Protein AF-0000000082405770 (afdb_homodimer)

Radius of gyration: 23.98 Å; Cα contacts (8 Å, |Δi|>4): 362; chains: 2; bounding box: 108×60×40 Å

pLDDT: mean 85.66, std 12.49, range [37.59, 98.06]

Nearest PDB structures (foldseek):
  6o6n-assembly1_A  TM=7.058E-01  e=2.466E-03  Mycobacterium tuberculosis
  5ua2-assembly1_A-2  TM=7.023E-01  e=5.114E-02  Mycobacterium tuberculosis H37Rv
  4cgr-assembly1_B  TM=4.704E-01  e=2.209E-02  Streptomyces coelicolor
  3bjb-assembly1_B  TM=5.465E-01  e=6.164E-02  Rhodococcus jostii RHA1
  7pt0-assembly1_A  TM=5.458E-01  e=7.090E-02  Streptomyces coelicolor

Sequence (398 aa):
MEDSTPIDGRKLRYQHRRAELLAQVTAYVTANGVGELSMRPLAKDLGISHATLIHHFGSKEQLLTEVVATLRDSSSLDISSGTDIVEMLTSYWNRRTSAESLPSFRLMFEIYGQALLHPERYREFLDHVVGDWLGGLTEAALAHGCPPDRADRYATIVLAQIRGLTLDLVTTGNRVRIDAAFAEFAAAMGALVSSWKAIMEDSTPIDGRKLRYQHRRAELLAQVTAYVTANGVGELSMRPLAKDLGISHATLIHHFGSKEQLLTEVVATLRDSSSLDISSGTDIVEMLTSYWNRRTSAESLPSFRLMFEIYGQALLHPERYREFLDHVVGDWLGGLTEAALAHGCPPDRADRYATIVLAQIRGLTLDLVTTGNRVRIDAAFAEFAAAMGALVSSWKAI

Solvent-accessible surface area (backbone atoms only — not comparable to full-atom values): 21617 Å² total; per-residue (Å²): 132,83,78,72,73,70,76,57,64,66,57,54,54,47,52,50,48,49,54,52,49,48,52,51,50,39,52,49,34,53,74,69,45,65,90,81,65,46,68,59,65,49,17,55,76,70,71,45,49,50,66,58,48,35,70,74,39,53,50,72,52,50,38,51,38,51,42,50,51,55,58,49,65,75,59,64,75,75,70,60,87,87,59,52,66,40,55,44,49,50,53,49,49,53,55,56,62,28,86,85,34,38,50,55,50,53,42,46,46,39,51,48,27,51,29,72,73,37,44,87,70,24,45,71,41,54,69,38,68,56,54,65,54,37,53,56,39,22,53,39,34,42,76,70,54,33,53,79,93,43,14,58,35,52,18,50,44,52,53,14,32,53,51,18,45,49,52,48,37,76,59,67,62,49,55,70,61,51,52,52,17,46,53,53,48,36,50,50,50,39,51,51,44,54,60,53,58,75,101,132,82,79,72,71,72,76,58,64,64,56,51,56,45,51,50,48,49,53,52,49,49,51,51,49,41,54,48,35,54,75,69,44,64,89,82,64,46,68,58,64,49,19,56,77,70,71,45,48,52,67,58,49,34,71,74,38,54,51,72,51,50,38,51,36,50,43,48,52,55,56,48,64,74,58,63,76,76,69,60,88,88,60,54,67,39,56,45,49,50,52,50,49,52,56,57,61,28,87,84,34,38,51,54,51,53,43,45,46,40,52,47,25,52,28,72,74,36,44,87,71,23,44,72,40,54,68,38,69,56,55,66,53,38,52,56,39,23,51,39,35,42,76,72,55,33,52,80,92,44,15,59,36,52,18,50,44,50,52,14,32,53,52,17,45,48,51,48,36,75,61,68,62,48,56,68,61,51,51,52,18,46,53,54,48,35,52,49,52,40,52,51,44,53,60,55,60,76,101

Structure (mmCIF, N/CA/C/O backbone):
data_AF-0000000082405770-model_v1
#
loop_
_entity.id
_entity.type
_entity.pdbx_description
1 polymer 'TetR/AcrR family transcriptional regulator'
#
loop_
_atom_site.group_PDB
_atom_site.id
_atom_site.type_symbol
_atom_site.label_atom_id
_atom_site.label_alt_id
_atom_site.label_comp_id
_atom_site.label_asym_id
_atom_site.label_entity_id
_atom_site.label_seq_id
_atom_site.pdbx_PDB_ins_code
_atom_site.Cartn_x
_atom_site.Cartn_y
_atom_site.Cartn_z
_atom_site.occupancy
_atom_site.B_iso_or_equiv
_atom_site.auth_seq_id
_atom_site.auth_comp_id
_atom_site.auth_asym_id
_atom_site.auth_atom_id
_atom_site.pdbx_PDB_model_num
ATOM 1 N N . MET A 1 1 ? 54.344 8.977 -10.227 1 37.59 1 MET A N 1
ATOM 2 C CA . MET A 1 1 ? 53.969 9.422 -8.883 1 37.59 1 MET A CA 1
ATOM 3 C C . MET A 1 1 ? 52.531 9.875 -8.828 1 37.59 1 MET A C 1
ATOM 5 O O . MET A 1 1 ? 52.156 10.914 -9.398 1 37.59 1 MET A O 1
ATOM 9 N N . GLU A 1 2 ? 51.5 9.016 -8.992 1 40.44 2 GLU A N 1
ATOM 10 C CA . GLU A 1 2 ? 50.062 9.203 -9.062 1 40.44 2 GLU A CA 1
ATOM 11 C C . GLU A 1 2 ? 49.562 10.008 -7.871 1 40.44 2 GLU A C 1
ATOM 13 O O . GLU A 1 2 ? 49.844 9.672 -6.719 1 40.44 2 GLU A O 1
ATOM 18 N N . ASP A 1 3 ? 49.531 11.344 -7.918 1 40.53 3 ASP A N 1
ATOM 19 C CA . ASP A 1 3 ? 49.156 12.352 -6.934 1 40.53 3 ASP A CA 1
ATOM 20 C C . ASP A 1 3 ? 47.844 11.984 -6.242 1 40.53 3 ASP A C 1
ATOM 22 O O . ASP A 1 3 ? 46.812 11.93 -6.887 1 40.53 3 ASP A O 1
ATOM 26 N N . SER A 1 4 ? 47.844 11.039 -5.316 1 47.25 4 SER A N 1
ATOM 27 C CA . SER A 1 4 ? 46.781 10.727 -4.379 1 47.25 4 SER A CA 1
ATOM 28 C C . SER A 1 4 ? 46.219 11.992 -3.752 1 47.25 4 SER A C 1
ATOM 30 O O . SER A 1 4 ? 46.875 12.641 -2.938 1 47.25 4 SER A O 1
ATOM 32 N N . THR A 1 5 ? 45.5 12.727 -4.488 1 49.41 5 THR A N 1
ATOM 33 C CA . THR A 1 5 ? 44.844 13.875 -3.873 1 49.41 5 THR A CA 1
ATOM 34 C C . THR A 1 5 ? 44.375 13.531 -2.469 1 49.41 5 THR A C 1
ATOM 36 O O . THR A 1 5 ? 43.562 12.602 -2.293 1 49.41 5 THR A O 1
ATOM 39 N N . PRO A 1 6 ? 44.969 13.859 -1.392 1 51.44 6 PRO A N 1
ATOM 40 C CA . PRO A 1 6 ? 44.562 13.625 -0.003 1 51.44 6 PRO A CA 1
ATOM 41 C C . PRO A 1 6 ? 43.094 13.906 0.235 1 51.44 6 PRO A C 1
ATOM 43 O O . PRO A 1 6 ? 42.562 14.906 -0.268 1 51.44 6 PRO A O 1
ATOM 46 N N . ILE A 1 7 ? 42.281 12.922 0.212 1 54.88 7 ILE A N 1
ATOM 47 C CA . ILE A 1 7 ? 40.938 13.133 0.677 1 54.88 7 ILE A CA 1
ATOM 48 C C . ILE A 1 7 ? 40.938 14.125 1.841 1 54.88 7 ILE A C 1
ATOM 50 O O . ILE A 1 7 ? 41.656 13.93 2.828 1 54.88 7 ILE A O 1
ATOM 54 N N . ASP A 1 8 ? 40.594 15.453 1.581 1 58.47 8 ASP A N 1
ATOM 55 C CA . ASP A 1 8 ? 40.531 16.547 2.549 1 58.47 8 ASP A CA 1
ATOM 56 C C . ASP A 1 8 ? 39.812 16.109 3.822 1 58.47 8 ASP A C 1
ATOM 58 O O . ASP A 1 8 ? 38.719 15.562 3.762 1 58.47 8 ASP A O 1
ATOM 62 N N . GLY A 1 9 ? 40.438 15.742 4.934 1 57.97 9 GLY A N 1
ATOM 63 C CA . GLY A 1 9 ? 40 15.438 6.277 1 57.97 9 GLY A CA 1
ATOM 64 C C . GLY A 1 9 ? 38.688 16.125 6.637 1 57.97 9 GLY A C 1
ATOM 65 O O . GLY A 1 9 ? 37.844 15.555 7.328 1 57.97 9 GLY A O 1
ATOM 66 N N . ARG A 1 10 ? 38.531 17.359 6.207 1 62 10 ARG A N 1
ATOM 67 C CA . ARG A 1 10 ? 37.344 18.125 6.484 1 62 10 ARG A CA 1
ATOM 68 C C . ARG A 1 10 ? 36.125 17.516 5.801 1 62 10 ARG A C 1
ATOM 70 O O . ARG A 1 10 ? 35.031 17.422 6.395 1 62 10 ARG A O 1
ATOM 77 N N . LYS A 1 11 ? 36.344 17.031 4.547 1 62.66 11 LYS A N 1
ATOM 78 C CA . LYS A 1 11 ? 35.25 16.391 3.795 1 62.66 11 LYS A CA 1
ATOM 79 C C . LYS A 1 11 ? 34.812 15.094 4.465 1 62.66 11 LYS A C 1
ATOM 81 O O . LYS A 1 11 ? 33.625 14.797 4.523 1 62.66 11 LYS A O 1
ATOM 86 N N . LEU A 1 12 ? 35.719 14.375 4.914 1 62.94 12 LEU A N 1
ATOM 87 C CA . LEU A 1 12 ? 35.438 13.125 5.594 1 62.94 12 LEU A CA 1
ATOM 88 C C . LEU A 1 12 ? 34.688 13.383 6.91 1 62.94 12 LEU A C 1
ATOM 90 O O . LEU A 1 12 ? 33.75 12.664 7.262 1 62.94 12 LEU A O 1
ATOM 94 N N . ARG A 1 13 ? 35.219 14.367 7.688 1 65.12 13 ARG A N 1
ATOM 95 C CA . ARG A 1 13 ? 34.562 14.734 8.938 1 65.12 13 ARG A CA 1
ATOM 96 C C . ARG A 1 13 ? 33.125 15.203 8.68 1 65.12 13 ARG A C 1
ATOM 98 O O . ARG A 1 13 ? 32.219 14.875 9.445 1 65.12 13 ARG A O 1
ATOM 105 N N . TYR A 1 14 ? 33.031 15.898 7.535 1 71.19 14 TYR A N 1
ATOM 106 C CA . TYR A 1 14 ? 31.719 16.391 7.145 1 71.19 14 TYR A CA 1
ATOM 107 C C . TYR A 1 14 ? 30.797 15.242 6.773 1 71.19 14 TYR A C 1
ATOM 109 O O . TYR A 1 14 ? 29.641 15.195 7.211 1 71.19 14 TYR A O 1
ATOM 117 N N . GLN A 1 15 ? 31.281 14.352 5.988 1 71.5 15 GLN A N 1
ATOM 118 C CA . GLN A 1 15 ? 30.484 13.203 5.559 1 71.5 15 GLN A CA 1
ATOM 119 C C . GLN A 1 15 ? 30.094 12.336 6.75 1 71.5 15 GLN A C 1
ATOM 121 O O . GLN A 1 15 ? 28.969 11.828 6.812 1 71.5 15 GLN A O 1
ATOM 126 N N . HIS A 1 16 ? 31 12.172 7.574 1 75.38 16 HIS A N 1
ATOM 127 C CA . HIS A 1 16 ? 30.719 11.391 8.773 1 75.38 16 HIS A CA 1
ATOM 128 C C . HIS A 1 16 ? 29.641 12.047 9.625 1 75.38 16 HIS A C 1
ATOM 130 O O . HIS A 1 16 ? 28.719 11.383 10.102 1 75.38 16 HIS A O 1
ATOM 136 N N . ARG A 1 17 ? 29.734 13.289 9.672 1 85.56 17 ARG A N 1
ATOM 137 C CA . ARG A 1 17 ? 28.75 14.023 10.469 1 85.56 17 ARG A CA 1
ATOM 138 C C . ARG A 1 17 ? 27.375 13.961 9.836 1 85.56 17 ARG A C 1
ATOM 140 O O . ARG A 1 17 ? 26.375 13.789 10.531 1 85.56 17 ARG A O 1
ATOM 147 N N . ARG A 1 18 ? 27.375 13.961 8.555 1 91.25 18 ARG A N 1
ATOM 148 C CA . ARG A 1 18 ? 26.094 13.922 7.848 1 91.25 18 ARG A CA 1
ATOM 149 C C . ARG A 1 18 ? 25.422 12.57 8.031 1 91.25 18 ARG A C 1
ATOM 151 O O . ARG A 1 18 ? 24.203 12.508 8.242 1 91.25 18 ARG A O 1
ATOM 158 N N . ALA A 1 19 ? 26.234 11.578 7.957 1 91.44 19 ALA A N 1
ATOM 159 C CA . ALA A 1 19 ? 25.703 10.227 8.125 1 91.44 19 ALA A CA 1
ATOM 160 C C . ALA A 1 19 ? 25.141 10.031 9.531 1 91.44 19 ALA A C 1
ATOM 162 O O . ALA A 1 19 ? 24.094 9.414 9.711 1 91.44 19 ALA A O 1
ATOM 163 N N . GLU A 1 20 ? 25.828 10.523 10.43 1 92.56 20 GLU A N 1
ATOM 164 C CA . GLU A 1 20 ? 25.375 10.438 11.82 1 92.56 20 GLU A CA 1
ATOM 165 C C . GLU A 1 20 ? 24.078 11.219 12.023 1 92.56 20 GLU A C 1
ATOM 167 O O . GLU A 1 20 ? 23.172 10.742 12.711 1 92.56 20 GLU A O 1
ATOM 172 N N . LEU A 1 21 ? 24.031 12.359 11.461 1 94.31 21 LEU A N 1
ATOM 173 C CA . LEU A 1 21 ? 22.828 13.195 11.57 1 94.31 21 LEU A CA 1
ATOM 174 C C . LEU A 1 21 ? 21.641 12.523 10.898 1 94.31 21 LEU A C 1
ATOM 176 O O . LEU A 1 21 ? 20.531 12.539 11.438 1 94.31 21 LEU A O 1
ATOM 180 N N . LEU A 1 22 ? 21.922 11.93 9.797 1 94.94 22 LEU A N 1
ATOM 181 C CA . LEU A 1 22 ? 20.844 11.25 9.086 1 94.94 22 LEU A CA 1
ATOM 182 C C . LEU A 1 22 ? 20.312 10.078 9.906 1 94.94 22 LEU A C 1
ATOM 184 O O . LEU A 1 22 ? 19.109 9.828 9.938 1 94.94 22 LEU A O 1
ATOM 188 N N . ALA A 1 23 ? 21.203 9.422 10.555 1 93.06 23 ALA A N 1
ATOM 189 C CA . ALA A 1 23 ? 20.797 8.312 11.406 1 93.06 23 ALA A CA 1
ATOM 190 C C . ALA A 1 23 ? 19.938 8.797 12.562 1 93.06 23 ALA A C 1
ATOM 192 O O . ALA A 1 23 ? 18.938 8.164 12.906 1 93.06 23 ALA A O 1
ATOM 193 N N . GLN A 1 24 ? 20.281 9.867 13.07 1 94.25 24 GLN A N 1
ATOM 194 C CA . GLN A 1 24 ? 19.516 10.453 14.172 1 94.25 24 GLN A CA 1
ATOM 195 C C . GLN A 1 24 ? 18.125 10.898 13.703 1 94.25 24 GLN A C 1
ATOM 197 O O . GLN A 1 24 ? 17.141 10.672 14.391 1 94.25 24 GLN A O 1
ATOM 202 N N . VAL A 1 25 ? 18.109 11.5 12.578 1 95.19 25 VAL A N 1
ATOM 203 C CA . VAL A 1 25 ? 16.844 11.953 12.016 1 95.19 25 VAL A CA 1
ATOM 204 C C . VAL A 1 25 ? 15.953 10.75 11.734 1 95.19 25 VAL A C 1
ATOM 206 O O . VAL A 1 25 ? 14.75 10.781 12.031 1 95.19 25 VAL A O 1
ATOM 209 N N . THR A 1 26 ? 16.547 9.758 11.188 1 92.62 26 THR A N 1
ATOM 210 C CA . THR A 1 26 ? 15.812 8.547 10.859 1 92.62 26 THR A CA 1
ATOM 211 C C . THR A 1 26 ? 15.203 7.926 12.109 1 92.62 26 THR A C 1
ATOM 213 O O . THR A 1 26 ? 14.031 7.543 12.109 1 92.62 26 THR A O 1
ATOM 216 N N . ALA A 1 27 ? 15.969 7.875 13.141 1 89.88 27 ALA A N 1
ATOM 217 C CA . ALA A 1 27 ? 15.477 7.348 14.414 1 89.88 27 ALA A CA 1
ATOM 218 C C . ALA A 1 27 ? 14.336 8.211 14.961 1 89.88 27 ALA A C 1
ATOM 220 O O . ALA A 1 27 ? 13.328 7.684 15.438 1 89.88 27 ALA A O 1
ATOM 221 N N . TYR A 1 28 ? 14.516 9.453 14.836 1 90.44 28 TYR A N 1
ATOM 222 C CA . TYR A 1 28 ? 13.523 10.406 15.328 1 90.44 28 TYR A CA 1
ATOM 223 C C . TYR A 1 28 ? 12.195 10.227 14.609 1 90.44 28 TYR A C 1
ATOM 225 O O . TYR A 1 28 ? 11.148 10.086 15.242 1 90.44 28 TYR A O 1
ATOM 233 N N . VAL A 1 29 ? 12.227 10.188 13.312 1 90.94 29 VAL A N 1
ATOM 234 C CA . VAL A 1 29 ? 10.984 10.156 12.547 1 90.94 29 VAL A CA 1
ATOM 235 C C . VAL A 1 29 ? 10.367 8.766 12.617 1 90.94 29 VAL A C 1
ATOM 237 O O . VAL A 1 29 ? 9.156 8.609 12.484 1 90.94 29 VAL A O 1
ATOM 240 N N . THR A 1 30 ? 11.18 7.781 12.812 1 86.12 30 THR A N 1
ATOM 241 C CA . THR A 1 30 ? 10.656 6.434 13 1 86.12 30 THR A CA 1
ATOM 242 C C . THR A 1 30 ? 9.836 6.355 14.289 1 86.12 30 THR A C 1
ATOM 244 O O . THR A 1 30 ? 8.797 5.695 14.328 1 86.12 30 THR A O 1
ATOM 247 N N . ALA A 1 31 ? 10.258 7.078 15.273 1 82.5 31 ALA A N 1
ATOM 248 C CA . ALA A 1 31 ? 9.602 7.055 16.578 1 82.5 31 ALA A CA 1
ATOM 249 C C . ALA A 1 31 ? 8.398 7.992 16.609 1 82.5 31 ALA A C 1
ATOM 251 O O . ALA A 1 31 ? 7.391 7.699 17.25 1 82.5 31 ALA A O 1
ATOM 252 N N . ASN A 1 32 ? 8.508 9.117 15.812 1 80.25 32 ASN A N 1
ATOM 253 C CA . ASN A 1 32 ? 7.535 10.188 16 1 80.25 32 ASN A CA 1
ATOM 254 C C . ASN A 1 32 ? 6.629 10.344 14.781 1 80.25 32 ASN A C 1
ATOM 256 O O . ASN A 1 32 ? 5.609 11.039 14.844 1 80.25 32 ASN A O 1
ATOM 260 N N . GLY A 1 33 ? 7.012 9.641 13.719 1 81.75 33 GLY A N 1
ATOM 261 C CA . GLY A 1 33 ? 6.277 9.883 12.484 1 81.75 33 GLY A CA 1
ATOM 262 C C . GLY A 1 33 ? 6.668 11.188 11.805 1 81.75 33 GLY A C 1
ATOM 263 O O . GLY A 1 33 ? 7.59 11.867 12.25 1 81.75 33 GLY A O 1
ATOM 264 N N . VAL A 1 34 ? 6.008 11.555 10.656 1 83.5 34 VAL A N 1
ATOM 265 C CA . VAL A 1 34 ? 6.418 12.734 9.906 1 83.5 34 VAL A CA 1
ATOM 266 C C . VAL A 1 34 ? 5.23 13.68 9.734 1 83.5 34 VAL A C 1
ATOM 268 O O . VAL A 1 34 ? 5.355 14.727 9.102 1 83.5 34 VAL A O 1
ATOM 271 N N . GLY A 1 35 ? 4.121 13.297 10.219 1 73.94 35 GLY A N 1
ATOM 272 C CA . GLY A 1 35 ? 2.932 14.117 10.055 1 73.94 35 GLY A CA 1
ATOM 273 C C . GLY A 1 35 ? 3.115 15.539 10.547 1 73.94 35 GLY A C 1
ATOM 274 O O . GLY A 1 35 ? 2.717 16.5 9.875 1 73.94 35 GLY A O 1
ATOM 275 N N . GLU A 1 36 ? 3.711 15.727 11.688 1 75.62 36 GLU A N 1
ATOM 276 C CA . GLU A 1 36 ? 3.908 17.047 12.297 1 75.62 36 GLU A CA 1
ATOM 277 C C . GLU A 1 36 ? 5.383 17.438 12.281 1 75.62 36 GLU A C 1
ATOM 279 O O . GLU A 1 36 ? 5.82 18.234 13.109 1 75.62 36 GLU A O 1
ATOM 284 N N . LEU A 1 37 ? 6.059 16.797 11.445 1 87.25 37 LEU A N 1
ATOM 285 C CA . LEU A 1 37 ? 7.488 17.078 11.391 1 87.25 37 LEU A CA 1
ATOM 286 C C . LEU A 1 37 ? 7.734 18.516 10.922 1 87.25 37 LEU A C 1
ATOM 288 O O . LEU A 1 37 ? 7.18 18.938 9.906 1 87.25 37 LEU A O 1
ATOM 292 N N . SER A 1 38 ? 8.461 19.172 11.734 1 91.38 38 SER A N 1
ATOM 293 C CA . SER A 1 38 ? 8.906 20.516 11.398 1 91.38 38 SER A CA 1
ATOM 294 C C . SER A 1 38 ? 10.422 20.656 11.516 1 91.38 38 SER A C 1
ATOM 296 O O . SER A 1 38 ? 11.031 20.078 12.422 1 91.38 38 SER A O 1
ATOM 298 N N . MET A 1 39 ? 10.984 21.406 10.594 1 94.69 39 MET A N 1
ATOM 299 C CA . MET A 1 39 ? 12.438 21.453 10.469 1 94.69 39 MET A CA 1
ATOM 300 C C . MET A 1 39 ? 13.062 22.188 11.656 1 94.69 39 MET A C 1
ATOM 302 O O . MET A 1 39 ? 14.102 21.766 12.172 1 94.69 39 MET A O 1
ATOM 306 N N . ARG A 1 40 ? 12.461 23.188 12.156 1 94.62 40 ARG A N 1
ATOM 307 C CA . ARG A 1 40 ? 13.039 23.969 13.25 1 94.62 40 ARG A CA 1
ATOM 308 C C . ARG A 1 40 ? 13.023 23.188 14.547 1 94.62 40 ARG A C 1
ATOM 310 O O . ARG A 1 40 ? 14.07 23.016 15.195 1 94.62 40 ARG A O 1
ATOM 317 N N . PRO A 1 41 ? 11.875 22.625 14.891 1 93.94 41 PRO A N 1
ATOM 318 C CA . PRO A 1 41 ? 11.867 21.781 16.094 1 93.94 41 PRO A CA 1
ATOM 319 C C . PRO A 1 41 ? 12.797 20.578 15.969 1 93.94 41 PRO A C 1
ATOM 321 O O . PRO A 1 41 ? 13.43 20.188 16.953 1 93.94 41 PRO A O 1
ATOM 324 N N . LEU A 1 42 ? 12.859 19.969 14.836 1 95.25 42 LEU A N 1
ATOM 325 C CA . LEU A 1 42 ? 13.75 18.844 14.609 1 95.25 42 LEU A CA 1
ATOM 326 C C . LEU A 1 42 ? 15.203 19.234 14.844 1 95.25 42 LEU A C 1
ATOM 328 O O . LEU A 1 42 ? 15.945 18.516 15.516 1 95.25 42 LEU A O 1
ATOM 332 N N . ALA A 1 43 ? 15.594 20.328 14.305 1 96 43 ALA A N 1
ATOM 333 C CA . ALA A 1 43 ? 16.953 20.812 14.492 1 96 43 ALA A CA 1
ATOM 334 C C . ALA A 1 43 ? 17.281 20.984 15.977 1 96 43 ALA A C 1
ATOM 336 O O . ALA A 1 43 ? 18.344 20.547 16.438 1 96 43 ALA A O 1
ATOM 337 N N . LYS A 1 44 ? 16.359 21.531 16.703 1 95 44 LYS A N 1
ATOM 338 C CA . LYS A 1 44 ? 16.516 21.719 18.141 1 95 44 LYS A CA 1
ATOM 339 C C . LYS A 1 44 ? 16.719 20.391 18.859 1 95 44 LYS A C 1
ATOM 341 O O . LYS A 1 44 ? 17.594 20.266 19.703 1 95 44 LYS A O 1
ATOM 346 N N . ASP A 1 45 ? 15.969 19.453 18.5 1 92.88 45 ASP A N 1
ATOM 347 C CA . ASP A 1 45 ? 16.031 18.125 19.125 1 92.88 45 ASP A CA 1
ATOM 348 C C . ASP A 1 45 ? 17.359 17.438 18.828 1 92.88 45 ASP A C 1
ATOM 350 O O . ASP A 1 45 ? 17.844 16.656 19.641 1 92.88 45 ASP A O 1
ATOM 354 N N . LEU A 1 46 ? 17.906 17.75 17.688 1 93.31 46 LEU A N 1
ATOM 355 C CA . LEU A 1 46 ? 19.172 17.156 17.266 1 93.31 46 LEU A CA 1
ATOM 356 C C . LEU A 1 46 ? 20.359 17.922 17.844 1 93.31 46 LEU A C 1
ATOM 358 O O . LEU A 1 46 ? 21.5 17.484 17.719 1 93.31 46 LEU A O 1
ATOM 362 N N . GLY A 1 47 ? 20.078 19.047 18.359 1 94.38 47 GLY A N 1
ATOM 363 C CA . GLY A 1 47 ? 21.141 19.859 18.938 1 94.38 47 GLY A CA 1
ATOM 364 C C . GLY A 1 47 ? 21.938 20.625 17.906 1 94.38 47 GLY A C 1
ATOM 365 O O . GLY A 1 47 ? 23.125 20.875 18.094 1 94.38 47 GLY A O 1
ATOM 366 N N . ILE A 1 48 ? 21.328 20.875 16.812 1 94.75 48 ILE A N 1
ATOM 367 C CA . ILE A 1 48 ? 21.984 21.656 15.758 1 94.75 48 ILE A CA 1
ATOM 368 C C . ILE A 1 48 ? 21.109 22.844 15.375 1 94.75 48 ILE A C 1
ATOM 370 O O . ILE A 1 48 ? 19.953 22.938 15.812 1 94.75 48 ILE A O 1
ATOM 374 N N . SER A 1 49 ? 21.688 23.703 14.578 1 95.44 49 SER A N 1
ATOM 375 C CA . SER A 1 49 ? 20.922 24.859 14.125 1 95.44 49 SER A CA 1
ATOM 376 C C . SER A 1 49 ? 20.016 24.484 12.945 1 95.44 49 SER A C 1
ATOM 378 O O . SER A 1 49 ? 20.297 23.531 12.227 1 95.44 49 SER A O 1
ATOM 380 N N . HIS A 1 50 ? 19 25.266 12.781 1 95.5 50 HIS A N 1
ATOM 381 C CA . HIS A 1 50 ? 18.141 25.141 11.609 1 95.5 50 HIS A CA 1
ATOM 382 C C . HIS A 1 50 ? 18.938 25.281 10.32 1 95.5 50 HIS A C 1
ATOM 384 O O . HIS A 1 50 ? 18.734 24.531 9.367 1 95.5 50 HIS A O 1
ATOM 390 N N . ALA A 1 51 ? 19.875 26.188 10.305 1 94.88 51 ALA A N 1
ATOM 391 C CA . ALA A 1 51 ? 20.703 26.438 9.133 1 94.88 51 ALA A CA 1
ATOM 392 C C . ALA A 1 51 ? 21.578 25.234 8.805 1 94.88 51 ALA A C 1
ATOM 394 O O . ALA A 1 51 ? 21.734 24.875 7.633 1 94.88 51 ALA A O 1
ATOM 395 N N . THR A 1 52 ? 22.125 24.594 9.766 1 94.25 52 THR A N 1
ATOM 396 C CA . THR A 1 52 ? 22.938 23.406 9.586 1 94.25 52 THR A CA 1
ATOM 397 C C . THR A 1 52 ? 22.109 22.25 9.016 1 94.25 52 THR A C 1
ATOM 399 O O . THR A 1 52 ? 22.562 21.547 8.117 1 94.25 52 THR A O 1
ATOM 402 N N . LEU A 1 53 ? 20.859 22.125 9.547 1 96.06 53 LEU A N 1
ATOM 403 C CA . LEU A 1 53 ? 19.969 21.078 9.055 1 96.06 53 LEU A CA 1
ATOM 404 C C . LEU A 1 53 ? 19.641 21.297 7.578 1 96.06 53 LEU A C 1
ATOM 406 O O . LEU A 1 53 ? 19.719 20.359 6.777 1 96.06 53 LEU A O 1
ATOM 410 N N . ILE A 1 54 ? 19.391 22.531 7.281 1 95.69 54 ILE A N 1
ATOM 411 C CA . ILE A 1 54 ? 19.031 22.891 5.91 1 95.69 54 ILE A CA 1
ATOM 412 C C . ILE A 1 54 ? 20.25 22.703 5 1 95.69 54 ILE A C 1
ATOM 414 O O . ILE A 1 54 ? 20.109 22.25 3.861 1 95.69 54 ILE A O 1
ATOM 418 N N . HIS A 1 55 ? 21.344 23.062 5.504 1 94.81 55 HIS A N 1
ATOM 419 C CA . HIS A 1 55 ? 22.578 22.906 4.734 1 94.81 55 HIS A CA 1
ATOM 420 C C . HIS A 1 55 ? 22.828 21.453 4.379 1 94.81 55 HIS A C 1
ATOM 422 O O . HIS A 1 55 ? 23.203 21.141 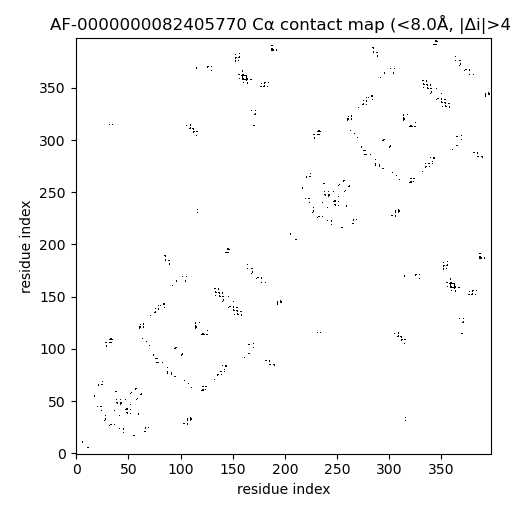3.246 1 94.81 55 HIS A O 1
ATOM 428 N N . HIS A 1 56 ? 22.531 20.578 5.285 1 94.44 56 HIS A N 1
ATOM 429 C CA . HIS A 1 56 ? 22.828 19.172 5.078 1 94.44 56 HIS A CA 1
ATOM 430 C C . HIS A 1 56 ? 21.734 18.5 4.254 1 94.44 56 HIS A C 1
ATOM 432 O O . HIS A 1 56 ? 22.031 17.641 3.41 1 94.44 56 HIS A O 1
ATOM 438 N N . PHE A 1 57 ? 20.453 18.906 4.504 1 95.38 57 PHE A N 1
ATOM 439 C CA . PHE A 1 57 ? 19.391 18.031 4.004 1 95.38 57 PHE A CA 1
ATOM 440 C C . PHE A 1 57 ? 18.406 18.812 3.129 1 95.38 57 PHE A C 1
ATOM 442 O O . PHE A 1 57 ? 17.547 18.219 2.471 1 95.38 57 PHE A O 1
ATOM 449 N N . GLY A 1 58 ? 18.578 20.062 3.125 1 94.56 58 GLY A N 1
ATOM 450 C CA . GLY A 1 58 ? 17.703 20.875 2.303 1 94.56 58 GLY A CA 1
ATOM 451 C C . GLY A 1 58 ? 16.312 21.016 2.883 1 94.56 58 GLY A C 1
ATOM 452 O O . GLY A 1 58 ? 16.141 21.391 4.047 1 94.56 58 GLY A O 1
ATOM 453 N N . SER A 1 59 ? 15.305 20.609 2.131 1 93.5 59 SER A N 1
ATOM 454 C CA . SER A 1 59 ? 13.906 20.719 2.541 1 93.5 59 SER A CA 1
ATOM 455 C C . SER A 1 59 ? 13.453 19.5 3.312 1 93.5 59 SER A C 1
ATOM 457 O O . SER A 1 59 ? 14.164 18.484 3.375 1 93.5 59 SER A O 1
ATOM 459 N N . LYS A 1 60 ? 12.312 19.609 3.877 1 93.5 60 LYS A N 1
ATOM 460 C CA . LYS A 1 60 ? 11.703 18.484 4.566 1 93.5 60 LYS A CA 1
ATOM 461 C C . LYS A 1 60 ? 11.531 17.297 3.629 1 93.5 60 LYS A C 1
ATOM 463 O O . LYS A 1 60 ? 11.82 16.156 4.004 1 93.5 60 LYS A O 1
ATOM 468 N N . GLU A 1 61 ? 11.109 17.609 2.395 1 91.5 61 GLU A N 1
ATOM 469 C CA . GLU A 1 61 ? 10.852 16.562 1.409 1 91.5 61 GLU A CA 1
ATOM 470 C C . GLU A 1 61 ? 12.141 15.852 1.003 1 91.5 61 GLU A C 1
ATOM 472 O O . GLU A 1 61 ? 12.164 14.625 0.866 1 91.5 61 GLU A O 1
ATOM 477 N N . GLN A 1 62 ? 13.156 16.609 0.89 1 92.94 62 GLN A N 1
ATOM 478 C CA . GLN A 1 62 ? 14.453 16.031 0.561 1 92.94 62 GLN A CA 1
ATOM 479 C C . GLN A 1 62 ? 14.992 15.18 1.712 1 92.94 62 GLN A C 1
ATOM 481 O O . GLN A 1 62 ? 15.531 14.094 1.492 1 92.94 62 GLN A O 1
ATOM 486 N N . LEU A 1 63 ? 14.812 15.75 2.852 1 94.62 63 LEU A N 1
ATOM 487 C CA . LEU A 1 63 ? 15.227 15.023 4.047 1 94.62 63 LEU A CA 1
ATOM 488 C C . LEU A 1 63 ? 14.5 13.688 4.148 1 94.62 63 LEU A C 1
ATOM 490 O O . LEU A 1 63 ? 15.125 12.648 4.371 1 94.62 63 LEU A O 1
ATOM 494 N N . 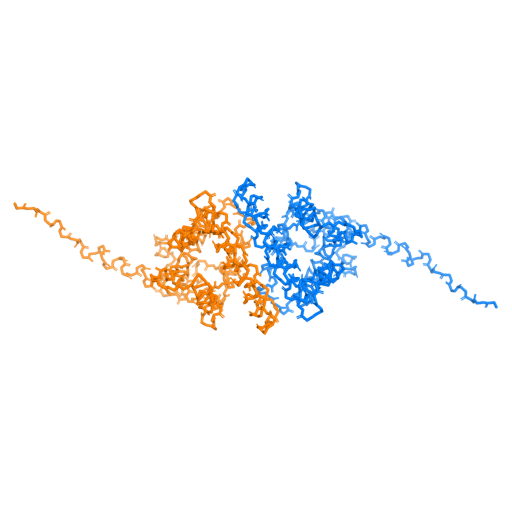LEU A 1 64 ? 13.227 13.703 3.936 1 92.19 64 LEU A N 1
ATOM 495 C CA . LEU A 1 64 ? 12.422 12.492 4.043 1 92.19 64 LEU A CA 1
ATOM 496 C C . LEU A 1 64 ? 12.781 11.5 2.943 1 92.19 64 LEU A C 1
ATOM 498 O O . LEU A 1 64 ? 12.766 10.289 3.166 1 92.19 64 LEU A O 1
ATOM 502 N N . THR A 1 65 ? 13.109 12 1.813 1 90.69 65 THR A N 1
ATOM 503 C CA . THR A 1 65 ? 13.578 11.141 0.729 1 90.69 65 THR A CA 1
ATOM 504 C C . THR A 1 65 ? 14.844 10.391 1.139 1 90.69 65 THR A C 1
ATOM 506 O O . THR A 1 65 ? 14.969 9.188 0.896 1 90.69 65 THR A O 1
ATOM 509 N N . GLU A 1 66 ? 15.695 11.062 1.8 1 91.88 66 GLU A N 1
ATOM 510 C CA . GLU A 1 66 ? 16.938 10.438 2.246 1 91.88 66 GLU A CA 1
ATOM 511 C C . GLU A 1 66 ? 16.688 9.438 3.369 1 91.88 66 GLU A C 1
ATOM 513 O O . GLU A 1 66 ? 17.359 8.414 3.459 1 91.88 66 GLU A O 1
ATOM 518 N N . VAL A 1 67 ? 15.781 9.758 4.188 1 91.94 67 VAL A N 1
ATOM 519 C CA . VAL A 1 67 ? 15.398 8.844 5.258 1 91.94 67 VAL A CA 1
ATOM 520 C C . VAL A 1 67 ? 14.914 7.523 4.668 1 91.94 67 VAL A C 1
ATOM 522 O O . VAL A 1 67 ? 15.344 6.449 5.086 1 91.94 67 VAL A O 1
ATOM 525 N N . VAL A 1 68 ? 14.086 7.566 3.65 1 87.69 68 VAL A N 1
ATOM 526 C CA . VAL A 1 68 ? 13.531 6.367 3.035 1 87.69 68 VAL A CA 1
ATOM 527 C C . VAL A 1 68 ? 14.641 5.574 2.35 1 87.69 68 VAL A C 1
ATOM 529 O O . VAL A 1 68 ? 14.641 4.344 2.377 1 87.69 68 VAL A O 1
ATOM 532 N N . ALA A 1 69 ? 15.555 6.297 1.768 1 85.44 69 ALA A N 1
ATOM 533 C CA . ALA A 1 69 ? 16.688 5.633 1.132 1 85.44 69 ALA A CA 1
ATOM 534 C C . ALA A 1 69 ? 17.5 4.848 2.152 1 85.44 69 ALA A C 1
ATOM 536 O O . ALA A 1 69 ? 17.953 3.734 1.871 1 85.44 69 ALA A O 1
ATOM 537 N N . THR A 1 70 ? 17.625 5.387 3.289 1 84 70 THR A N 1
ATOM 538 C CA . THR A 1 70 ? 18.359 4.723 4.363 1 84 70 THR A CA 1
ATOM 539 C C . THR A 1 70 ? 17.625 3.461 4.812 1 84 70 THR A C 1
ATOM 541 O O . THR A 1 70 ? 18.266 2.43 5.062 1 84 70 THR A O 1
ATOM 544 N N . LEU A 1 71 ? 16.406 3.523 4.883 1 81.12 71 LEU A N 1
ATOM 545 C CA . LEU A 1 71 ? 15.586 2.4 5.332 1 81.12 71 LEU A CA 1
ATOM 546 C C . LEU A 1 71 ? 15.617 1.265 4.316 1 81.12 71 LEU A C 1
ATOM 548 O O . LEU A 1 71 ? 15.578 0.09 4.688 1 81.12 71 LEU A O 1
ATOM 552 N N . ARG A 1 72 ? 15.656 1.583 3.055 1 77 72 ARG A N 1
ATOM 553 C CA . ARG A 1 72 ? 15.734 0.595 1.984 1 77 72 ARG A CA 1
ATOM 554 C C . ARG A 1 72 ? 17.047 -0.173 2.041 1 77 72 ARG A C 1
ATOM 556 O O . ARG A 1 72 ? 17.062 -1.398 1.911 1 77 72 ARG A O 1
ATOM 563 N N . ASP A 1 73 ? 18.062 0.558 2.098 1 69.19 73 ASP A N 1
ATOM 564 C CA . ASP A 1 73 ? 19.406 -0.008 2.064 1 69.19 73 ASP A CA 1
ATOM 565 C C . ASP A 1 73 ? 19.609 -1.018 3.193 1 69.19 73 ASP A C 1
ATOM 567 O O . ASP A 1 73 ? 20.344 -1.995 3.035 1 69.19 73 ASP A O 1
ATOM 571 N N . SER A 1 74 ? 18.906 -0.797 4.152 1 63.25 74 SER A N 1
ATOM 572 C CA . SER A 1 74 ? 19.016 -1.72 5.277 1 63.25 74 SER A CA 1
ATOM 573 C C . SER A 1 74 ? 18.266 -3.018 5 1 63.25 74 SER A C 1
ATOM 575 O O . SER A 1 74 ? 18.453 -4.012 5.707 1 63.25 74 SER A O 1
ATOM 577 N N . SER A 1 75 ? 17.609 -3.049 3.869 1 63.28 75 SER A N 1
ATOM 578 C CA . SER A 1 75 ? 16.781 -4.211 3.561 1 63.28 75 SER A CA 1
ATOM 579 C C . SER A 1 75 ? 17.203 -4.855 2.244 1 63.28 75 SER A C 1
ATOM 581 O O . SER A 1 75 ? 16.375 -5.398 1.516 1 63.28 75 SER A O 1
ATOM 583 N N . SER A 1 76 ? 18.484 -4.82 1.984 1 61.94 76 SER A N 1
ATOM 584 C CA . SER A 1 76 ? 18.953 -5.379 0.716 1 61.94 76 SER A CA 1
ATOM 585 C C . SER A 1 76 ? 18.734 -6.887 0.663 1 61.94 76 SER A C 1
ATOM 587 O O . SER A 1 76 ? 18.781 -7.566 1.69 1 61.94 76 SER A O 1
ATOM 589 N N . LEU A 1 77 ? 18.141 -7.273 -0.555 1 66 77 LEU A N 1
ATOM 590 C CA . LEU A 1 77 ? 17.953 -8.695 -0.818 1 66 77 LEU A CA 1
ATOM 591 C C . LEU A 1 77 ? 19.281 -9.43 -0.836 1 66 77 LEU A C 1
ATOM 593 O O . LEU A 1 77 ? 20.266 -8.938 -1.412 1 66 77 LEU A O 1
ATOM 597 N N . ASP A 1 78 ? 19.406 -10.344 0.12 1 62.12 78 ASP A N 1
ATOM 598 C CA . ASP A 1 78 ? 20.562 -11.227 0.037 1 62.12 78 ASP A CA 1
ATOM 599 C C . ASP A 1 78 ? 20.391 -12.242 -1.088 1 62.12 78 ASP A C 1
ATOM 601 O O . ASP A 1 78 ? 19.719 -13.266 -0.915 1 62.12 78 ASP A O 1
ATOM 605 N N . ILE A 1 79 ? 20.781 -11.844 -2.234 1 58.31 79 ILE A N 1
ATOM 606 C CA . ILE A 1 79 ? 20.719 -12.727 -3.396 1 58.31 79 ILE A CA 1
ATOM 607 C C . ILE A 1 79 ? 21.859 -13.734 -3.355 1 58.31 79 ILE A C 1
ATOM 609 O O . ILE A 1 79 ? 22.938 -13.484 -3.918 1 58.31 79 ILE A O 1
ATOM 613 N N . SER A 1 80 ? 22.172 -14.148 -2.15 1 56.16 80 SER A N 1
ATOM 614 C CA . SER A 1 80 ? 23.266 -15.125 -2.133 1 56.16 80 SER A CA 1
ATOM 615 C C . SER A 1 80 ? 22.906 -16.344 -2.977 1 56.16 80 SER A C 1
ATOM 617 O O . SER A 1 80 ? 21.75 -16.734 -3.068 1 56.16 80 SER A O 1
ATOM 619 N N . SER A 1 81 ? 23.875 -16.938 -3.639 1 58.5 81 SER A N 1
ATOM 620 C CA . SER A 1 81 ? 23.938 -18.141 -4.469 1 58.5 81 SER A CA 1
ATOM 621 C C . SER A 1 81 ? 23.531 -19.375 -3.678 1 58.5 81 SER A C 1
ATOM 623 O O . SER A 1 81 ? 23.828 -19.484 -2.486 1 58.5 81 SER A O 1
ATOM 625 N N . GLY A 1 82 ? 22.625 -20.219 -4.223 1 62.09 82 GLY A N 1
ATOM 626 C CA . GLY A 1 82 ? 22.312 -21.578 -3.809 1 62.09 82 GLY A CA 1
ATOM 627 C C . GLY A 1 82 ? 20.969 -21.688 -3.111 1 62.09 82 GLY A C 1
ATOM 628 O O . GLY A 1 82 ? 20.469 -22.797 -2.869 1 62.09 82 GLY A O 1
ATOM 629 N N . THR A 1 83 ? 20.422 -20.578 -2.746 1 75.12 83 THR A N 1
ATOM 630 C CA . THR A 1 83 ? 19.156 -20.672 -2.043 1 75.12 83 THR A CA 1
ATOM 631 C C . THR A 1 83 ? 17.984 -20.766 -3.031 1 75.12 83 THR A C 1
ATOM 633 O O . THR A 1 83 ? 18.047 -20.188 -4.117 1 75.12 83 THR A O 1
ATOM 636 N N . ASP A 1 84 ? 17.156 -21.766 -2.697 1 88.25 84 ASP A N 1
ATOM 637 C CA . ASP A 1 84 ? 15.906 -21.859 -3.443 1 88.25 84 ASP A CA 1
ATOM 638 C C . ASP A 1 84 ? 15.133 -20.547 -3.398 1 88.25 84 ASP A C 1
ATOM 640 O O . ASP A 1 84 ? 15.211 -19.812 -2.414 1 88.25 84 ASP A O 1
ATOM 644 N N . ILE A 1 85 ? 14.523 -20.219 -4.512 1 90.12 85 ILE A N 1
ATOM 645 C CA . ILE A 1 85 ? 13.859 -18.922 -4.664 1 90.12 85 ILE A CA 1
ATOM 646 C C . ILE A 1 85 ? 12.805 -18.75 -3.572 1 90.12 85 ILE A C 1
ATOM 648 O O . ILE A 1 85 ? 12.586 -17.656 -3.076 1 90.12 85 ILE A O 1
ATOM 652 N N . VAL A 1 86 ? 12.172 -19.875 -3.148 1 94.12 86 VAL A N 1
ATOM 653 C CA . VAL A 1 86 ? 11.172 -19.812 -2.09 1 94.12 86 VAL A CA 1
ATOM 654 C C . VAL A 1 86 ? 11.836 -19.469 -0.763 1 94.12 86 VAL A C 1
ATOM 656 O O . VAL A 1 86 ? 11.32 -18.641 0.001 1 94.12 86 VAL A O 1
ATOM 659 N N . GLU A 1 87 ? 12.945 -20.016 -0.537 1 92.25 87 GLU A N 1
ATOM 660 C CA . GLU A 1 87 ? 13.711 -19.734 0.674 1 92.25 87 GLU A CA 1
ATOM 661 C C . GLU A 1 87 ? 14.188 -18.281 0.688 1 92.25 87 GLU A C 1
ATOM 663 O O . GLU A 1 87 ? 14.172 -17.625 1.733 1 92.25 87 GLU A O 1
ATOM 668 N N . MET A 1 88 ? 14.594 -17.828 -0.45 1 89.31 88 MET A N 1
ATOM 669 C CA . MET A 1 88 ? 15.023 -16.438 -0.565 1 89.31 88 MET A CA 1
ATOM 670 C C . MET A 1 88 ? 13.875 -15.484 -0.246 1 89.31 88 MET A C 1
ATOM 672 O O . MET A 1 88 ? 14.039 -14.539 0.531 1 89.31 88 MET A O 1
ATOM 676 N N . LEU A 1 89 ? 12.719 -15.742 -0.822 1 92.94 89 LEU A N 1
ATOM 677 C CA . LEU A 1 89 ? 11.547 -14.898 -0.598 1 92.94 89 LEU A CA 1
ATOM 678 C C . LEU A 1 89 ? 11.125 -14.938 0.867 1 92.94 89 LEU A C 1
ATOM 680 O O . LEU A 1 89 ? 10.797 -13.898 1.447 1 92.94 89 LEU A O 1
ATOM 684 N N . THR A 1 90 ? 11.156 -16.125 1.43 1 93.75 90 THR A N 1
ATOM 685 C CA . THR A 1 90 ? 10.75 -16.297 2.82 1 93.75 90 THR A CA 1
ATOM 686 C C . THR A 1 90 ? 11.695 -15.555 3.758 1 93.75 90 THR A C 1
ATOM 688 O O . THR A 1 90 ? 11.25 -14.875 4.684 1 93.75 90 THR A O 1
ATOM 691 N N . SER A 1 91 ? 12.969 -15.664 3.465 1 90.5 91 SER A N 1
ATOM 692 C CA . SER A 1 91 ? 13.945 -14.945 4.27 1 90.5 91 SER A CA 1
ATOM 693 C C . SER A 1 91 ? 13.773 -13.438 4.129 1 90.5 91 SER A C 1
ATOM 695 O O . SER A 1 91 ? 13.859 -12.703 5.117 1 90.5 91 SER A O 1
ATOM 697 N N . TYR A 1 92 ? 13.531 -13.023 2.945 1 89.19 92 TYR A N 1
ATOM 698 C CA . TYR A 1 92 ? 13.312 -11.609 2.668 1 89.19 92 TYR A CA 1
ATOM 699 C C . TYR A 1 92 ? 12.07 -11.102 3.396 1 89.19 92 TYR A C 1
ATOM 701 O O . TYR A 1 92 ? 12.117 -10.055 4.051 1 89.19 92 TYR A O 1
ATOM 709 N N . TRP A 1 93 ? 11.023 -11.852 3.379 1 93.5 93 TRP A N 1
ATOM 710 C CA . TRP A 1 93 ? 9.773 -11.508 4.051 1 93.5 93 TRP A CA 1
ATOM 711 C C . TRP A 1 93 ? 9.977 -11.406 5.559 1 93.5 93 TRP A C 1
ATOM 713 O O . TRP A 1 93 ? 9.57 -10.414 6.176 1 93.5 93 TRP A O 1
ATOM 723 N N . ASN A 1 94 ? 10.641 -12.414 6.102 1 92.5 94 ASN A N 1
ATOM 724 C CA . ASN A 1 94 ? 10.859 -12.445 7.543 1 92.5 94 ASN A CA 1
ATOM 725 C C . ASN A 1 94 ? 11.688 -11.258 8.016 1 92.5 94 ASN A C 1
ATOM 727 O O . ASN A 1 94 ? 11.383 -10.656 9.047 1 92.5 94 ASN A O 1
ATOM 731 N N . ARG A 1 95 ? 12.625 -10.898 7.25 1 88.62 95 ARG A N 1
ATOM 732 C CA . ARG A 1 95 ? 13.461 -9.758 7.605 1 88.62 95 ARG A CA 1
ATOM 733 C C . ARG A 1 95 ? 12.688 -8.453 7.496 1 88.62 95 ARG A C 1
ATOM 735 O O . ARG A 1 95 ? 12.781 -7.594 8.375 1 88.62 95 ARG A O 1
ATOM 742 N N . ARG A 1 96 ? 11.922 -8.336 6.504 1 87.25 96 ARG A N 1
ATOM 743 C CA . ARG A 1 96 ? 11.203 -7.102 6.223 1 87.25 96 ARG A CA 1
ATOM 744 C C . ARG A 1 96 ? 10.078 -6.883 7.227 1 87.25 96 ARG A C 1
ATOM 746 O O . ARG A 1 96 ? 9.695 -5.742 7.504 1 87.25 96 ARG A O 1
ATOM 753 N N . THR A 1 97 ? 9.617 -7.973 7.773 1 92.19 97 THR A N 1
ATOM 754 C CA . THR A 1 97 ? 8.453 -7.836 8.648 1 92.19 97 THR A CA 1
ATOM 755 C C . THR A 1 97 ? 8.836 -8.133 10.094 1 92.19 97 THR A C 1
ATOM 757 O O . THR A 1 97 ? 7.969 -8.391 10.938 1 92.19 97 THR A O 1
ATOM 760 N N . SER A 1 98 ? 10.125 -8.18 10.344 1 91.25 98 SER A N 1
ATOM 761 C CA . SER A 1 98 ? 10.578 -8.344 11.719 1 91.25 98 SER A CA 1
ATOM 762 C C . SER A 1 98 ? 10.133 -7.176 12.586 1 91.25 98 SER A C 1
ATOM 764 O O . SER A 1 98 ? 9.797 -6.105 12.078 1 91.25 98 SER A O 1
ATOM 766 N N . ALA A 1 99 ? 10.078 -7.379 13.914 1 88.69 99 ALA A N 1
ATOM 767 C CA . ALA A 1 99 ? 9.688 -6.352 14.875 1 88.69 99 ALA A CA 1
ATOM 768 C C . ALA A 1 99 ? 10.57 -5.113 14.734 1 88.69 99 ALA A C 1
ATOM 770 O O . ALA A 1 99 ? 10.094 -3.986 14.914 1 88.69 99 ALA A O 1
ATOM 771 N N . GLU A 1 100 ? 11.789 -5.254 14.352 1 85.12 100 GLU A N 1
ATOM 772 C CA . GLU A 1 100 ? 12.758 -4.164 14.234 1 85.12 100 GLU A CA 1
ATOM 773 C C . GLU A 1 100 ? 12.547 -3.373 12.945 1 85.12 100 GLU A C 1
ATOM 775 O O . GLU A 1 100 ? 12.82 -2.172 12.898 1 85.12 100 GLU A O 1
ATOM 780 N N . SER A 1 101 ? 11.984 -4.051 11.969 1 87.06 101 SER A N 1
ATOM 781 C CA . SER A 1 101 ? 11.93 -3.439 10.641 1 87.06 101 SER A CA 1
ATOM 782 C C . SER A 1 101 ? 10.547 -2.871 10.344 1 87.06 101 SER A C 1
ATOM 784 O O . SER A 1 101 ? 10.414 -1.921 9.57 1 87.06 101 SER A O 1
ATOM 786 N N . LEU A 1 102 ? 9.531 -3.375 11 1 86.69 102 LEU A N 1
ATOM 787 C CA . LEU A 1 102 ? 8.148 -3.041 10.68 1 86.69 102 LEU A CA 1
ATOM 788 C C . LEU A 1 102 ? 7.898 -1.548 10.859 1 86.69 102 LEU A C 1
ATOM 790 O O . LEU A 1 102 ? 7.215 -0.928 10.039 1 86.69 102 LEU A O 1
ATOM 794 N N . PRO A 1 103 ? 8.469 -0.908 11.883 1 83.81 103 PRO A N 1
ATOM 795 C CA . PRO A 1 103 ? 8.266 0.535 12.023 1 83.81 103 PRO A CA 1
ATOM 796 C C . PRO A 1 103 ? 8.805 1.333 10.844 1 83.81 103 PRO A C 1
ATOM 798 O O . PRO A 1 103 ? 8.227 2.357 10.469 1 83.81 103 PRO A O 1
ATOM 801 N N . SER A 1 104 ? 9.875 0.889 10.273 1 83.94 104 SER A N 1
ATOM 802 C CA . SER A 1 104 ? 10.445 1.548 9.102 1 83.94 104 SER A CA 1
ATOM 803 C C . SER A 1 104 ? 9.492 1.499 7.914 1 83.94 104 SER A C 1
ATOM 805 O O . SER A 1 104 ? 9.398 2.457 7.145 1 83.94 104 SER A O 1
ATOM 807 N N . PHE A 1 105 ? 8.789 0.435 7.828 1 84.31 105 PHE A N 1
ATOM 808 C CA . PHE A 1 105 ? 7.832 0.291 6.738 1 84.31 105 PHE A CA 1
ATOM 809 C C . PHE A 1 105 ? 6.625 1.195 6.953 1 84.31 105 PHE A C 1
ATOM 811 O O . PHE A 1 105 ? 6.125 1.81 6.012 1 84.31 105 PHE A O 1
ATOM 818 N N . ARG A 1 106 ? 6.242 1.282 8.141 1 83.56 106 ARG A N 1
ATOM 819 C CA . ARG A 1 106 ? 5.148 2.191 8.461 1 83.56 106 ARG A CA 1
ATOM 820 C C . ARG A 1 106 ? 5.5 3.627 8.086 1 83.56 106 ARG A C 1
ATOM 822 O O . ARG A 1 106 ? 4.672 4.348 7.523 1 83.56 106 ARG A O 1
ATOM 829 N N . LEU A 1 107 ? 6.68 3.938 8.477 1 84.56 107 LEU A N 1
ATOM 830 C CA . LEU A 1 107 ? 7.156 5.277 8.148 1 84.56 107 LEU A CA 1
ATOM 831 C C . LEU A 1 107 ? 7.207 5.484 6.637 1 84.56 107 LEU A C 1
ATOM 833 O O . LEU A 1 107 ? 6.809 6.539 6.137 1 84.56 107 LEU A O 1
ATOM 837 N N . MET A 1 108 ? 7.688 4.488 5.957 1 84.69 108 MET A N 1
ATOM 838 C CA . MET A 1 108 ? 7.766 4.559 4.5 1 84.69 108 MET A CA 1
ATOM 839 C C . MET A 1 108 ? 6.387 4.785 3.893 1 84.69 108 MET A C 1
ATOM 841 O O . MET A 1 108 ? 6.223 5.629 3.008 1 84.69 108 MET A O 1
ATOM 845 N N . PHE A 1 109 ? 5.41 4.105 4.379 1 84.88 109 PHE A N 1
ATOM 846 C CA . PHE A 1 109 ? 4.059 4.25 3.85 1 84.88 109 PHE A CA 1
ATOM 847 C C . PHE A 1 109 ? 3.498 5.629 4.176 1 84.88 109 PHE A C 1
ATOM 849 O O . PHE A 1 109 ? 2.771 6.215 3.373 1 84.88 109 PHE A O 1
ATOM 856 N N . GLU A 1 110 ? 3.828 6.094 5.352 1 81.88 110 GLU A N 1
ATOM 857 C CA . GLU A 1 110 ? 3.408 7.445 5.715 1 81.88 110 GLU A CA 1
ATOM 858 C C . GLU A 1 110 ? 3.973 8.477 4.742 1 81.88 110 GLU A C 1
ATOM 860 O O . GLU A 1 110 ? 3.242 9.344 4.258 1 81.88 110 GLU A O 1
ATOM 865 N N . ILE A 1 111 ? 5.203 8.359 4.469 1 85.5 111 ILE A N 1
ATOM 866 C CA . ILE A 1 111 ? 5.859 9.281 3.545 1 85.5 111 ILE A CA 1
ATOM 867 C C . ILE A 1 111 ? 5.297 9.086 2.141 1 85.5 111 ILE A C 1
ATOM 869 O O . ILE A 1 111 ? 5.09 10.062 1.409 1 85.5 111 ILE A O 1
ATOM 873 N N . TYR A 1 112 ? 5.023 7.832 1.819 1 85.19 112 TYR A N 1
ATOM 874 C CA . TYR A 1 112 ? 4.445 7.496 0.524 1 85.19 112 TYR A CA 1
ATOM 875 C C . TYR A 1 112 ? 3.098 8.188 0.333 1 85.19 112 TYR A C 1
ATOM 877 O O . TYR A 1 112 ? 2.828 8.75 -0.729 1 85.19 112 TYR A O 1
ATOM 885 N N . GLY A 1 113 ? 2.35 8.172 1.342 1 79.06 113 GLY A N 1
ATOM 886 C CA . GLY A 1 113 ? 1.066 8.852 1.285 1 79.06 113 GLY A CA 1
ATOM 887 C C . GLY A 1 113 ? 1.193 10.344 1.017 1 79.06 113 GLY A C 1
ATOM 888 O O . GLY A 1 113 ? 0.457 10.898 0.198 1 79.06 113 GLY A O 1
ATOM 889 N N . GLN A 1 114 ? 2.107 10.953 1.658 1 78.69 114 GLN A N 1
ATOM 890 C CA . GLN A 1 114 ? 2.344 12.375 1.432 1 78.69 114 GLN A CA 1
ATOM 891 C C . GLN A 1 114 ? 2.832 12.633 0.008 1 78.69 114 GLN A C 1
ATOM 893 O O . GLN A 1 114 ? 2.434 13.609 -0.623 1 78.69 114 GLN A O 1
ATOM 898 N N . ALA A 1 115 ? 3.67 11.742 -0.416 1 84.75 115 ALA A N 1
ATOM 899 C CA . ALA A 1 115 ? 4.25 11.891 -1.748 1 84.75 115 ALA A CA 1
ATOM 900 C C . ALA A 1 115 ? 3.18 11.773 -2.83 1 84.75 115 ALA A C 1
ATOM 902 O O . ALA A 1 115 ? 3.221 12.492 -3.83 1 84.75 115 ALA A O 1
ATOM 903 N N . LEU A 1 116 ? 2.26 10.938 -2.645 1 80.69 116 LEU A N 1
ATOM 904 C CA . LEU A 1 116 ? 1.196 10.734 -3.623 1 80.69 116 LEU A CA 1
ATOM 905 C C . LEU A 1 116 ? 0.256 11.938 -3.658 1 80.69 116 LEU A C 1
ATOM 907 O O . LEU A 1 116 ? -0.323 12.242 -4.703 1 80.69 116 LEU A O 1
ATOM 911 N N . LEU A 1 117 ? 0.213 12.594 -2.57 1 73.44 117 LEU A N 1
ATOM 912 C CA . LEU A 1 117 ? -0.648 13.773 -2.484 1 73.44 117 LEU A CA 1
ATOM 913 C C . LEU A 1 117 ? 0.045 15 -3.066 1 73.44 117 LEU A C 1
ATOM 915 O O . LEU A 1 117 ? -0.615 15.898 -3.59 1 73.44 117 LEU A O 1
ATOM 919 N N . HIS A 1 118 ? 1.363 14.992 -2.912 1 80.62 118 HIS A N 1
ATOM 920 C CA . HIS A 1 118 ? 2.156 16.125 -3.377 1 80.62 118 HIS A CA 1
ATOM 921 C C . HIS A 1 118 ? 3.32 15.664 -4.246 1 80.62 118 HIS A C 1
ATOM 923 O O . HIS A 1 118 ? 4.484 15.898 -3.908 1 80.62 118 HIS A O 1
ATOM 929 N N . PRO A 1 119 ? 2.93 15.148 -5.371 1 83.62 119 PRO A N 1
ATOM 930 C CA . PRO A 1 119 ? 3.99 14.539 -6.18 1 83.62 119 PRO A CA 1
ATOM 931 C C . PRO A 1 119 ? 5.051 15.555 -6.609 1 83.62 119 PRO A C 1
ATOM 933 O O . PRO A 1 119 ? 6.227 15.195 -6.746 1 83.62 119 PRO A O 1
ATOM 936 N N . GLU A 1 120 ? 4.691 16.75 -6.785 1 87.81 120 GLU A N 1
ATOM 937 C CA . GLU A 1 120 ? 5.633 17.781 -7.23 1 87.81 120 GLU A CA 1
ATOM 938 C C . GLU A 1 120 ? 6.707 18.031 -6.18 1 87.81 120 GLU A C 1
ATOM 940 O O . GLU A 1 120 ? 7.844 18.375 -6.516 1 87.81 120 GLU A O 1
ATOM 945 N N . ARG A 1 121 ? 6.352 17.828 -4.926 1 87.06 121 ARG A N 1
ATOM 946 C CA . ARG A 1 121 ? 7.293 18.062 -3.836 1 87.06 121 ARG A CA 1
ATOM 947 C C . ARG A 1 121 ? 8.156 16.828 -3.578 1 87.06 121 ARG A C 1
ATOM 949 O O . ARG A 1 121 ? 9.242 16.938 -3.004 1 87.06 121 ARG A O 1
ATOM 956 N N . TYR A 1 122 ? 7.602 15.68 -4.02 1 90.06 122 TYR A N 1
ATOM 957 C CA . TYR A 1 122 ? 8.281 14.438 -3.684 1 90.06 122 TYR A CA 1
ATOM 958 C C . TYR A 1 122 ? 8.727 13.703 -4.941 1 90.06 122 TYR A C 1
ATOM 960 O O . TYR A 1 122 ? 8.734 12.469 -4.984 1 90.06 122 TYR A O 1
ATOM 968 N N . ARG A 1 123 ? 9.07 14.422 -5.895 1 89.12 123 ARG A N 1
ATOM 969 C CA . ARG A 1 123 ? 9.422 13.82 -7.18 1 89.12 123 ARG A CA 1
ATOM 970 C C . ARG A 1 123 ? 10.602 12.867 -7.039 1 89.12 123 ARG A C 1
ATOM 972 O O . ARG A 1 123 ? 10.578 11.758 -7.582 1 89.12 123 ARG A O 1
ATOM 979 N N . GLU A 1 124 ? 11.523 13.32 -6.316 1 86.5 124 GLU A N 1
ATOM 980 C CA . GLU A 1 124 ? 12.711 12.492 -6.145 1 86.5 124 GLU A CA 1
ATOM 981 C C . GLU A 1 124 ? 12.367 11.188 -5.434 1 86.5 124 GLU A C 1
ATOM 983 O O . GLU A 1 124 ? 12.836 10.117 -5.832 1 86.5 124 GLU A O 1
ATOM 988 N N . PHE A 1 125 ? 11.617 11.258 -4.492 1 87.5 125 PHE A N 1
ATOM 989 C CA . PHE A 1 125 ? 11.156 10.07 -3.775 1 87.5 125 PHE A CA 1
ATOM 990 C C . PHE A 1 125 ? 10.414 9.125 -4.711 1 87.5 125 PHE A C 1
ATOM 992 O O . PHE A 1 125 ? 10.734 7.938 -4.789 1 87.5 125 PHE A O 1
ATOM 999 N N . LEU A 1 126 ? 9.477 9.641 -5.434 1 89.06 126 LEU A N 1
ATOM 1000 C CA . LEU A 1 126 ? 8.609 8.836 -6.277 1 89.06 126 LEU A CA 1
ATOM 1001 C C . LEU A 1 126 ? 9.398 8.211 -7.43 1 89.06 126 LEU A C 1
ATOM 1003 O O . LEU A 1 126 ? 9.094 7.102 -7.863 1 89.06 126 LEU A O 1
ATOM 1007 N N . ASP A 1 127 ? 10.484 8.828 -7.824 1 87.62 127 ASP A N 1
ATOM 1008 C CA . ASP A 1 127 ? 11.312 8.359 -8.93 1 87.62 127 ASP A CA 1
ATOM 1009 C C . ASP A 1 127 ? 12.141 7.145 -8.523 1 87.62 127 ASP A C 1
ATOM 1011 O O . ASP A 1 127 ? 12.578 6.371 -9.375 1 87.62 127 ASP A O 1
ATOM 1015 N N . HIS A 1 128 ? 12.211 6.992 -7.164 1 84.56 128 HIS A N 1
ATOM 1016 C CA . HIS A 1 128 ? 13.18 5.984 -6.746 1 84.56 128 HIS A CA 1
ATOM 1017 C C . HIS A 1 128 ? 12.516 4.902 -5.902 1 84.56 128 HIS A C 1
ATOM 1019 O O . HIS A 1 128 ? 13.039 3.793 -5.781 1 84.56 128 HIS A O 1
ATOM 1025 N N . VAL A 1 129 ? 11.43 5.199 -5.371 1 85.5 129 VAL A N 1
ATOM 1026 C CA . VAL A 1 129 ? 10.844 4.359 -4.332 1 85.5 129 VAL A CA 1
ATOM 1027 C C . VAL A 1 129 ? 10.492 2.988 -4.91 1 85.5 129 VAL A C 1
ATOM 1029 O O . VAL A 1 129 ? 10.531 1.982 -4.199 1 85.5 129 VAL A O 1
ATOM 1032 N N . VAL A 1 130 ? 10.211 2.902 -6.211 1 86.19 130 VAL A N 1
ATOM 1033 C CA . VAL A 1 130 ? 9.867 1.624 -6.828 1 86.19 130 VAL A CA 1
ATOM 1034 C C . VAL A 1 130 ? 11.109 1.018 -7.477 1 86.19 130 VAL A C 1
ATOM 1036 O O . VAL A 1 130 ? 11.477 -0.124 -7.184 1 86.19 130 VAL A O 1
ATOM 1039 N N . GLY A 1 131 ? 11.836 1.768 -8.227 1 81.81 131 GLY A N 1
ATOM 1040 C CA . GLY A 1 131 ? 12.953 1.3 -9.031 1 81.81 131 GLY A CA 1
ATOM 1041 C C . GLY A 1 131 ? 14.078 0.714 -8.195 1 81.81 131 GLY A C 1
ATOM 1042 O O . GLY A 1 131 ? 14.672 -0.301 -8.57 1 81.81 131 GLY A O 1
ATOM 1043 N N . ASP A 1 132 ? 14.289 1.291 -7.129 1 78.81 132 ASP A N 1
ATOM 1044 C CA . ASP A 1 132 ? 15.398 0.856 -6.289 1 78.81 132 ASP A CA 1
ATOM 1045 C C . ASP A 1 132 ? 15.156 -0.542 -5.727 1 78.81 132 ASP A C 1
ATOM 1047 O O . ASP A 1 132 ? 16.094 -1.304 -5.504 1 78.81 132 ASP A O 1
ATOM 1051 N N . TRP A 1 133 ? 13.969 -0.862 -5.523 1 81.69 133 TRP A N 1
ATOM 1052 C CA . TRP A 1 133 ? 13.625 -2.191 -5.027 1 81.69 133 TRP A CA 1
ATOM 1053 C C . TRP A 1 133 ? 13.547 -3.195 -6.172 1 81.69 133 TRP A C 1
ATOM 1055 O O . TRP A 1 133 ? 13.945 -4.352 -6.023 1 81.69 133 TRP A O 1
ATOM 1065 N N . LEU A 1 134 ? 13.094 -2.773 -7.309 1 87.94 134 LEU A N 1
ATOM 1066 C CA . LEU A 1 134 ? 12.891 -3.65 -8.461 1 87.94 134 LEU A CA 1
ATOM 1067 C C . LEU A 1 134 ? 14.219 -4.207 -8.961 1 87.94 134 LEU A C 1
ATOM 1069 O O . LEU A 1 134 ? 14.297 -5.375 -9.352 1 87.94 134 LEU A O 1
ATOM 1073 N N . GLY A 1 135 ? 15.203 -3.357 -8.898 1 84.5 135 GLY A N 1
ATOM 1074 C CA . GLY A 1 135 ? 16.5 -3.789 -9.398 1 84.5 135 GLY A CA 1
ATOM 1075 C C . GLY A 1 135 ? 17.047 -5 -8.672 1 84.5 135 GLY A C 1
ATOM 1076 O O . GLY A 1 135 ? 17.438 -5.984 -9.305 1 84.5 135 GLY A O 1
ATOM 1077 N N . GLY A 1 136 ? 17.047 -4.945 -7.379 1 83.75 136 GLY A N 1
ATOM 1078 C CA . GLY A 1 136 ? 17.516 -6.066 -6.582 1 83.75 136 GLY A CA 1
ATOM 1079 C C . GLY A 1 136 ? 16.688 -7.324 -6.773 1 83.75 136 GLY A C 1
ATOM 1080 O O . GLY A 1 136 ? 17.234 -8.43 -6.859 1 83.75 136 GLY A O 1
ATOM 1081 N N . LEU A 1 137 ? 15.43 -7.227 -6.934 1 89.44 137 LEU A N 1
ATOM 1082 C CA . LEU A 1 137 ? 14.531 -8.359 -7.109 1 89.44 137 LEU A CA 1
ATOM 1083 C C . LEU A 1 137 ? 14.672 -8.961 -8.508 1 89.44 137 LEU A C 1
ATOM 1085 O O . LEU A 1 137 ? 14.602 -10.18 -8.672 1 89.44 137 LEU A O 1
ATOM 1089 N N . THR A 1 138 ? 14.875 -8.062 -9.461 1 91.5 138 THR A N 1
ATOM 1090 C CA . THR A 1 138 ? 15.102 -8.523 -10.82 1 91.5 138 THR A CA 1
ATOM 1091 C C . THR A 1 138 ? 16.391 -9.344 -10.906 1 91.5 138 THR A C 1
ATOM 1093 O O . THR A 1 138 ? 16.406 -10.422 -11.508 1 91.5 138 THR A O 1
ATOM 1096 N N . GLU A 1 139 ? 17.391 -8.852 -10.273 1 88.62 139 GLU A N 1
ATOM 1097 C CA . GLU A 1 139 ? 18.672 -9.57 -10.258 1 88.62 139 GLU A CA 1
ATOM 1098 C C . GLU A 1 139 ? 18.531 -10.922 -9.57 1 88.62 139 GLU A C 1
ATOM 1100 O O . GLU A 1 139 ? 19.078 -11.922 -10.039 1 88.62 139 GLU A O 1
ATOM 1105 N N . ALA A 1 140 ? 17.844 -10.914 -8.555 1 87 140 ALA A N 1
ATOM 1106 C CA . ALA A 1 140 ? 17.609 -12.164 -7.828 1 87 140 ALA A CA 1
ATOM 1107 C C . ALA A 1 140 ? 16.812 -13.156 -8.68 1 87 140 ALA A C 1
ATOM 1109 O O . ALA A 1 140 ? 17.125 -14.352 -8.703 1 87 140 ALA A O 1
ATOM 1110 N N . ALA A 1 141 ? 15.836 -12.672 -9.367 1 89.69 141 ALA A N 1
ATOM 1111 C CA . ALA A 1 141 ? 15.039 -13.531 -10.242 1 89.69 141 ALA A CA 1
ATOM 1112 C C . ALA A 1 141 ? 15.898 -14.148 -11.336 1 89.69 141 ALA A C 1
ATOM 1114 O O . ALA A 1 141 ? 15.805 -15.344 -11.609 1 89.69 141 ALA A O 1
ATOM 1115 N N . LEU A 1 142 ? 16.75 -13.344 -11.906 1 90.69 142 LEU A N 1
ATOM 1116 C CA . LEU A 1 142 ? 17.641 -13.812 -12.953 1 90.69 142 LEU A CA 1
ATOM 1117 C C . LEU A 1 142 ? 18.609 -14.867 -12.422 1 90.69 142 LEU A C 1
ATOM 1119 O O . LEU A 1 142 ? 18.844 -15.883 -13.078 1 90.69 142 LEU A O 1
ATOM 1123 N N . ALA A 1 143 ? 19.094 -14.633 -11.281 1 87.62 143 ALA A N 1
ATOM 1124 C CA . ALA A 1 143 ? 20.031 -15.547 -10.656 1 87.62 143 ALA A CA 1
ATOM 1125 C C . ALA A 1 143 ? 19.375 -16.891 -10.367 1 87.62 143 ALA A C 1
ATOM 1127 O O . ALA A 1 143 ? 20.062 -17.922 -10.273 1 87.62 143 ALA A O 1
ATOM 1128 N N . HIS A 1 144 ? 18.078 -16.906 -10.32 1 89 144 HIS A N 1
ATOM 1129 C CA . HIS A 1 144 ? 17.375 -18.141 -10.016 1 89 144 HIS A CA 1
ATOM 1130 C C . HIS A 1 144 ? 16.781 -18.766 -11.273 1 89 144 HIS A C 1
ATOM 1132 O O . HIS A 1 144 ? 15.945 -19.672 -11.188 1 89 144 HIS A O 1
ATOM 1138 N N . GLY A 1 145 ? 17.141 -18.203 -12.414 1 87.81 145 GLY A N 1
ATOM 1139 C CA . GLY A 1 145 ? 16.812 -18.875 -13.656 1 87.81 145 GLY A CA 1
ATOM 1140 C C . GLY A 1 145 ? 15.602 -18.281 -14.359 1 87.81 145 GLY A C 1
ATOM 1141 O O . GLY A 1 145 ? 15.117 -18.828 -15.352 1 87.81 145 GLY A O 1
ATOM 1142 N N . CYS A 1 146 ? 15.055 -17.203 -13.867 1 91.31 146 CYS A N 1
ATOM 1143 C CA . CYS A 1 146 ? 13.969 -16.531 -14.57 1 91.31 146 CYS A CA 1
ATOM 1144 C C . CYS A 1 146 ? 14.453 -15.992 -15.914 1 91.31 146 CYS A C 1
ATOM 1146 O O . CYS A 1 146 ? 15.539 -15.422 -16.016 1 91.31 146 CYS A O 1
ATOM 1148 N N . PRO A 1 147 ? 13.609 -16.25 -16.984 1 93.56 147 PRO A N 1
ATOM 1149 C CA . PRO A 1 147 ? 13.984 -15.648 -18.266 1 93.56 147 PRO A CA 1
ATOM 1150 C C . PRO A 1 147 ? 14.039 -14.117 -18.203 1 93.56 147 PRO A C 1
ATOM 1152 O O . PRO A 1 147 ? 13.227 -13.492 -17.531 1 93.56 147 PRO A O 1
ATOM 1155 N N . PRO A 1 148 ? 14.984 -13.516 -18.906 1 91.38 148 PRO A N 1
ATOM 1156 C CA . PRO A 1 148 ? 15.164 -12.062 -18.875 1 91.38 148 PRO A CA 1
ATOM 1157 C C . PRO A 1 148 ? 13.906 -11.297 -19.25 1 91.38 148 PRO A C 1
ATOM 1159 O O . PRO A 1 148 ? 13.648 -10.211 -18.719 1 91.38 148 PRO A O 1
ATOM 1162 N N . ASP A 1 149 ? 13.125 -11.914 -20.094 1 90.44 149 ASP A N 1
ATOM 1163 C CA . ASP A 1 149 ? 11.938 -11.211 -20.578 1 90.44 149 ASP A CA 1
ATOM 1164 C C . ASP A 1 149 ? 10.812 -11.25 -19.547 1 90.44 149 ASP A C 1
ATOM 1166 O O . ASP A 1 149 ? 9.812 -10.555 -19.672 1 90.44 149 ASP A O 1
ATOM 1170 N N . ARG A 1 150 ? 11.086 -12 -18.453 1 93.69 150 ARG A N 1
ATOM 1171 C CA . ARG A 1 150 ? 10.039 -12.148 -17.438 1 93.69 150 ARG A CA 1
ATOM 1172 C C . ARG A 1 150 ? 10.516 -11.656 -16.078 1 93.69 150 ARG A C 1
ATOM 1174 O O . ARG A 1 150 ? 9.711 -11.461 -15.172 1 93.69 150 ARG A O 1
ATOM 1181 N N . ALA A 1 151 ? 11.781 -11.438 -15.984 1 93.31 151 ALA A N 1
ATOM 1182 C CA . ALA A 1 151 ? 12.391 -11.109 -14.703 1 93.31 151 ALA A CA 1
ATOM 1183 C C . ALA A 1 151 ? 11.781 -9.836 -14.117 1 93.31 151 ALA A C 1
ATOM 1185 O O . ALA A 1 151 ? 11.539 -9.742 -12.914 1 93.31 151 ALA A O 1
ATOM 1186 N N . ASP A 1 152 ? 11.445 -8.914 -14.969 1 93.12 152 ASP A N 1
ATOM 1187 C CA . ASP A 1 152 ? 10.859 -7.652 -14.523 1 93.12 152 ASP A CA 1
ATOM 1188 C C . ASP A 1 152 ? 9.445 -7.863 -14 1 93.12 152 ASP A C 1
ATOM 1190 O O . ASP A 1 152 ? 9.039 -7.238 -13.023 1 93.12 152 ASP A O 1
ATOM 1194 N N . ARG A 1 153 ? 8.711 -8.711 -14.711 1 95.38 153 ARG A N 1
ATOM 1195 C CA . ARG A 1 153 ? 7.352 -9.016 -14.266 1 95.38 153 ARG A CA 1
ATOM 1196 C C . ARG A 1 153 ? 7.367 -9.727 -12.914 1 95.38 153 ARG A C 1
ATOM 1198 O O . ARG A 1 153 ? 6.594 -9.383 -12.023 1 95.38 153 ARG A O 1
ATOM 1205 N N . TYR A 1 154 ? 8.289 -10.648 -12.867 1 95.75 154 TYR A N 1
ATOM 1206 C CA . TYR A 1 154 ? 8.438 -11.375 -11.617 1 95.75 154 TYR A CA 1
ATOM 1207 C C . TYR A 1 154 ? 8.75 -10.43 -10.461 1 95.75 154 TYR A C 1
ATOM 1209 O O . TYR A 1 154 ? 8.109 -10.484 -9.414 1 95.75 154 TYR A O 1
ATOM 1217 N N . ALA A 1 155 ? 9.703 -9.539 -10.664 1 94.94 155 ALA A N 1
ATOM 1218 C CA . ALA A 1 155 ? 10.117 -8.586 -9.641 1 94.94 155 ALA A CA 1
ATOM 1219 C C . ALA A 1 155 ? 8.977 -7.66 -9.25 1 94.94 155 ALA A C 1
ATOM 1221 O O . ALA A 1 155 ? 8.773 -7.371 -8.07 1 94.94 155 ALA A O 1
ATOM 1222 N N . THR A 1 156 ? 8.219 -7.227 -10.234 1 96.88 156 THR A N 1
ATOM 1223 C CA . THR A 1 156 ? 7.078 -6.344 -10.008 1 96.88 156 THR A CA 1
ATOM 1224 C C . THR A 1 156 ? 6.02 -7.035 -9.148 1 96.88 156 THR A C 1
ATOM 1226 O O . THR A 1 156 ? 5.5 -6.445 -8.203 1 96.88 156 THR A O 1
ATOM 1229 N N . ILE A 1 157 ? 5.75 -8.297 -9.438 1 97.88 157 ILE A N 1
ATOM 1230 C CA . ILE A 1 157 ? 4.77 -9.086 -8.695 1 97.88 157 ILE A CA 1
ATOM 1231 C C . ILE A 1 157 ? 5.215 -9.227 -7.242 1 97.88 157 ILE A C 1
ATOM 1233 O O . ILE A 1 157 ? 4.438 -8.977 -6.32 1 97.88 157 ILE A O 1
ATOM 1237 N N . VAL A 1 158 ? 6.445 -9.562 -7.043 1 96.31 158 VAL A N 1
ATOM 1238 C CA . VAL A 1 158 ? 6.969 -9.836 -5.707 1 96.31 158 VAL A CA 1
ATOM 1239 C C . VAL A 1 158 ? 6.973 -8.547 -4.883 1 96.31 158 VAL A C 1
ATOM 1241 O O . VAL A 1 158 ? 6.512 -8.539 -3.738 1 96.31 158 VAL A O 1
ATOM 1244 N N . LEU A 1 159 ? 7.449 -7.484 -5.461 1 94.44 159 LEU A N 1
ATOM 1245 C CA . LEU A 1 159 ? 7.484 -6.211 -4.754 1 94.44 159 LEU A CA 1
ATOM 1246 C C . LEU A 1 159 ? 6.078 -5.777 -4.344 1 94.44 159 LEU A C 1
ATOM 1248 O O . LEU A 1 159 ? 5.855 -5.398 -3.191 1 94.44 159 LEU A O 1
ATOM 1252 N N . ALA A 1 160 ? 5.188 -5.852 -5.266 1 96.81 160 ALA A N 1
ATOM 1253 C CA . ALA A 1 160 ? 3.811 -5.453 -4.996 1 96.81 160 ALA A CA 1
ATOM 1254 C C . ALA A 1 160 ? 3.197 -6.309 -3.893 1 96.81 160 ALA A C 1
ATOM 1256 O O . ALA A 1 160 ? 2.482 -5.797 -3.027 1 96.81 160 ALA A O 1
ATOM 1257 N N . GLN A 1 161 ? 3.463 -7.578 -3.934 1 97.81 161 GLN A N 1
ATOM 1258 C CA . GLN A 1 161 ? 2.912 -8.484 -2.932 1 97.81 161 GLN A CA 1
ATOM 1259 C C . GLN A 1 161 ? 3.457 -8.164 -1.543 1 97.81 161 GLN A C 1
ATOM 1261 O O . GLN A 1 161 ? 2.701 -8.117 -0.57 1 97.81 161 GLN A O 1
ATOM 1266 N N . ILE A 1 162 ? 4.734 -7.926 -1.486 1 94.31 162 ILE A N 1
ATOM 1267 C CA . ILE A 1 162 ? 5.375 -7.613 -0.212 1 94.31 162 ILE A CA 1
ATOM 1268 C C . ILE A 1 162 ? 4.793 -6.316 0.349 1 94.31 162 ILE A C 1
ATOM 1270 O O . ILE A 1 162 ? 4.453 -6.242 1.532 1 94.31 162 ILE A O 1
ATOM 1274 N N . ARG A 1 163 ? 4.637 -5.383 -0.47 1 92.44 163 ARG A N 1
ATOM 1275 C CA . ARG A 1 163 ? 4.066 -4.113 -0.038 1 92.44 163 ARG A CA 1
ATOM 1276 C C . ARG A 1 163 ? 2.613 -4.285 0.4 1 92.44 163 ARG A C 1
ATOM 1278 O O . ARG A 1 163 ? 2.207 -3.762 1.438 1 92.44 163 ARG A O 1
ATOM 1285 N N . GLY A 1 164 ? 1.861 -5.012 -0.376 1 95.25 164 GLY A N 1
ATOM 1286 C CA . GLY A 1 164 ? 0.465 -5.23 -0.033 1 95.25 164 GLY A CA 1
ATOM 1287 C C . GLY A 1 164 ? 0.283 -6 1.262 1 95.25 164 GLY A C 1
ATOM 1288 O O . GLY A 1 164 ? -0.526 -5.617 2.109 1 95.25 164 GLY A O 1
ATOM 1289 N N . LEU A 1 165 ? 0.999 -7.059 1.46 1 96.94 165 LEU A N 1
ATOM 1290 C CA . LEU A 1 165 ? 0.88 -7.875 2.664 1 96.94 165 LEU A CA 1
ATOM 1291 C C . LEU A 1 165 ? 1.407 -7.125 3.883 1 96.94 165 LEU A C 1
ATOM 1293 O O . LEU A 1 165 ? 0.869 -7.262 4.984 1 96.94 165 LEU A O 1
ATOM 1297 N N . THR A 1 166 ? 2.486 -6.367 3.678 1 93.81 166 THR A N 1
ATOM 1298 C CA . THR A 1 166 ? 2.994 -5.582 4.797 1 93.81 166 THR A CA 1
ATOM 1299 C C . THR A 1 166 ? 1.982 -4.52 5.219 1 93.81 166 THR A C 1
ATOM 1301 O O . THR A 1 166 ? 1.781 -4.281 6.41 1 93.81 166 THR A O 1
ATOM 1304 N N . LEU A 1 167 ? 1.378 -3.889 4.273 1 91.75 167 LEU A N 1
ATOM 1305 C CA . LEU A 1 167 ? 0.31 -2.939 4.566 1 91.75 167 LEU A CA 1
ATOM 1306 C C . LEU A 1 167 ? -0.801 -3.602 5.371 1 91.75 167 LEU A C 1
ATOM 1308 O O . LEU A 1 167 ? -1.279 -3.039 6.359 1 91.75 167 LEU A O 1
ATOM 1312 N N . ASP A 1 168 ? -1.208 -4.781 4.992 1 94.19 168 ASP A N 1
ATOM 1313 C CA . ASP A 1 168 ? -2.203 -5.555 5.727 1 94.19 168 ASP A CA 1
ATOM 1314 C C . ASP A 1 168 ? -1.722 -5.863 7.145 1 94.19 168 ASP A C 1
ATOM 1316 O O . ASP A 1 168 ? -2.471 -5.703 8.109 1 94.19 168 ASP A O 1
ATOM 1320 N N . LEU A 1 169 ? -0.477 -6.223 7.215 1 94.56 169 LEU A N 1
ATOM 1321 C CA . LEU A 1 169 ? 0.101 -6.605 8.5 1 94.56 169 LEU A CA 1
ATOM 1322 C C . LEU A 1 169 ? 0.104 -5.426 9.469 1 94.56 169 LEU A C 1
ATOM 1324 O O . LEU A 1 169 ? -0.301 -5.566 10.625 1 94.56 169 LEU A O 1
ATOM 1328 N N . VAL A 1 170 ? 0.479 -4.27 8.984 1 88.81 170 VAL A N 1
ATOM 1329 C CA . VAL A 1 170 ? 0.56 -3.107 9.859 1 88.81 170 VAL A CA 1
ATOM 1330 C C . VAL A 1 170 ? -0.846 -2.605 10.188 1 88.81 170 VAL A C 1
ATOM 1332 O O . VAL A 1 170 ? -1.045 -1.887 11.164 1 88.81 170 VAL A O 1
ATOM 1335 N N . THR A 1 171 ? -1.81 -2.947 9.398 1 89.81 171 THR A N 1
ATOM 1336 C CA . THR A 1 171 ? -3.191 -2.529 9.602 1 89.81 171 THR A CA 1
ATOM 1337 C C . THR A 1 171 ? -3.895 -3.451 10.594 1 89.81 171 THR A C 1
ATOM 1339 O O . THR A 1 171 ? -4.531 -2.982 11.539 1 89.81 171 THR A O 1
ATOM 1342 N N . THR A 1 172 ? -3.736 -4.734 10.414 1 91.31 172 THR A N 1
ATOM 1343 C CA . THR A 1 172 ? -4.57 -5.695 11.133 1 91.31 172 THR A CA 1
ATOM 1344 C C . THR A 1 172 ? -3.793 -6.336 12.273 1 91.31 172 THR A C 1
ATOM 1346 O O . THR A 1 172 ? -4.387 -6.844 13.227 1 91.31 172 THR A O 1
ATOM 1349 N N . GLY A 1 173 ? -2.477 -6.434 12.055 1 91.38 173 GLY A N 1
ATOM 1350 C CA . GLY A 1 173 ? -1.658 -7.137 13.031 1 91.38 173 GLY A CA 1
ATOM 1351 C C . GLY A 1 173 ? -1.839 -8.641 12.992 1 91.38 173 GLY A C 1
ATOM 1352 O O . GLY A 1 173 ? -1.335 -9.359 13.859 1 91.38 173 GLY A O 1
ATOM 1353 N N . ASN A 1 174 ? -2.582 -9.156 12.039 1 94.38 174 ASN A N 1
ATOM 1354 C CA . ASN A 1 174 ? -2.873 -10.578 11.953 1 94.38 174 ASN A CA 1
ATOM 1355 C C . ASN A 1 174 ? -1.718 -11.352 11.312 1 94.38 174 ASN A C 1
ATOM 1357 O O . ASN A 1 174 ? -1.827 -11.812 10.18 1 94.38 174 ASN A O 1
ATOM 1361 N N . ARG A 1 175 ? -0.69 -11.602 12.102 1 95.75 175 ARG A N 1
ATOM 1362 C CA . ARG A 1 175 ? 0.556 -12.203 11.633 1 95.75 175 ARG A CA 1
ATOM 1363 C C . ARG A 1 175 ? 0.322 -13.617 11.109 1 95.75 175 ARG A C 1
ATOM 1365 O O . ARG A 1 175 ? 0.876 -14 10.086 1 95.75 175 ARG A O 1
ATOM 1372 N N . VAL A 1 176 ? -0.49 -14.336 11.75 1 96.06 176 VAL A N 1
ATOM 1373 C CA . VAL A 1 176 ? -0.716 -15.734 11.398 1 96.06 176 VAL A CA 1
ATOM 1374 C C . VAL A 1 176 ? -1.31 -15.82 9.992 1 96.06 176 VAL A C 1
ATOM 1376 O O . VAL A 1 176 ? -0.785 -16.531 9.133 1 96.06 176 VAL A O 1
ATOM 1379 N N . ARG A 1 177 ? -2.344 -15.062 9.734 1 95.06 177 ARG A N 1
ATOM 1380 C CA . ARG A 1 177 ? -3.006 -15.07 8.43 1 95.06 177 ARG A CA 1
ATOM 1381 C C . ARG A 1 177 ? -2.066 -14.586 7.332 1 95.06 177 ARG A C 1
ATOM 1383 O O . ARG A 1 177 ? -1.973 -15.211 6.27 1 95.06 177 ARG A O 1
ATOM 1390 N N . ILE A 1 178 ? -1.353 -13.562 7.605 1 97.38 178 ILE A N 1
ATOM 1391 C CA . ILE A 1 178 ? -0.549 -12.891 6.59 1 97.38 178 ILE A CA 1
ATOM 1392 C C . ILE A 1 178 ? 0.68 -13.734 6.266 1 97.38 178 ILE A C 1
ATOM 1394 O O . ILE A 1 178 ? 1.052 -13.883 5.098 1 97.38 178 ILE A O 1
ATOM 1398 N N . ASP A 1 179 ? 1.274 -14.352 7.289 1 97.56 179 ASP A N 1
ATOM 1399 C CA . ASP A 1 179 ? 2.416 -15.227 7.047 1 97.56 179 ASP A CA 1
ATOM 1400 C C . ASP A 1 179 ? 1.999 -16.469 6.254 1 97.56 179 ASP A C 1
ATOM 1402 O O . ASP A 1 179 ? 2.748 -16.938 5.398 1 97.56 179 ASP A O 1
ATOM 1406 N N . ALA A 1 180 ? 0.832 -16.984 6.57 1 97.19 180 ALA A N 1
ATOM 1407 C CA . ALA A 1 180 ? 0.326 -18.125 5.816 1 97.19 180 ALA A CA 1
ATOM 1408 C C . ALA A 1 180 ? 0.094 -17.766 4.355 1 97.19 180 ALA A C 1
ATOM 1410 O O . ALA A 1 180 ? 0.42 -18.531 3.455 1 97.19 180 ALA A O 1
ATOM 1411 N N . ALA A 1 181 ? -0.455 -16.609 4.125 1 97.81 181 ALA A N 1
ATOM 1412 C CA . ALA A 1 181 ? -0.682 -16.125 2.764 1 97.81 181 ALA A CA 1
ATOM 1413 C C . ALA A 1 181 ? 0.637 -15.953 2.02 1 97.81 181 ALA A C 1
ATOM 1415 O O . ALA A 1 181 ? 0.76 -16.344 0.855 1 97.81 181 ALA A O 1
ATOM 1416 N N . PHE A 1 182 ? 1.599 -15.391 2.723 1 98.06 182 PHE A N 1
ATOM 1417 C CA . PHE A 1 182 ? 2.887 -15.18 2.072 1 98.06 182 PHE A CA 1
ATOM 1418 C C . PHE A 1 182 ? 3.535 -16.516 1.711 1 98.06 182 PHE A C 1
ATOM 1420 O O . PHE A 1 182 ? 4.145 -16.641 0.647 1 98.06 182 PHE A O 1
ATOM 1427 N N . ALA A 1 183 ? 3.457 -17.438 2.621 1 97.56 183 ALA A N 1
ATOM 1428 C CA . ALA A 1 183 ? 4.031 -18.766 2.348 1 97.56 183 ALA A CA 1
ATOM 1429 C C . ALA A 1 183 ? 3.406 -19.375 1.103 1 97.56 183 ALA A C 1
ATOM 1431 O O . ALA A 1 183 ? 4.113 -19.938 0.261 1 97.56 183 ALA A O 1
ATOM 1432 N N . GLU A 1 184 ? 2.125 -19.281 1.005 1 96.31 184 GLU A N 1
ATOM 1433 C CA . GLU A 1 184 ? 1.419 -19.781 -0.17 1 96.31 184 GLU A CA 1
ATOM 1434 C C . GLU A 1 184 ? 1.837 -19.031 -1.43 1 96.31 184 GLU A C 1
ATOM 1436 O O . GLU A 1 184 ? 2.035 -19.641 -2.484 1 96.31 184 GLU A O 1
ATOM 1441 N N . PHE A 1 185 ? 1.972 -17.781 -1.345 1 97.38 185 PHE A N 1
ATOM 1442 C CA . PHE A 1 185 ? 2.424 -16.938 -2.449 1 97.38 185 PHE A CA 1
ATOM 1443 C C . PHE A 1 185 ? 3.826 -17.344 -2.893 1 97.38 185 PHE A C 1
ATOM 1445 O O . PHE A 1 185 ? 4.082 -17.5 -4.086 1 97.38 185 PHE A O 1
ATOM 1452 N N . ALA A 1 186 ? 4.703 -17.406 -1.891 1 96.5 186 ALA A N 1
ATOM 1453 C CA . ALA A 1 186 ? 6.086 -17.766 -2.191 1 96.5 186 ALA A CA 1
ATOM 1454 C C . ALA A 1 186 ? 6.168 -19.109 -2.914 1 96.5 186 ALA A C 1
ATOM 1456 O O . ALA A 1 186 ? 6.938 -19.266 -3.863 1 96.5 186 ALA A O 1
ATOM 1457 N N . ALA A 1 187 ? 5.371 -20.062 -2.516 1 95.25 187 ALA A N 1
ATOM 1458 C CA . ALA A 1 187 ? 5.324 -21.375 -3.17 1 95.25 187 ALA A CA 1
ATOM 1459 C C . ALA A 1 187 ? 4.828 -21.25 -4.609 1 95.25 187 ALA A C 1
ATOM 1461 O O . ALA A 1 187 ? 5.367 -21.891 -5.512 1 95.25 187 ALA A O 1
ATOM 1462 N N . ALA A 1 188 ? 3.83 -20.422 -4.77 1 94.44 188 ALA A N 1
ATOM 1463 C CA . ALA A 1 188 ? 3.299 -20.203 -6.113 1 94.44 188 ALA A CA 1
ATOM 1464 C C . ALA A 1 188 ? 4.344 -19.562 -7.02 1 94.44 188 ALA A C 1
ATOM 1466 O O . ALA A 1 188 ? 4.449 -19.906 -8.195 1 94.44 188 ALA A O 1
ATOM 1467 N N . MET A 1 189 ? 5.102 -18.641 -6.473 1 94.38 189 MET A N 1
ATOM 1468 C CA . MET A 1 189 ? 6.16 -17.984 -7.238 1 94.38 189 MET A CA 1
ATOM 1469 C C . MET A 1 189 ? 7.273 -18.969 -7.582 1 94.38 189 MET A C 1
ATOM 1471 O O . MET A 1 189 ? 7.855 -18.906 -8.664 1 94.38 189 MET A O 1
ATOM 1475 N N . GLY A 1 190 ? 7.578 -19.781 -6.613 1 92.75 190 GLY A N 1
ATOM 1476 C CA . GLY A 1 190 ? 8.539 -20.844 -6.91 1 92.75 190 GLY A CA 1
ATOM 1477 C C . GLY A 1 190 ? 8.094 -21.75 -8.047 1 92.75 190 GLY A C 1
ATOM 1478 O O . GLY A 1 190 ? 8.891 -22.094 -8.922 1 92.75 190 GLY A O 1
ATOM 1479 N N . ALA A 1 191 ? 6.836 -22.141 -8.055 1 91.81 191 ALA A N 1
ATOM 1480 C CA . ALA A 1 191 ? 6.277 -22.969 -9.117 1 91.81 191 ALA A CA 1
ATOM 1481 C C . ALA A 1 191 ? 6.336 -22.25 -10.461 1 91.81 191 ALA A C 1
ATOM 1483 O O . ALA A 1 191 ? 6.582 -22.875 -11.492 1 91.81 191 ALA A O 1
ATOM 1484 N N . LEU A 1 192 ? 6.121 -21 -10.414 1 91.19 192 LEU A N 1
ATOM 1485 C CA . LEU A 1 192 ? 6.176 -20.188 -11.625 1 91.19 192 LEU A CA 1
ATOM 1486 C C . LEU A 1 192 ? 7.574 -20.219 -12.234 1 91.19 192 LEU A C 1
ATOM 1488 O O . LEU A 1 192 ? 7.73 -20.453 -13.43 1 91.19 192 LEU A O 1
ATOM 1492 N N . VAL A 1 193 ? 8.555 -20 -11.438 1 90.69 193 VAL A N 1
ATOM 1493 C CA . VAL A 1 193 ? 9.938 -20.016 -11.906 1 90.69 193 VAL A CA 1
ATOM 1494 C C . VAL A 1 193 ? 10.289 -21.391 -12.438 1 90.69 193 VAL A C 1
ATOM 1496 O O . VAL A 1 193 ? 10.938 -21.516 -13.484 1 90.69 193 VAL A O 1
ATOM 1499 N N . SER A 1 194 ? 9.844 -22.469 -11.734 1 88.94 194 SER A N 1
ATOM 1500 C CA . SER A 1 194 ? 10.109 -23.828 -12.172 1 88.94 194 SER A CA 1
ATOM 1501 C C . SER A 1 194 ? 9.484 -24.109 -13.531 1 88.94 194 SER A C 1
ATOM 1503 O O . SER A 1 194 ? 10.039 -24.859 -14.344 1 88.94 194 SER A O 1
ATOM 1505 N N . SER A 1 195 ? 8.359 -23.484 -13.781 1 87.75 195 SER A N 1
ATOM 1506 C CA . SER A 1 195 ? 7.668 -23.672 -15.047 1 87.75 195 SER A CA 1
ATOM 1507 C C . SER A 1 195 ? 8.43 -23.031 -16.203 1 87.75 195 SER A C 1
ATOM 1509 O O . SER A 1 195 ? 8.242 -23.406 -17.359 1 87.75 195 SER A O 1
ATOM 1511 N N . TRP A 1 196 ? 9.258 -22.031 -15.93 1 85.25 196 TRP A N 1
ATOM 1512 C CA . TRP A 1 196 ? 10.039 -21.344 -16.953 1 85.25 196 TRP A CA 1
ATOM 1513 C C . TRP A 1 196 ? 11.312 -22.125 -17.281 1 85.25 196 TRP A C 1
ATOM 1515 O O . TRP A 1 196 ? 11.875 -21.984 -18.375 1 85.25 196 TRP A O 1
ATOM 1525 N N . LYS A 1 197 ? 11.797 -22.844 -16.297 1 75.81 197 LYS A N 1
ATOM 1526 C CA . LYS A 1 197 ? 12.992 -23.656 -16.5 1 75.81 197 LYS A CA 1
ATOM 1527 C C . LYS A 1 197 ? 12.68 -24.891 -17.344 1 75.81 197 LYS A C 1
ATOM 1529 O O . LYS A 1 197 ? 13.547 -25.375 -18.062 1 75.81 197 LYS A O 1
ATOM 1534 N N . ALA A 1 198 ? 11.508 -25.391 -17.281 1 68.81 198 ALA A N 1
ATOM 1535 C CA . ALA A 1 198 ? 11.125 -26.594 -18.016 1 68.81 198 ALA A CA 1
ATOM 1536 C C . ALA A 1 198 ? 10.938 -26.297 -19.5 1 68.81 198 ALA A C 1
ATOM 1538 O O . ALA A 1 198 ? 10.828 -27.219 -20.312 1 68.81 198 ALA A O 1
ATOM 1539 N N . ILE A 1 199 ? 11.016 -25.125 -19.922 1 53.97 199 ILE A N 1
ATOM 1540 C CA . ILE A 1 199 ? 10.922 -24.844 -21.359 1 53.97 199 ILE A CA 1
ATOM 1541 C C . ILE A 1 199 ? 12.32 -24.641 -21.938 1 53.97 199 ILE A C 1
ATOM 1543 O O . ILE A 1 199 ? 13.125 -23.891 -21.375 1 53.97 199 ILE A O 1
ATOM 1547 N N . MET B 1 1 ? -54.188 -7.816 10.703 1 38.19 1 MET B N 1
ATOM 1548 C CA . MET B 1 1 ? -54 -6.465 10.188 1 38.19 1 MET B CA 1
ATOM 1549 C C . MET B 1 1 ? -52.594 -5.969 10.523 1 38.19 1 MET B C 1
ATOM 1551 O O . MET B 1 1 ? -52.281 -5.711 11.688 1 38.19 1 MET B O 1
ATOM 1555 N N . GLU B 1 2 ? -51.5 -6.523 9.984 1 39.88 2 GLU B N 1
ATOM 1556 C CA . GLU B 1 2 ? -50.062 -6.301 10.17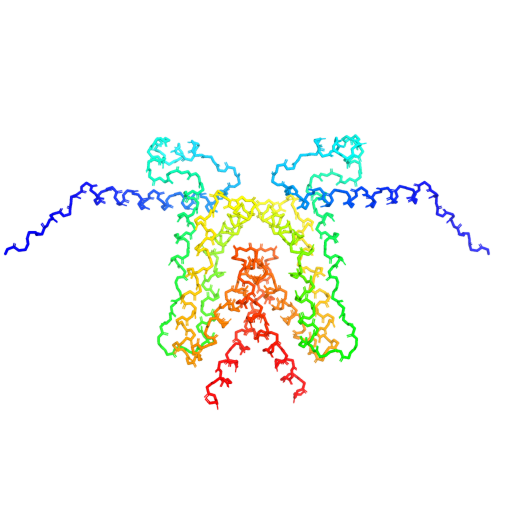2 1 39.88 2 GLU B CA 1
ATOM 1557 C C . GLU B 1 2 ? -49.688 -4.828 10.016 1 39.88 2 GLU B C 1
ATOM 1559 O O . GLU B 1 2 ? -50.031 -4.207 9 1 39.88 2 GLU B O 1
ATOM 1564 N N . ASP B 1 3 ? -49.844 -3.992 11.047 1 39.88 3 ASP B N 1
ATOM 1565 C CA . ASP B 1 3 ? -49.594 -2.555 11.164 1 39.88 3 ASP B CA 1
ATOM 1566 C C . ASP B 1 3 ? -48.312 -2.141 10.477 1 39.88 3 ASP B C 1
ATOM 1568 O O . ASP B 1 3 ? -47.219 -2.543 10.898 1 39.88 3 ASP B O 1
ATOM 1572 N N . SER B 1 4 ? -48.281 -2.074 9.156 1 46.59 4 SER B N 1
ATOM 1573 C CA . SER B 1 4 ? -47.25 -1.48 8.328 1 46.59 4 SER B CA 1
ATOM 1574 C C . SER B 1 4 ? -46.812 -0.121 8.875 1 46.59 4 SER B C 1
ATOM 1576 O O . SER B 1 4 ? -47.562 0.847 8.805 1 46.59 4 SER B O 1
ATOM 1578 N N . THR B 1 5 ? -46.125 -0.111 9.906 1 49.03 5 THR B N 1
ATOM 1579 C CA . THR B 1 5 ? -45.594 1.165 10.391 1 49.03 5 THR B CA 1
ATOM 1580 C C . THR B 1 5 ? -45.156 2.047 9.227 1 49.03 5 THR B C 1
ATOM 1582 O O . THR B 1 5 ? -44.281 1.661 8.445 1 49.03 5 THR B O 1
ATOM 1585 N N . PRO B 1 6 ? -45.844 2.998 8.766 1 51.41 6 PRO B N 1
ATOM 1586 C CA . PRO B 1 6 ? -45.5 3.941 7.695 1 51.41 6 PRO B CA 1
ATOM 1587 C C . PRO B 1 6 ? -44.062 4.457 7.801 1 51.41 6 PRO B C 1
ATOM 1589 O O . PRO B 1 6 ? -43.594 4.77 8.898 1 51.41 6 PRO B O 1
ATOM 1592 N N . ILE B 1 7 ? -43.219 3.885 7.07 1 55.16 7 ILE B N 1
ATOM 1593 C CA . ILE B 1 7 ? -41.906 4.496 6.973 1 55.16 7 ILE B CA 1
ATOM 1594 C C . ILE B 1 7 ? -42.031 6.016 6.969 1 55.16 7 ILE B C 1
ATOM 1596 O O . ILE B 1 7 ? -42.781 6.578 6.168 1 55.16 7 ILE B O 1
ATOM 1600 N N . ASP B 1 8 ? -41.781 6.695 8.148 1 58.53 8 ASP B N 1
ATOM 1601 C CA . ASP B 1 8 ? -41.844 8.141 8.352 1 58.53 8 ASP B CA 1
ATOM 1602 C C . ASP B 1 8 ? -41.156 8.883 7.215 1 58.53 8 ASP B C 1
ATOM 1604 O O . ASP B 1 8 ? -40 8.609 6.902 1 58.53 8 ASP B O 1
ATOM 1608 N N . GLY B 1 9 ? -41.812 9.406 6.184 1 58.22 9 GLY B N 1
ATOM 1609 C CA . GLY B 1 9 ? -41.375 10.258 5.082 1 58.22 9 GLY B CA 1
ATOM 1610 C C . GLY B 1 9 ? -40.188 11.133 5.426 1 58.22 9 GLY B C 1
ATOM 1611 O O . GLY B 1 9 ? -39.312 11.367 4.582 1 58.22 9 GLY B O 1
ATOM 1612 N N . ARG B 1 10 ? -40.156 11.625 6.637 1 62.59 10 ARG B N 1
ATOM 1613 C CA . ARG B 1 10 ? -39.062 12.484 7.086 1 62.59 10 ARG B CA 1
ATOM 1614 C C . ARG B 1 10 ? -37.75 11.703 7.137 1 62.59 10 ARG B C 1
ATOM 1616 O O . ARG B 1 10 ? -36.719 12.219 6.727 1 62.59 10 ARG B O 1
ATOM 1623 N N . LYS B 1 11 ? -37.844 10.445 7.609 1 62.38 11 LYS B N 1
ATOM 1624 C CA . LYS B 1 11 ? -36.656 9.586 7.684 1 62.38 11 LYS B CA 1
ATOM 1625 C C . LYS B 1 11 ? -36.125 9.281 6.289 1 62.38 11 LYS B C 1
ATOM 1627 O O . LYS B 1 11 ? -34.906 9.258 6.086 1 62.38 11 LYS B O 1
ATOM 1632 N N . LEU B 1 12 ? -36.969 9.055 5.426 1 63.22 12 LEU B N 1
ATOM 1633 C CA . LEU B 1 12 ? -36.562 8.781 4.051 1 63.22 12 LEU B CA 1
ATOM 1634 C C . LEU B 1 12 ? -35.969 10.016 3.404 1 63.22 12 LEU B C 1
ATOM 1636 O O . LEU B 1 12 ? -34.969 9.914 2.678 1 63.22 12 LEU B O 1
ATOM 1640 N N . ARG B 1 13 ? -36.625 11.188 3.58 1 65.31 13 ARG B N 1
ATOM 1641 C CA . ARG B 1 13 ? -36.062 12.438 3.061 1 65.31 13 ARG B CA 1
ATOM 1642 C C . ARG B 1 13 ? -34.688 12.719 3.65 1 65.31 13 ARG B C 1
ATOM 1644 O O . ARG B 1 13 ? -33.781 13.18 2.947 1 65.31 13 ARG B O 1
ATOM 1651 N N . TYR B 1 14 ? -34.625 12.32 4.938 1 71.12 14 TYR B N 1
ATOM 1652 C CA . TYR B 1 14 ? -33.344 12.5 5.633 1 71.12 14 TYR B CA 1
ATOM 1653 C C . TYR B 1 14 ? -32.281 11.586 5.059 1 71.12 14 TYR B C 1
ATOM 1655 O O . TYR B 1 14 ? -31.156 12.016 4.789 1 71.12 14 TYR B O 1
ATOM 1663 N N . GLN B 1 15 ? -32.594 10.352 4.875 1 71.56 15 GLN B N 1
ATOM 1664 C CA . GLN B 1 15 ? -31.656 9.375 4.336 1 71.56 15 GLN B CA 1
ATOM 1665 C C . GLN B 1 15 ? -31.234 9.742 2.918 1 71.56 15 GLN B C 1
ATOM 1667 O O . GLN B 1 15 ? -30.062 9.602 2.555 1 71.56 15 GLN B O 1
ATOM 1672 N N . HIS B 1 16 ? -32.156 10.164 2.211 1 75.12 16 HIS B N 1
ATOM 1673 C CA . HIS B 1 16 ? -31.844 10.586 0.846 1 75.12 16 HIS B CA 1
ATOM 1674 C C . HIS B 1 16 ? -30.906 11.781 0.834 1 75.12 16 HIS B C 1
ATOM 1676 O O . HIS B 1 16 ? -29.938 11.805 0.067 1 75.12 16 HIS B O 1
ATOM 1682 N N . ARG B 1 17 ? -31.156 12.617 1.719 1 85.69 17 ARG B N 1
ATOM 1683 C CA . ARG B 1 17 ? -30.312 13.805 1.797 1 85.69 17 ARG B CA 1
ATOM 1684 C C . ARG B 1 17 ? -28.891 13.453 2.24 1 85.69 17 ARG B C 1
ATOM 1686 O O . ARG B 1 17 ? -27.922 13.969 1.696 1 85.69 17 ARG B O 1
ATOM 1693 N N . ARG B 1 18 ? -28.828 12.492 3.086 1 91.25 18 ARG B N 1
ATOM 1694 C CA . ARG B 1 18 ? -27.516 12.078 3.59 1 91.25 18 ARG B CA 1
ATOM 1695 C C . ARG B 1 18 ? -26.688 11.422 2.49 1 91.25 18 ARG B C 1
ATOM 1697 O O . ARG B 1 18 ? -25.5 11.68 2.367 1 91.25 18 ARG B O 1
ATOM 1704 N N . ALA B 1 19 ? -27.391 10.609 1.757 1 91.38 19 ALA B N 1
ATOM 1705 C CA . ALA B 1 19 ? -26.703 9.922 0.665 1 91.38 19 ALA B CA 1
ATOM 1706 C C . ALA B 1 19 ? -26.219 10.914 -0.385 1 91.38 19 ALA B C 1
ATOM 1708 O O . ALA B 1 19 ? -25.109 10.766 -0.909 1 91.38 19 ALA B O 1
ATOM 1709 N N . GLU B 1 20 ? -27 11.836 -0.648 1 92.5 20 GLU B N 1
ATOM 1710 C CA . GLU B 1 20 ? -26.609 12.867 -1.603 1 92.5 20 GLU B CA 1
ATOM 1711 C C . GLU B 1 20 ? -25.438 13.68 -1.091 1 92.5 20 GLU B C 1
ATOM 1713 O O . GLU B 1 20 ? -24.516 13.992 -1.85 1 92.5 20 GLU B O 1
ATOM 1718 N N . LEU B 1 21 ? -25.469 14.008 0.145 1 94.25 21 LEU B N 1
ATOM 1719 C CA . LEU B 1 21 ? -24.391 14.773 0.76 1 94.25 21 LEU B CA 1
ATOM 1720 C C . LEU B 1 21 ? -23.094 13.977 0.759 1 94.25 21 LEU B C 1
ATOM 1722 O O . LEU B 1 21 ? -22.031 14.516 0.468 1 94.25 21 LEU B O 1
ATOM 1726 N N . LEU B 1 22 ? -23.25 12.734 1.029 1 94.81 22 LEU B N 1
ATOM 1727 C CA . LEU B 1 22 ? -22.062 11.883 1.041 1 94.81 22 LEU B CA 1
ATOM 1728 C C . LEU B 1 22 ? -21.438 11.789 -0.351 1 94.81 22 LEU B C 1
ATOM 1730 O O . LEU B 1 22 ? -20.219 11.789 -0.493 1 94.81 22 LEU B O 1
ATOM 1734 N N . ALA B 1 23 ? -22.297 11.75 -1.312 1 92.88 23 ALA B N 1
ATOM 1735 C CA . ALA B 1 23 ? -21.812 11.711 -2.689 1 92.88 23 ALA B CA 1
ATOM 1736 C C . ALA B 1 23 ? -21.062 13 -3.047 1 92.88 23 ALA B C 1
ATOM 1738 O O . ALA B 1 23 ? -20.016 12.961 -3.695 1 92.88 23 ALA B O 1
ATOM 1739 N N . GLN B 1 24 ? -21.562 14.039 -2.596 1 94.12 24 GLN B N 1
ATOM 1740 C CA . GLN B 1 24 ? -20.922 15.336 -2.844 1 94.12 24 GLN B CA 1
ATOM 1741 C C . GLN B 1 24 ? -19.578 15.438 -2.133 1 94.12 24 GLN B C 1
ATOM 1743 O O . GLN B 1 24 ? -18.609 15.922 -2.709 1 94.12 24 GLN B O 1
ATOM 1748 N N . VAL B 1 25 ? -19.578 14.992 -0.936 1 95.12 25 VAL B N 1
ATOM 1749 C CA . VAL B 1 25 ? -18.328 15.008 -0.159 1 95.12 25 VAL B CA 1
ATOM 1750 C C . VAL B 1 25 ? -17.281 14.125 -0.829 1 95.12 25 VAL B C 1
ATOM 1752 O O . VAL B 1 25 ? -16.125 14.508 -0.943 1 95.12 25 VAL B O 1
ATOM 1755 N N . THR B 1 26 ? -17.75 12.992 -1.248 1 92.31 26 THR B N 1
ATOM 1756 C CA . THR B 1 26 ? -16.859 12.039 -1.897 1 92.31 26 THR B CA 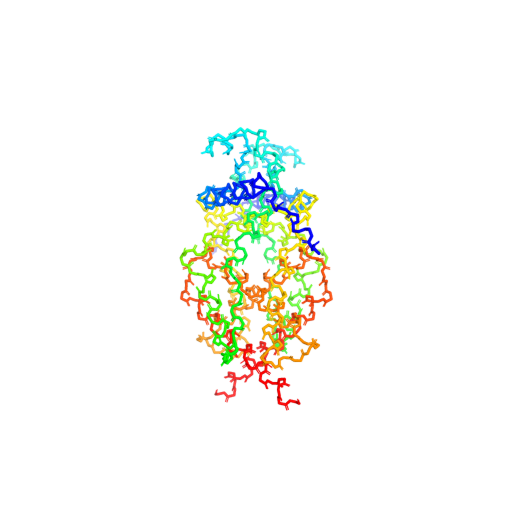1
ATOM 1757 C C . THR B 1 26 ? -16.25 12.641 -3.16 1 92.31 26 THR B C 1
ATOM 1759 O O . THR B 1 26 ? -15.039 12.531 -3.389 1 92.31 26 THR B O 1
ATOM 1762 N N . ALA B 1 27 ? -17.062 13.297 -3.922 1 89.44 27 ALA B N 1
ATOM 1763 C CA . ALA B 1 27 ? -16.578 13.961 -5.129 1 89.44 27 ALA B CA 1
ATOM 1764 C C . ALA B 1 27 ? -15.578 15.062 -4.789 1 89.44 27 ALA B C 1
ATOM 1766 O O . ALA B 1 27 ? -14.547 15.203 -5.449 1 89.44 27 ALA B O 1
ATOM 1767 N N . TYR B 1 28 ? -15.883 15.758 -3.777 1 90.06 28 TYR B N 1
ATOM 1768 C CA . TYR B 1 28 ? -15.039 16.859 -3.344 1 90.06 28 TYR B CA 1
ATOM 1769 C C . TYR B 1 28 ? -13.656 16.359 -2.928 1 90.06 28 TYR B C 1
ATOM 1771 O O . TYR B 1 28 ? -12.641 16.875 -3.396 1 90.06 28 TYR B O 1
ATOM 1779 N N . VAL B 1 29 ? -13.625 15.359 -2.111 1 90.69 29 VAL B N 1
ATOM 1780 C CA . VAL B 1 29 ? -12.352 14.914 -1.562 1 90.69 29 VAL B CA 1
ATOM 1781 C C . VAL B 1 29 ? -11.578 14.133 -2.621 1 90.69 29 VAL B C 1
ATOM 1783 O O . VAL B 1 29 ? -10.344 14.07 -2.58 1 90.69 29 VAL B O 1
ATOM 1786 N N . THR B 1 30 ? -12.281 13.539 -3.525 1 85.62 30 THR B N 1
ATOM 1787 C CA . THR B 1 30 ? -11.617 12.867 -4.633 1 85.62 30 THR B CA 1
ATOM 1788 C C . THR B 1 30 ? -10.859 13.867 -5.5 1 85.62 30 THR B C 1
ATOM 1790 O O . THR B 1 30 ? -9.758 13.586 -5.969 1 85.62 30 THR B O 1
ATOM 1793 N N . ALA B 1 31 ? -11.422 15.031 -5.625 1 81.94 31 ALA B N 1
ATOM 1794 C CA . ALA B 1 31 ? -10.836 16.078 -6.473 1 81.94 31 ALA B CA 1
ATOM 1795 C C . ALA B 1 31 ? -9.758 16.844 -5.723 1 81.94 31 ALA B C 1
ATOM 1797 O O . ALA B 1 31 ? -8.758 17.266 -6.316 1 81.94 31 ALA B O 1
ATOM 1798 N N . ASN B 1 32 ? -9.945 16.969 -4.355 1 79.69 32 ASN B N 1
ATOM 1799 C CA . ASN B 1 32 ? -9.117 17.922 -3.627 1 79.69 32 ASN B CA 1
ATOM 1800 C C . ASN B 1 32 ? -8.172 17.219 -2.66 1 79.69 32 ASN B C 1
ATOM 1802 O O . ASN B 1 32 ? -7.246 17.828 -2.127 1 79.69 32 ASN B O 1
ATOM 1806 N N . GLY B 1 33 ? -8.406 15.914 -2.504 1 81.44 33 GLY B N 1
ATOM 1807 C CA . GLY B 1 33 ? -7.641 15.234 -1.471 1 81.44 33 GLY B CA 1
ATOM 1808 C C . GLY B 1 33 ? -8.148 15.523 -0.069 1 81.44 33 GLY B C 1
ATOM 1809 O O . GLY B 1 33 ? -9.164 16.188 0.104 1 81.44 33 GLY B O 1
ATOM 1810 N N . VAL B 1 34 ? -7.48 14.984 0.999 1 83.25 34 VAL B N 1
ATOM 1811 C CA . VAL B 1 34 ? -7.984 15.133 2.361 1 83.25 34 VAL B CA 1
ATOM 1812 C C . VAL B 1 34 ? -6.906 15.766 3.242 1 83.25 34 VAL B C 1
ATOM 1814 O O . VAL B 1 34 ? -7.121 15.969 4.438 1 83.25 34 VAL B O 1
ATOM 1817 N N . GLY B 1 35 ? -5.793 16.016 2.699 1 73.88 35 GLY B N 1
ATOM 1818 C CA . GLY B 1 35 ? -4.699 16.562 3.48 1 73.88 35 GLY B CA 1
ATOM 1819 C C . GLY B 1 35 ? -5.074 17.844 4.207 1 73.88 35 GLY B C 1
ATOM 1820 O O . GLY B 1 35 ? -4.754 18.016 5.387 1 73.88 35 GLY B O 1
A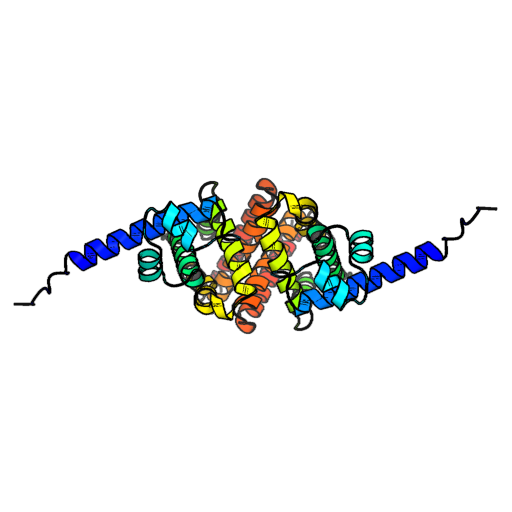TOM 1821 N N . GLU B 1 36 ? -5.742 18.75 3.566 1 75.44 36 GLU B N 1
ATOM 1822 C CA . GLU B 1 36 ? -6.121 20.031 4.137 1 75.44 36 GLU B CA 1
ATOM 1823 C C . GLU B 1 36 ? -7.629 20.109 4.367 1 75.44 36 GLU B C 1
ATOM 1825 O O . GLU B 1 36 ? -8.203 21.203 4.406 1 75.44 36 GLU B O 1
ATOM 1830 N N . LEU B 1 37 ? -8.18 18.984 4.414 1 87 37 LEU B N 1
ATOM 1831 C CA . LEU B 1 37 ? -9.625 18.969 4.59 1 87 37 LEU B CA 1
ATOM 1832 C C . LEU B 1 37 ? -10.008 19.516 5.961 1 87 37 LEU B C 1
ATOM 1834 O O . LEU B 1 37 ? -9.453 19.094 6.98 1 87 37 LEU B O 1
ATOM 1838 N N . SER B 1 38 ? -10.852 20.469 5.875 1 91.25 38 SER B N 1
ATOM 1839 C CA . SER B 1 38 ? -11.422 21.047 7.086 1 91.25 38 SER B CA 1
ATOM 1840 C C . SER B 1 38 ? -12.945 21.031 7.031 1 91.25 38 SER B C 1
ATOM 1842 O O . SER B 1 38 ? -13.539 21.281 5.977 1 91.25 38 SER B O 1
ATOM 1844 N N . MET B 1 39 ? -13.547 20.781 8.172 1 94.62 39 MET B N 1
ATOM 1845 C CA . MET B 1 39 ? -14.992 20.547 8.211 1 94.62 39 MET B CA 1
ATOM 1846 C C . MET B 1 39 ? -15.758 21.844 7.949 1 94.62 39 MET B C 1
ATOM 1848 O O . MET B 1 39 ? -16.75 21.828 7.23 1 94.62 39 MET B O 1
ATOM 1852 N N . ARG B 1 40 ? -15.297 22.938 8.406 1 94.44 40 ARG B N 1
ATOM 1853 C CA . ARG B 1 40 ? -16.016 24.203 8.242 1 94.44 40 ARG B CA 1
ATOM 1854 C C . ARG B 1 40 ? -15.984 24.672 6.793 1 94.44 40 ARG B C 1
ATOM 1856 O O . ARG B 1 40 ? -17.031 24.922 6.195 1 94.44 40 ARG B O 1
ATOM 1863 N N . PRO B 1 41 ? -14.797 24.688 6.207 1 93.88 41 PRO B N 1
ATOM 1864 C CA . PRO B 1 41 ? -14.75 25.047 4.781 1 93.88 41 PRO B CA 1
ATOM 1865 C C . PRO B 1 41 ? -15.531 24.062 3.912 1 93.88 41 PRO B C 1
ATOM 1867 O O . PRO B 1 41 ? -16.156 24.453 2.932 1 93.88 41 PRO B O 1
ATOM 1870 N N . LEU B 1 42 ? -15.469 22.797 4.211 1 95.12 42 LEU B N 1
ATOM 1871 C CA . LEU B 1 42 ? -16.203 21.797 3.461 1 95.12 42 LEU B CA 1
ATOM 1872 C C . LEU B 1 42 ? -17.703 22.062 3.525 1 95.12 42 LEU B C 1
ATOM 1874 O O . LEU B 1 42 ? -18.391 22 2.504 1 95.12 42 LEU B O 1
ATOM 1878 N N . ALA B 1 43 ? -18.188 22.312 4.68 1 96 43 ALA B N 1
ATOM 1879 C CA . ALA B 1 43 ? -19.609 22.625 4.852 1 96 43 ALA B CA 1
ATOM 1880 C C . ALA B 1 43 ? -20.031 23.797 3.979 1 96 43 ALA B C 1
ATOM 1882 O O . ALA B 1 43 ? -21.062 23.75 3.301 1 96 43 ALA B O 1
ATOM 1883 N N . LYS B 1 44 ? -19.203 24.812 3.961 1 94.88 44 LYS B N 1
ATOM 1884 C CA . LYS B 1 44 ? -19.469 26 3.154 1 94.88 44 LYS B CA 1
ATOM 1885 C C . LYS B 1 44 ? -19.547 25.641 1.671 1 94.88 44 LYS B C 1
ATOM 1887 O O . LYS B 1 44 ? -20.453 26.094 0.967 1 94.88 44 LYS B O 1
ATOM 1892 N N . ASP B 1 45 ? -18.688 24.844 1.233 1 92.62 45 ASP B N 1
ATOM 1893 C CA . ASP B 1 45 ? -18.625 24.453 -0.171 1 92.62 45 ASP B CA 1
ATOM 1894 C C . ASP B 1 45 ? -19.844 23.625 -0.561 1 92.62 45 ASP B C 1
ATOM 1896 O O . ASP B 1 45 ? -20.281 23.672 -1.711 1 92.62 45 ASP B O 1
ATOM 1900 N N . LEU B 1 46 ? -20.359 22.922 0.401 1 93.19 46 LEU B N 1
ATOM 1901 C CA . LEU B 1 46 ? -21.516 22.078 0.163 1 93.19 46 LEU B CA 1
ATOM 1902 C C . LEU B 1 46 ? -22.812 22.859 0.293 1 93.19 46 LEU B C 1
ATOM 1904 O O . LEU B 1 46 ? -23.891 22.344 -0.013 1 93.19 46 LEU B O 1
ATOM 1908 N N . GLY B 1 47 ? -22.703 24.016 0.816 1 94.31 47 GLY B N 1
ATOM 1909 C CA . GLY B 1 47 ? -23.875 24.859 0.977 1 94.31 47 GLY B CA 1
ATOM 1910 C C . GLY B 1 47 ? -24.703 24.484 2.195 1 94.31 47 GLY B C 1
ATOM 1911 O O . GLY B 1 47 ? -25.938 24.656 2.193 1 94.31 47 GLY B O 1
ATOM 1912 N N . ILE B 1 48 ? -24.078 23.906 3.152 1 94.75 48 ILE B N 1
ATOM 1913 C CA . ILE B 1 48 ? -24.766 23.547 4.391 1 94.75 48 ILE B CA 1
ATOM 1914 C C . ILE B 1 48 ? -24 24.125 5.582 1 94.75 48 ILE B C 1
ATOM 1916 O O . ILE B 1 48 ? -22.891 24.656 5.43 1 94.75 48 ILE B O 1
ATOM 1920 N N . SER B 1 49 ? -24.641 24.031 6.719 1 95.44 49 SER B N 1
ATOM 1921 C CA . SER B 1 49 ? -23.984 24.531 7.922 1 95.44 49 SER B CA 1
ATOM 1922 C C . SER B 1 49 ? -23 23.516 8.469 1 95.44 49 SER B C 1
ATOM 1924 O O . SER B 1 49 ? -23.109 22.312 8.203 1 95.44 49 SER B O 1
ATOM 1926 N N . HIS B 1 50 ? -22.062 24 9.219 1 95.5 50 HIS B N 1
ATOM 1927 C CA . HIS B 1 50 ? -21.141 23.141 9.945 1 95.5 50 HIS B CA 1
ATOM 1928 C C . HIS B 1 50 ? -21.891 22.172 10.852 1 95.5 50 HIS B C 1
ATOM 1930 O O . HIS B 1 50 ? -21.547 20.984 10.922 1 95.5 50 HIS B O 1
ATOM 1936 N N . ALA B 1 51 ? -22.922 22.641 11.5 1 94.88 51 ALA B N 1
ATOM 1937 C CA . ALA B 1 51 ? -23.719 21.828 12.414 1 94.88 51 ALA B CA 1
ATOM 1938 C C . ALA B 1 51 ? -24.422 20.688 11.68 1 94.88 51 ALA B C 1
ATOM 1940 O O . ALA B 1 51 ? -24.469 19.562 12.18 1 94.88 51 ALA B O 1
ATOM 1941 N N . THR B 1 52 ? -24.922 20.938 10.539 1 94.25 52 THR B N 1
ATOM 1942 C CA . THR B 1 52 ? -25.594 19.938 9.719 1 94.25 52 THR B CA 1
ATOM 1943 C C . THR B 1 52 ? -24.594 18.859 9.281 1 94.25 52 THR B C 1
ATOM 1945 O O . THR B 1 52 ? -24.922 17.656 9.312 1 94.25 52 THR B O 1
ATOM 1948 N N . LEU B 1 53 ? -23.375 19.312 8.891 1 96.06 53 LEU B N 1
ATOM 1949 C CA . LEU B 1 53 ? -22.344 18.359 8.477 1 96.06 53 LEU B CA 1
ATOM 1950 C C . LEU B 1 53 ? -21.969 17.438 9.625 1 96.06 53 LEU B C 1
ATOM 1952 O O . LEU B 1 53 ? -21.891 16.219 9.453 1 96.06 53 LEU B O 1
ATOM 1956 N N . ILE B 1 54 ? -21.859 18.047 10.773 1 95.69 54 ILE B N 1
ATOM 1957 C CA . ILE B 1 54 ? -21.469 17.281 11.953 1 95.69 54 ILE B CA 1
ATOM 1958 C C . ILE B 1 54 ? -22.594 16.344 12.352 1 95.69 54 ILE B C 1
ATOM 1960 O O . ILE B 1 54 ? -22.359 15.203 12.766 1 95.69 54 ILE B O 1
ATOM 1964 N N . HIS B 1 55 ? -23.75 16.828 12.234 1 94.81 55 HIS B N 1
ATOM 1965 C CA . HIS B 1 55 ? -24.906 16 12.562 1 94.81 55 HIS B CA 1
ATOM 1966 C C . HIS B 1 55 ? -24.969 14.758 11.688 1 94.81 55 HIS B C 1
ATOM 1968 O O . HIS B 1 55 ? -25.25 13.664 12.18 1 94.81 55 HIS B O 1
ATOM 1974 N N . HIS B 1 56 ? -24.641 14.906 10.453 1 94.31 56 HIS B N 1
ATOM 1975 C CA . HIS B 1 56 ? -24.75 13.797 9.516 1 94.31 56 HIS B CA 1
ATOM 1976 C C . HIS B 1 56 ? -23.547 12.867 9.617 1 94.31 56 HIS B C 1
ATOM 1978 O O . HIS B 1 56 ? -23.688 11.648 9.516 1 94.31 56 HIS B O 1
ATOM 1984 N N . PHE B 1 57 ? -22.328 13.469 9.828 1 95.31 57 PHE B N 1
ATOM 1985 C CA . PHE B 1 57 ? -21.141 12.648 9.562 1 95.31 57 PHE B CA 1
ATOM 1986 C C . PHE B 1 57 ? -20.219 12.617 10.773 1 95.31 57 PHE B C 1
ATOM 1988 O O . PHE B 1 57 ? -19.266 11.844 10.812 1 95.31 57 PHE B O 1
ATOM 1995 N N . GLY B 1 58 ? -20.547 13.414 11.703 1 94.5 58 GLY B N 1
ATOM 1996 C CA . GLY B 1 58 ? -19.719 13.43 12.906 1 94.5 58 GLY B CA 1
ATOM 1997 C C . GLY B 1 58 ? -18.391 14.125 12.711 1 94.5 58 GLY B C 1
ATOM 1998 O O . GLY B 1 58 ? -18.328 15.258 12.234 1 94.5 58 GLY B O 1
ATOM 1999 N N . SER B 1 59 ? -17.297 13.406 12.938 1 93.44 59 SER B N 1
ATOM 2000 C CA . SER B 1 59 ? -15.953 13.953 12.828 1 93.44 59 SER B CA 1
ATOM 2001 C C . SER B 1 59 ? -15.398 13.781 11.422 1 93.44 59 SER B C 1
ATOM 2003 O O . SER B 1 59 ? -15.992 13.094 10.594 1 93.44 59 SER B O 1
ATOM 2005 N N . LYS B 1 60 ? -14.312 14.414 11.195 1 93.44 60 LYS B N 1
ATOM 2006 C CA . LYS B 1 60 ? -13.609 14.273 9.922 1 93.44 60 LYS B CA 1
ATOM 2007 C C . LYS B 1 60 ? -13.25 12.812 9.656 1 93.44 60 LYS B C 1
ATOM 2009 O O . LYS B 1 60 ? -13.43 12.312 8.547 1 93.44 60 LYS B O 1
ATOM 2014 N N . GLU B 1 61 ? -12.805 12.141 10.727 1 91.44 61 GLU B N 1
ATOM 2015 C CA . GLU B 1 61 ? -12.367 10.758 10.609 1 91.44 61 GLU B CA 1
ATOM 2016 C C . GLU B 1 61 ? -13.539 9.836 10.281 1 91.44 61 GLU B C 1
ATOM 2018 O O . GLU B 1 61 ? -13.414 8.93 9.453 1 91.44 61 GLU B O 1
ATOM 2023 N N . GLN B 1 62 ? -14.633 10.117 10.867 1 92.75 62 GLN B N 1
ATOM 2024 C CA . GLN B 1 62 ? -15.836 9.344 10.578 1 92.75 62 GLN B CA 1
ATOM 2025 C C . GLN B 1 62 ? -16.328 9.594 9.156 1 92.75 62 GLN B C 1
ATOM 2027 O O . GLN B 1 62 ? -16.719 8.656 8.453 1 92.75 62 GLN B O 1
ATOM 2032 N N . LEU B 1 63 ? -16.281 10.844 8.844 1 94.5 63 LEU B N 1
ATOM 2033 C CA . LEU B 1 63 ? -16.672 11.219 7.488 1 94.5 63 LEU B CA 1
ATOM 2034 C C . LEU B 1 63 ? -15.797 10.508 6.457 1 94.5 63 LEU B C 1
ATOM 2036 O O . LEU B 1 63 ? -16.312 9.922 5.5 1 94.5 63 LEU B O 1
ATOM 2040 N N . LEU B 1 64 ? -14.523 10.5 6.676 1 92.12 64 LEU B N 1
ATOM 2041 C CA . LEU B 1 64 ? -13.586 9.891 5.742 1 92.12 64 LEU B CA 1
ATOM 2042 C C . LEU B 1 64 ? -13.773 8.375 5.703 1 92.12 64 LEU B C 1
ATOM 2044 O O . LEU B 1 64 ? -13.625 7.754 4.648 1 92.12 64 LEU B O 1
ATOM 2048 N N . THR B 1 65 ? -14.102 7.816 6.809 1 90.44 65 THR B N 1
ATOM 2049 C CA . THR B 1 65 ? -14.406 6.391 6.855 1 90.44 65 THR B CA 1
ATOM 2050 C C . THR B 1 65 ? -15.594 6.062 5.957 1 90.44 65 THR B C 1
ATOM 2052 O O . THR B 1 65 ? -15.562 5.086 5.207 1 90.44 65 THR B O 1
ATOM 2055 N N . GLU B 1 66 ? -16.547 6.891 5.973 1 91.69 66 GLU B N 1
ATOM 2056 C CA . GLU B 1 66 ? -17.734 6.676 5.148 1 91.69 66 GLU B CA 1
ATOM 2057 C C . GLU B 1 66 ? -17.422 6.895 3.67 1 91.69 66 GLU B C 1
ATOM 2059 O O . GLU B 1 66 ? -17.984 6.219 2.805 1 91.69 66 GLU B O 1
ATOM 2064 N N . VAL B 1 67 ? -16.609 7.82 3.42 1 91.69 67 VAL B N 1
ATOM 2065 C CA . VAL B 1 67 ? -16.188 8.078 2.047 1 91.69 67 VAL B CA 1
ATOM 2066 C C . VAL B 1 67 ? -15.523 6.832 1.473 1 91.69 67 VAL B C 1
ATOM 2068 O O . VAL B 1 67 ? -15.852 6.395 0.367 1 91.69 67 VAL B O 1
ATOM 2071 N N . VAL B 1 68 ? -14.656 6.195 2.229 1 87.38 68 VAL B N 1
ATOM 2072 C CA . VAL B 1 68 ? -13.93 5.02 1.762 1 87.38 68 VAL B CA 1
ATOM 2073 C C . VAL B 1 68 ? -14.898 3.855 1.564 1 87.38 68 VAL B C 1
ATOM 2075 O O . VAL B 1 68 ? -14.758 3.072 0.624 1 87.38 68 VAL B O 1
ATOM 2078 N N . ALA B 1 69 ? -15.852 3.785 2.43 1 85.12 69 ALA B N 1
ATOM 2079 C CA . ALA B 1 69 ? -16.859 2.742 2.295 1 85.12 69 ALA B CA 1
ATOM 2080 C C . ALA B 1 69 ? -17.641 2.896 0.99 1 85.12 69 ALA B C 1
ATOM 2082 O O . ALA B 1 69 ? -17.938 1.905 0.321 1 85.12 69 ALA B O 1
ATOM 2083 N N . THR B 1 70 ? -17.891 4.074 0.636 1 83.56 70 THR B N 1
ATOM 2084 C CA . THR B 1 70 ? -18.594 4.355 -0.609 1 83.56 70 THR B CA 1
ATOM 2085 C C . THR B 1 70 ? -17.75 3.955 -1.813 1 83.56 70 THR B C 1
ATOM 2087 O O . THR B 1 70 ? -18.266 3.402 -2.785 1 83.56 70 THR B O 1
ATOM 2090 N N . LEU B 1 71 ? -16.547 4.191 -1.74 1 80.38 71 LEU B N 1
ATOM 2091 C CA . LEU B 1 71 ? -15.633 3.893 -2.838 1 80.38 71 LEU B CA 1
ATOM 2092 C C . LEU B 1 71 ? -15.469 2.387 -3.012 1 80.38 71 LEU B C 1
ATOM 2094 O O . LEU B 1 71 ? -15.289 1.902 -4.133 1 80.38 71 LEU B O 1
ATOM 2098 N N . ARG B 1 72 ? -15.492 1.65 -1.953 1 76.5 72 ARG B N 1
ATOM 2099 C CA . ARG B 1 72 ? -15.391 0.194 -1.984 1 76.5 72 ARG B CA 1
ATOM 2100 C C . ARG B 1 72 ? -16.609 -0.42 -2.668 1 76.5 72 ARG B C 1
ATOM 2102 O O . ARG B 1 72 ? -16.469 -1.327 -3.492 1 76.5 72 ARG B O 1
ATOM 2109 N N . ASP B 1 73 ? -17.703 -0.025 -2.213 1 68.06 73 ASP B N 1
ATOM 2110 C CA . ASP B 1 73 ? -18.969 -0.58 -2.684 1 68.06 73 ASP B CA 1
ATOM 2111 C C . ASP B 1 73 ? -19.109 -0.423 -4.195 1 68.06 73 ASP B C 1
ATOM 2113 O O . ASP B 1 73 ? -19.703 -1.27 -4.859 1 68.06 73 ASP B O 1
ATOM 2117 N N . SER B 1 74 ? -18.5 0.522 -4.617 1 62.16 74 SER B N 1
ATOM 2118 C CA . SER B 1 74 ? -18.562 0.741 -6.059 1 62.16 74 SER B CA 1
ATOM 2119 C C . SER B 1 74 ? -17.656 -0.233 -6.801 1 62.16 74 SER B C 1
ATOM 2121 O O . SER B 1 74 ? -17.75 -0.382 -8.016 1 62.16 74 SER B O 1
ATOM 2123 N N . SER B 1 75 ? -16.953 -1.021 -6.031 1 62.47 75 SER B N 1
ATOM 2124 C CA . SER B 1 75 ? -15.984 -1.916 -6.652 1 62.47 75 SER B CA 1
ATOM 2125 C C . SER B 1 75 ? -16.25 -3.369 -6.273 1 62.47 75 SER B C 1
ATOM 2127 O O . SER B 1 75 ? -15.312 -4.164 -6.156 1 62.47 75 SER B O 1
ATOM 2129 N N . SER B 1 76 ? -17.516 -3.688 -6.133 1 61.31 76 SER B N 1
ATOM 2130 C CA . SER B 1 76 ? -17.844 -5.055 -5.73 1 61.31 76 SER B CA 1
ATOM 2131 C C . SER B 1 76 ? -17.438 -6.055 -6.809 1 61.31 76 SER B C 1
ATOM 2133 O O . SER B 1 76 ? -17.484 -5.742 -8 1 61.31 76 SER B O 1
ATOM 2135 N N . LEU B 1 77 ? -16.719 -7.145 -6.27 1 65.12 77 LEU B N 1
ATOM 2136 C CA . LEU B 1 77 ? -16.344 -8.242 -7.152 1 65.12 77 LEU B CA 1
ATOM 2137 C C . LEU B 1 77 ? -17.578 -8.906 -7.758 1 65.12 77 LEU B C 1
ATOM 2139 O O . LEU B 1 77 ? -18.562 -9.141 -7.059 1 65.12 77 LEU B O 1
ATOM 2143 N N . ASP B 1 78 ? -17.656 -8.773 -9.086 1 61.56 78 ASP B N 1
ATOM 2144 C CA . ASP B 1 78 ? -18.688 -9.562 -9.75 1 61.56 78 ASP B CA 1
ATOM 2145 C C . ASP B 1 78 ? -18.344 -11.047 -9.758 1 61.56 78 ASP B C 1
ATOM 2147 O O . ASP B 1 78 ? -17.562 -11.5 -10.602 1 61.56 78 ASP B O 1
ATOM 2151 N N . ILE B 1 79 ? -18.688 -11.68 -8.711 1 57.72 79 ILE B N 1
ATOM 2152 C CA . ILE B 1 79 ? -18.438 -13.117 -8.594 1 57.72 79 ILE B CA 1
ATOM 2153 C C . ILE B 1 79 ? -19.453 -13.883 -9.438 1 57.72 79 ILE B C 1
ATOM 2155 O O . ILE B 1 79 ? -20.5 -14.305 -8.938 1 57.72 79 ILE B O 1
ATOM 2159 N N . SER B 1 80 ? -19.844 -13.273 -10.539 1 55.88 80 SER B N 1
ATOM 2160 C CA . SER B 1 80 ? -20.797 -14.023 -11.336 1 55.88 80 SER B CA 1
ATOM 2161 C C . SER B 1 80 ? -20.25 -15.398 -11.711 1 55.88 80 SER B C 1
ATOM 2163 O O . SER B 1 80 ? -19.047 -15.547 -11.93 1 55.88 80 SER B O 1
ATOM 2165 N N . SER B 1 81 ? -21.078 -16.422 -11.766 1 58.06 81 SER B N 1
ATOM 2166 C CA . SER B 1 81 ? -20.938 -17.828 -12.133 1 58.06 81 SER B CA 1
ATOM 2167 C C . SER B 1 81 ? -20.453 -17.984 -13.562 1 58.06 81 SER B C 1
ATOM 2169 O O . SER B 1 81 ? -20.812 -17.188 -14.438 1 58.06 81 SER B O 1
ATOM 2171 N N . GLY B 1 82 ? -19.438 -18.797 -13.82 1 61.84 82 GLY B N 1
ATOM 2172 C CA . GLY B 1 82 ? -19 -19.344 -15.094 1 61.84 82 GLY B CA 1
ATOM 2173 C C . GLY B 1 82 ? -17.688 -18.766 -15.586 1 61.84 82 GLY B C 1
ATOM 2174 O O . GLY B 1 82 ? -17.109 -19.25 -16.547 1 61.84 82 GLY B O 1
ATOM 2175 N N . THR B 1 83 ? -17.281 -17.703 -14.953 1 74.81 83 THR B N 1
ATOM 2176 C CA . THR B 1 83 ? -16.031 -17.125 -15.445 1 74.81 83 THR B CA 1
ATOM 2177 C C . THR B 1 83 ? -14.828 -17.781 -14.797 1 74.81 83 THR B C 1
ATOM 2179 O O . THR B 1 83 ? -14.898 -18.219 -13.648 1 74.81 83 THR B O 1
ATOM 2182 N N . ASP B 1 84 ? -13.914 -18.109 -15.711 1 88.06 84 ASP B N 1
ATOM 2183 C CA . ASP B 1 84 ? -12.625 -18.594 -15.227 1 88.06 84 ASP B CA 1
ATOM 2184 C C . ASP B 1 84 ? -12.016 -17.609 -14.234 1 88.06 84 ASP B C 1
ATOM 2186 O O . ASP B 1 84 ? -12.234 -16.391 -14.328 1 88.06 84 ASP B O 1
ATOM 2190 N N . ILE B 1 85 ? -11.391 -18.141 -13.211 1 90 85 ILE B N 1
ATOM 2191 C CA . ILE B 1 85 ? -10.867 -17.328 -12.109 1 90 85 ILE B CA 1
ATOM 2192 C C . ILE B 1 85 ? -9.898 -16.281 -12.648 1 90 85 ILE B C 1
ATOM 2194 O O . ILE B 1 85 ? -9.836 -15.164 -12.133 1 90 85 ILE B O 1
ATOM 2198 N N . VAL B 1 86 ? -9.164 -16.609 -13.727 1 94.06 86 VAL B N 1
ATOM 2199 C CA . VAL B 1 86 ? -8.234 -15.672 -14.336 1 94.06 86 VAL B CA 1
ATOM 2200 C C . VAL B 1 86 ? -9.008 -14.523 -14.984 1 94.06 86 VAL B C 1
ATOM 2202 O O . VAL B 1 86 ? -8.633 -13.359 -14.852 1 94.06 86 VAL B O 1
ATOM 2205 N N . GLU B 1 87 ? -10.055 -14.844 -15.609 1 92.12 87 GLU B N 1
ATOM 2206 C CA . GLU B 1 87 ? -10.906 -13.836 -16.234 1 92.12 87 GLU B CA 1
ATOM 2207 C C . GLU B 1 87 ? -11.547 -12.938 -15.18 1 92.12 87 GLU B C 1
ATOM 2209 O O . GLU B 1 87 ? -11.664 -11.727 -15.375 1 92.12 87 GLU B O 1
ATOM 2214 N N . MET B 1 88 ? -11.953 -13.547 -14.117 1 89.06 88 MET B N 1
ATOM 2215 C CA . MET B 1 88 ? -12.539 -12.773 -13.016 1 89.06 88 MET B CA 1
ATOM 2216 C C . MET B 1 88 ? -11.523 -11.781 -12.453 1 89.06 88 MET B C 1
ATOM 2218 O O . MET B 1 88 ? -11.844 -10.602 -12.273 1 89.06 88 MET B O 1
ATOM 2222 N N . LEU B 1 89 ? -10.32 -12.234 -12.203 1 92.81 89 LEU B N 1
ATOM 2223 C CA . LEU B 1 89 ? -9.266 -11.383 -11.664 1 92.81 89 LEU B CA 1
ATOM 2224 C C . LEU B 1 89 ? -8.922 -10.258 -12.633 1 92.81 89 LEU B C 1
ATOM 2226 O O . LEU B 1 89 ? -8.75 -9.109 -12.227 1 92.81 89 LEU B O 1
ATOM 2230 N N . THR B 1 90 ? -8.852 -10.625 -13.898 1 93.69 90 THR B N 1
ATOM 2231 C CA . THR B 1 90 ? -8.5 -9.648 -14.922 1 93.69 90 THR B CA 1
ATOM 2232 C C . THR B 1 90 ? -9.578 -8.57 -15.031 1 93.69 90 THR B C 1
ATOM 2234 O O . THR B 1 90 ? -9.266 -7.379 -15.117 1 93.69 90 THR B O 1
ATOM 2237 N N . SER B 1 91 ? -10.812 -9.008 -14.984 1 90.31 91 SER B N 1
ATOM 2238 C CA . SER B 1 91 ? -11.914 -8.047 -15.031 1 90.31 91 SER B CA 1
ATOM 2239 C C . SER B 1 91 ? -11.914 -7.148 -13.797 1 90.31 91 SER B C 1
ATOM 2241 O O . SER B 1 91 ? -12.141 -5.941 -13.906 1 90.31 91 SER B O 1
ATOM 2243 N N . TYR B 1 92 ? -11.648 -7.746 -12.703 1 89 92 TYR B N 1
ATOM 2244 C CA . TYR B 1 92 ? -11.578 -7.004 -11.453 1 89 92 TYR B CA 1
ATOM 2245 C C . TYR B 1 92 ? -10.453 -5.98 -11.484 1 89 92 TYR B C 1
ATOM 2247 O O . TYR B 1 92 ? -10.648 -4.816 -11.133 1 89 92 TYR B O 1
ATOM 2255 N N . TRP B 1 93 ? -9.32 -6.355 -11.977 1 93.38 93 TRP B N 1
ATOM 2256 C CA . TRP B 1 93 ? -8.156 -5.484 -12.094 1 93.38 93 TRP B CA 1
ATOM 2257 C C . TRP B 1 93 ? -8.461 -4.309 -13.016 1 93.38 93 TRP B C 1
ATOM 2259 O O . TRP B 1 93 ? -8.203 -3.152 -12.664 1 93.38 93 TRP B O 1
ATOM 2269 N N . ASN B 1 94 ? -9.031 -4.625 -14.164 1 92.44 94 ASN B N 1
ATOM 2270 C CA . ASN B 1 94 ? -9.32 -3.592 -15.156 1 92.44 94 ASN B CA 1
ATOM 2271 C C . ASN B 1 94 ? -10.312 -2.562 -14.609 1 92.44 94 ASN B C 1
ATOM 2273 O O . ASN B 1 94 ? -10.141 -1.361 -14.828 1 92.44 94 ASN B O 1
ATOM 2277 N N . ARG B 1 95 ? -11.227 -3.021 -13.898 1 88.44 95 ARG B N 1
ATOM 2278 C CA . ARG B 1 95 ? -12.211 -2.115 -13.312 1 88.44 95 ARG B CA 1
ATOM 2279 C C . ARG B 1 95 ? -11.586 -1.255 -12.227 1 88.44 95 ARG B C 1
ATOM 2281 O O . ARG B 1 95 ? -11.836 -0.05 -12.156 1 88.44 95 ARG B O 1
ATOM 2288 N N . ARG B 1 96 ? -10.789 -1.829 -11.445 1 87.25 96 ARG B N 1
ATOM 2289 C CA . ARG B 1 96 ? -10.203 -1.149 -10.297 1 87.25 96 ARG B CA 1
ATOM 2290 C C . ARG B 1 96 ? -9.164 -0.123 -10.734 1 87.25 96 ARG B C 1
ATOM 2292 O O . ARG B 1 96 ? -8.922 0.864 -10.039 1 87.25 96 ARG B O 1
ATOM 2299 N N . THR B 1 97 ? -8.617 -0.373 -11.891 1 92.19 97 THR B N 1
ATOM 2300 C CA . THR B 1 97 ? -7.531 0.509 -12.312 1 92.19 97 THR B CA 1
ATOM 2301 C C . THR B 1 97 ? -7.953 1.354 -13.508 1 92.19 97 THR B C 1
ATOM 2303 O O . THR B 1 97 ? -7.105 1.914 -14.211 1 92.19 97 THR B O 1
ATOM 2306 N N . SER B 1 98 ? -9.234 1.358 -13.773 1 91.19 98 SER B N 1
ATOM 2307 C CA . SER B 1 98 ? -9.742 2.229 -14.828 1 91.19 98 SER B CA 1
ATOM 2308 C C . SER B 1 98 ? -9.484 3.695 -14.508 1 91.19 98 SER B C 1
ATOM 2310 O O . SER B 1 98 ? -9.242 4.051 -13.352 1 91.19 98 SER B O 1
ATOM 2312 N N . ALA B 1 99 ? -9.469 4.559 -15.531 1 88.75 99 ALA B N 1
ATOM 2313 C CA . ALA B 1 99 ? -9.258 5.996 -15.375 1 88.75 99 ALA B CA 1
ATOM 2314 C C . ALA B 1 99 ? -10.266 6.598 -14.398 1 88.75 99 ALA B C 1
ATOM 2316 O O . ALA B 1 99 ? -9.938 7.52 -13.648 1 88.75 99 ALA B O 1
ATOM 2317 N N . GLU B 1 100 ? -11.438 6.07 -14.312 1 84.81 100 GLU B N 1
ATOM 2318 C CA . GLU B 1 100 ? -12.516 6.578 -13.469 1 84.81 100 GLU B CA 1
ATOM 2319 C C . GLU B 1 100 ? -12.328 6.16 -12.008 1 84.81 100 GLU B C 1
ATOM 2321 O O . GLU B 1 100 ? -12.727 6.875 -11.094 1 84.81 100 GLU B O 1
ATOM 2326 N N . SER B 1 101 ? -11.641 5.047 -11.844 1 86.88 101 SER B N 1
ATOM 2327 C CA . SER B 1 101 ? -11.586 4.461 -10.508 1 86.88 101 SER B CA 1
ATOM 2328 C C . SER B 1 101 ? -10.266 4.781 -9.812 1 86.88 101 SER B C 1
ATOM 2330 O O . SER B 1 101 ? -10.203 4.84 -8.586 1 86.88 101 SER B O 1
ATOM 2332 N N . LEU B 1 102 ? -9.234 5.066 -10.562 1 86.5 102 LEU B N 1
ATOM 2333 C CA . LEU B 1 102 ? -7.887 5.215 -10.031 1 86.5 102 LEU B CA 1
ATOM 2334 C C . LEU B 1 102 ? -7.824 6.355 -9.023 1 86.5 102 LEU B C 1
ATOM 2336 O O . LEU B 1 102 ? -7.172 6.23 -7.98 1 86.5 102 LEU B O 1
ATOM 2340 N N . PRO B 1 103 ? -8.531 7.457 -9.258 1 83.56 103 PRO B N 1
ATOM 2341 C CA . PRO B 1 103 ? -8.5 8.539 -8.266 1 83.56 103 PRO B CA 1
ATOM 2342 C C . PRO B 1 103 ? -9.062 8.109 -6.91 1 83.56 103 PRO B C 1
ATOM 2344 O O . PRO B 1 103 ? -8.586 8.57 -5.871 1 83.56 103 PRO B O 1
ATOM 2347 N N . SER B 1 104 ? -10.039 7.27 -6.922 1 83.81 104 SER B N 1
ATOM 2348 C CA . SER B 1 104 ? -10.617 6.758 -5.684 1 83.81 104 SER B CA 1
ATOM 2349 C C . SER B 1 104 ? -9.602 5.953 -4.887 1 83.81 104 SER B C 1
ATOM 2351 O O . SER B 1 104 ? -9.578 6.016 -3.654 1 83.81 104 SER B O 1
ATOM 2353 N N . PHE B 1 105 ? -8.781 5.277 -5.586 1 84.12 105 PHE B N 1
ATOM 2354 C CA . PHE B 1 105 ? -7.75 4.484 -4.926 1 84.12 105 PHE B CA 1
ATOM 2355 C C . PHE B 1 105 ? -6.676 5.383 -4.328 1 84.12 105 PHE B C 1
ATOM 2357 O O . PHE B 1 105 ? -6.199 5.133 -3.219 1 84.12 105 PHE B O 1
ATOM 2364 N N . ARG B 1 106 ? -6.371 6.367 -5.031 1 83.44 106 ARG B N 1
ATOM 2365 C CA . ARG B 1 106 ? -5.41 7.332 -4.508 1 83.44 106 ARG B CA 1
ATOM 2366 C C . ARG B 1 106 ? -5.91 7.949 -3.201 1 83.44 106 ARG B C 1
ATOM 2368 O O . ARG B 1 106 ? -5.145 8.094 -2.246 1 83.44 106 ARG B O 1
ATOM 2375 N N . LEU B 1 107 ? -7.133 8.297 -3.285 1 84.38 107 LEU B N 1
ATOM 2376 C CA . LEU B 1 107 ? -7.746 8.867 -2.092 1 84.38 107 LEU B CA 1
ATOM 2377 C C . LEU B 1 107 ? -7.738 7.867 -0.943 1 84.38 107 LEU B C 1
ATOM 2379 O O . LEU B 1 107 ? -7.441 8.227 0.198 1 84.38 107 LEU B O 1
ATOM 2383 N N . MET B 1 108 ? -8.062 6.656 -1.268 1 84.38 108 MET B N 1
ATOM 2384 C CA . MET B 1 108 ? -8.07 5.602 -0.257 1 84.38 108 MET B CA 1
ATOM 2385 C C . MET B 1 108 ? -6.695 5.457 0.386 1 84.38 108 MET B C 1
ATOM 2387 O O . MET B 1 108 ? -6.586 5.363 1.61 1 84.38 108 MET B O 1
ATOM 2391 N N . PHE B 1 109 ? -5.688 5.488 -0.395 1 84.56 109 PHE B N 1
ATOM 2392 C CA . PHE B 1 109 ? -4.336 5.348 0.132 1 84.56 109 PHE B CA 1
ATOM 2393 C C . PHE B 1 109 ? -3.955 6.555 0.981 1 84.56 109 PHE B C 1
ATOM 2395 O O . PHE B 1 109 ? -3.264 6.418 1.992 1 84.56 109 PHE B O 1
ATOM 2402 N N . GLU B 1 110 ? -4.391 7.699 0.539 1 81.75 110 GLU B N 1
ATOM 2403 C CA . GLU B 1 110 ? -4.152 8.898 1.335 1 81.75 110 GLU B CA 1
ATOM 2404 C C . GLU B 1 110 ? -4.781 8.773 2.721 1 81.75 110 GLU B C 1
ATOM 2406 O O . GLU B 1 110 ? -4.133 9.062 3.729 1 81.75 110 GLU B O 1
ATOM 2411 N N . ILE B 1 111 ? -5.969 8.359 2.742 1 85.31 111 ILE B N 1
ATOM 2412 C CA . ILE B 1 111 ? -6.68 8.188 4.004 1 85.31 111 ILE B CA 1
ATOM 2413 C C . ILE B 1 111 ? -6.023 7.07 4.82 1 85.31 111 ILE B C 1
ATOM 2415 O O . ILE B 1 111 ? -5.895 7.18 6.039 1 85.31 111 ILE B O 1
ATOM 2419 N N . TYR B 1 112 ? -5.59 6.043 4.109 1 85 112 TYR B N 1
ATOM 2420 C CA . TYR B 1 112 ? -4.906 4.922 4.742 1 85 112 TYR B CA 1
ATOM 2421 C C . TYR B 1 112 ? -3.641 5.387 5.457 1 85 112 TYR B C 1
ATOM 2423 O O . TYR B 1 112 ? -3.383 4.992 6.598 1 85 112 TYR B O 1
ATOM 2431 N N . GLY B 1 113 ? -2.951 6.23 4.824 1 79 113 GLY B N 1
ATOM 2432 C CA . GLY B 1 113 ? -1.757 6.781 5.441 1 79 113 GLY B CA 1
ATOM 2433 C C . GLY B 1 113 ? -2.043 7.531 6.727 1 79 113 GLY B C 1
ATOM 2434 O O . GLY B 1 113 ? -1.336 7.363 7.723 1 79 113 GLY B O 1
ATOM 2435 N N . GLN B 1 114 ? -3.059 8.297 6.719 1 78.56 114 GLN B N 1
ATOM 2436 C CA . GLN B 1 114 ? -3.449 9.023 7.918 1 78.56 114 GLN B CA 1
ATOM 2437 C C . GLN B 1 114 ? -3.887 8.07 9.023 1 78.56 114 GLN B C 1
ATOM 2439 O O . GLN B 1 114 ? -3.572 8.281 10.195 1 78.56 114 GLN B O 1
ATOM 2444 N N . ALA B 1 115 ? -4.586 7.082 8.602 1 84.69 115 ALA B N 1
ATOM 2445 C CA . ALA B 1 115 ? -5.109 6.105 9.555 1 84.69 115 ALA B CA 1
ATOM 2446 C C . ALA B 1 115 ? -3.977 5.348 10.242 1 84.69 115 ALA B C 1
ATOM 2448 O O . ALA B 1 115 ? -4.047 5.062 11.438 1 84.69 115 ALA B O 1
ATOM 2449 N N . LEU B 1 116 ? -2.975 5.047 9.531 1 80.5 116 LEU B N 1
ATOM 2450 C CA . LEU B 1 116 ? -1.844 4.309 10.078 1 80.5 116 LEU B CA 1
ATOM 2451 C C . LEU B 1 116 ? -1.046 5.176 11.047 1 80.5 116 LEU B C 1
ATOM 2453 O O . LEU B 1 116 ? -0.454 4.664 12 1 80.5 116 LEU B O 1
ATOM 2457 N N . LEU B 1 117 ? -1.137 6.43 10.82 1 73.44 117 LEU B N 1
ATOM 2458 C CA . LEU B 1 117 ? -0.424 7.359 11.688 1 73.44 117 LEU B CA 1
ATOM 2459 C C . LEU B 1 117 ? -1.222 7.641 12.953 1 73.44 117 LEU B C 1
ATOM 2461 O O . LEU B 1 117 ? -0.643 7.914 14.008 1 73.44 117 LEU B O 1
ATOM 2465 N N . HIS B 1 118 ? -2.539 7.594 12.789 1 80.62 118 HIS B N 1
ATOM 2466 C CA . HIS B 1 118 ? -3.432 7.891 13.906 1 80.62 118 HIS B CA 1
ATOM 2467 C C . HIS B 1 118 ? -4.488 6.805 14.07 1 80.62 118 HIS B C 1
ATOM 2469 O O . HIS B 1 118 ? -5.684 7.074 13.969 1 80.62 118 HIS B O 1
ATOM 2475 N N . PRO B 1 119 ? -3.99 5.676 14.445 1 83.56 119 PRO B N 1
ATOM 2476 C CA . PRO B 1 119 ? -4.93 4.551 14.477 1 83.56 119 PRO B CA 1
ATOM 2477 C C . PRO B 1 119 ? -6.078 4.762 15.453 1 83.56 119 PRO B C 1
ATOM 2479 O O . PRO B 1 119 ? -7.195 4.297 15.219 1 83.56 119 PRO B O 1
ATOM 2482 N N . GLU B 1 120 ? -5.848 5.465 16.484 1 87.88 120 GLU B N 1
ATOM 2483 C CA . GLU B 1 120 ? -6.875 5.684 17.5 1 87.88 120 GLU B CA 1
ATOM 2484 C C . GLU B 1 120 ? -8.031 6.516 16.953 1 87.88 120 GLU B C 1
ATOM 2486 O O . GLU B 1 120 ? -9.18 6.348 17.359 1 87.88 120 GLU B O 1
ATOM 2491 N N . ARG B 1 121 ? -7.715 7.355 15.984 1 87.12 121 ARG B N 1
ATOM 2492 C CA . ARG B 1 121 ? -8.727 8.219 15.391 1 87.12 121 ARG B CA 1
ATOM 2493 C C . ARG B 1 121 ? -9.461 7.512 14.25 1 87.12 121 ARG B C 1
ATOM 2495 O O . ARG B 1 121 ? -10.578 7.887 13.898 1 87.12 121 ARG B O 1
ATOM 2502 N N . TYR B 1 122 ? -8.758 6.496 13.711 1 90 122 TYR B N 1
ATOM 2503 C CA . TYR B 1 122 ? -9.297 5.855 12.523 1 90 122 TYR B CA 1
ATOM 2504 C C . TYR B 1 122 ? -9.594 4.383 12.781 1 90 122 TYR B C 1
ATOM 2506 O O . TYR B 1 122 ? -9.453 3.549 11.883 1 90 122 TYR B O 1
ATOM 2514 N N . ARG B 1 123 ? -9.961 4.086 13.922 1 89 123 ARG B N 1
ATOM 2515 C CA . ARG B 1 123 ? -10.172 2.693 14.305 1 89 123 ARG B CA 1
ATOM 2516 C C . ARG B 1 123 ? -11.234 2.039 13.43 1 89 123 ARG B C 1
ATOM 2518 O O . ARG B 1 123 ? -11.055 0.913 12.961 1 89 123 ARG B O 1
ATOM 2525 N N . GLU B 1 124 ? -12.25 2.773 13.25 1 86.44 124 GLU B N 1
ATOM 2526 C CA . GLU B 1 124 ? -13.336 2.225 12.453 1 86.44 124 GLU B CA 1
ATOM 2527 C C . GLU B 1 124 ? -12.891 1.945 11.023 1 86.44 124 GLU B C 1
ATOM 2529 O O . GLU B 1 124 ? -13.203 0.895 10.461 1 86.44 124 GLU B O 1
ATOM 2534 N N . PHE B 1 125 ? -12.195 2.787 10.492 1 87.38 125 PHE B N 1
ATOM 2535 C CA . PHE B 1 125 ? -11.641 2.604 9.156 1 87.38 125 PHE B CA 1
ATOM 2536 C C . PHE B 1 125 ? -10.742 1.374 9.102 1 87.38 125 PHE B C 1
ATOM 2538 O O . PHE B 1 125 ? -10.922 0.502 8.25 1 87.38 125 PHE B O 1
ATOM 2545 N N . LEU B 1 126 ? -9.844 1.278 10.016 1 88.94 126 LEU B N 1
ATOM 2546 C CA . LEU B 1 126 ? -8.844 0.216 10.008 1 88.94 126 LEU B CA 1
ATOM 2547 C C . LEU B 1 126 ? -9.492 -1.142 10.258 1 88.94 126 LEU B C 1
ATOM 2549 O O . LEU B 1 126 ? -9.039 -2.158 9.727 1 88.94 126 LEU B O 1
ATOM 2553 N N . ASP B 1 127 ? -10.617 -1.158 10.93 1 87.56 127 ASP B N 1
ATOM 2554 C CA . ASP B 1 127 ? -11.328 -2.391 11.258 1 87.56 127 ASP B CA 1
ATOM 2555 C C . ASP B 1 127 ? -12.023 -2.973 10.039 1 87.56 127 ASP B C 1
ATOM 2557 O O . ASP B 1 127 ? -12.328 -4.168 9.992 1 87.56 127 ASP B O 1
ATOM 2561 N N . HIS B 1 128 ? -12.156 -2.064 9.023 1 84.12 128 HIS B N 1
ATOM 2562 C CA . HIS B 1 128 ? -13.016 -2.52 7.941 1 84.12 128 HIS B CA 1
ATOM 2563 C C . HIS B 1 128 ? -12.273 -2.52 6.605 1 84.12 128 HIS B C 1
ATOM 2565 O O . HIS B 1 128 ? -12.672 -3.215 5.668 1 84.12 128 HIS B O 1
ATOM 2571 N N . VAL B 1 129 ? -11.266 -1.805 6.535 1 85.12 129 VAL B N 1
ATOM 2572 C CA . VAL B 1 129 ? -10.633 -1.508 5.254 1 85.12 129 VAL B CA 1
ATOM 2573 C C . VAL B 1 129 ? -10.102 -2.795 4.629 1 85.12 129 VAL B C 1
ATOM 2575 O O . VAL B 1 129 ? -10.07 -2.93 3.402 1 85.12 129 VAL B O 1
ATOM 2578 N N . VAL B 1 130 ? -9.734 -3.791 5.438 1 85.94 130 VAL B N 1
ATOM 2579 C CA . VAL B 1 130 ? -9.211 -5.047 4.906 1 85.94 130 VAL B CA 1
ATOM 2580 C C . VAL B 1 130 ? -10.336 -6.074 4.816 1 85.94 130 VAL B C 1
ATOM 2582 O O . VAL B 1 130 ? -10.578 -6.648 3.752 1 85.94 130 VAL B O 1
ATOM 2585 N N . GLY B 1 131 ? -11.102 -6.23 5.832 1 81.56 131 GLY B N 1
ATOM 2586 C CA . GLY B 1 131 ? -12.117 -7.27 5.953 1 81.56 131 GLY B CA 1
ATOM 2587 C C . GLY B 1 131 ? -13.211 -7.164 4.906 1 81.56 131 GLY B C 1
ATOM 2588 O O . GLY B 1 131 ? -13.656 -8.18 4.367 1 81.56 131 GLY B O 1
ATOM 2589 N N . ASP B 1 132 ? -13.539 -6.008 4.621 1 78.44 132 ASP B N 1
ATOM 2590 C CA . ASP B 1 132 ? -14.633 -5.793 3.682 1 78.44 132 ASP B CA 1
ATOM 2591 C C . ASP B 1 132 ? -14.258 -6.262 2.277 1 78.44 132 ASP B C 1
ATOM 2593 O O . ASP B 1 132 ? -15.117 -6.695 1.51 1 78.44 132 ASP B O 1
ATOM 2597 N N . TRP B 1 133 ? -13.062 -6.195 1.963 1 81.38 133 TRP B N 1
ATOM 2598 C CA . TRP B 1 133 ? -12.594 -6.652 0.659 1 81.38 133 TRP B CA 1
ATOM 2599 C C . TRP B 1 133 ? -12.336 -8.156 0.671 1 81.38 133 TRP B C 1
ATOM 2601 O O . TRP B 1 133 ? -12.609 -8.844 -0.313 1 81.38 133 TRP B O 1
ATOM 2611 N N . LEU B 1 134 ? -11.875 -8.68 1.765 1 87.81 134 LEU B N 1
ATOM 2612 C CA . LEU B 1 134 ? -11.508 -10.086 1.881 1 87.81 134 LEU B CA 1
ATOM 2613 C C . LEU B 1 134 ? -12.727 -10.977 1.727 1 87.81 134 LEU B C 1
ATOM 2615 O O . LEU B 1 134 ? -12.656 -12.039 1.106 1 87.81 134 LEU B O 1
ATOM 2619 N N . GLY B 1 135 ? -13.805 -10.492 2.258 1 84.44 135 GLY B N 1
ATOM 2620 C CA . GLY B 1 135 ? -15.008 -11.305 2.201 1 84.44 135 GLY B CA 1
ATOM 2621 C C . GLY B 1 135 ? -15.453 -11.625 0.784 1 84.44 135 GLY B C 1
ATOM 2622 O O . GLY B 1 135 ? -15.695 -12.781 0.448 1 84.44 135 GLY B O 1
ATOM 2623 N N . GLY B 1 136 ? -15.531 -10.625 -0.036 1 83.5 136 GLY B N 1
ATOM 2624 C CA . GLY B 1 136 ? -15.906 -10.82 -1.428 1 83.5 136 GLY B CA 1
ATOM 2625 C C . GLY B 1 136 ? -14.922 -11.688 -2.193 1 83.5 136 GLY B C 1
ATOM 2626 O O . GLY B 1 136 ? -15.328 -12.539 -2.988 1 83.5 136 GLY B O 1
ATOM 2627 N N . LEU B 1 137 ? -13.68 -11.586 -1.952 1 89.25 137 LEU B N 1
ATOM 2628 C CA . LEU B 1 137 ? -12.641 -12.352 -2.631 1 89.25 137 LEU B CA 1
ATOM 2629 C C . LEU B 1 137 ? -12.641 -13.805 -2.16 1 89.25 137 LEU B C 1
ATOM 2631 O O . LEU B 1 137 ? -12.406 -14.719 -2.955 1 89.25 137 LEU B O 1
ATOM 2635 N N . THR B 1 138 ? -12.898 -13.953 -0.876 1 91.38 138 THR B N 1
ATOM 2636 C CA . THR B 1 138 ? -13 -15.305 -0.328 1 91.38 138 THR B CA 1
ATOM 2637 C C . THR B 1 138 ? -14.172 -16.062 -0.952 1 91.38 138 THR B C 1
ATOM 2639 O O . THR B 1 138 ? -14.023 -17.203 -1.361 1 91.38 138 THR B O 1
ATOM 2642 N N . GLU B 1 139 ? -15.258 -15.383 -1.062 1 88.44 139 GLU B N 1
ATOM 2643 C CA . GLU B 1 139 ? -16.438 -15.992 -1.678 1 88.44 139 GLU B CA 1
ATOM 2644 C C . GLU B 1 139 ? -16.172 -16.344 -3.139 1 88.44 139 GLU B C 1
ATOM 2646 O O . GLU B 1 139 ? -16.578 -17.406 -3.604 1 88.44 139 GLU B O 1
ATOM 2651 N N . ALA B 1 140 ? -15.539 -15.492 -3.764 1 86.81 140 ALA B N 1
ATOM 2652 C CA . ALA B 1 140 ? -15.195 -15.742 -5.164 1 86.81 140 ALA B CA 1
ATOM 2653 C C . ALA B 1 140 ? -14.258 -16.938 -5.297 1 86.81 140 ALA B C 1
ATOM 2655 O O . ALA B 1 140 ? -14.422 -17.766 -6.191 1 86.81 140 ALA B O 1
ATOM 2656 N N . ALA B 1 141 ? -13.312 -17.016 -4.43 1 89.5 141 ALA B N 1
ATOM 2657 C CA . ALA B 1 141 ? -12.375 -18.141 -4.445 1 89.5 141 ALA B CA 1
ATOM 2658 C C . ALA B 1 141 ? -13.102 -19.453 -4.223 1 89.5 141 ALA B C 1
ATOM 2660 O O . ALA B 1 141 ? -12.859 -20.438 -4.934 1 89.5 141 ALA B O 1
ATOM 2661 N N . LEU B 1 142 ? -14 -19.453 -3.301 1 90.44 142 LEU B N 1
ATOM 2662 C CA . LEU B 1 142 ? -14.781 -20.656 -2.998 1 90.44 142 LEU B CA 1
ATOM 2663 C C . LEU B 1 142 ? -15.641 -21.062 -4.191 1 90.44 142 LEU B C 1
ATOM 2665 O O . LEU B 1 142 ? -15.719 -22.234 -4.531 1 90.44 142 LEU B O 1
ATOM 2669 N N . ALA B 1 143 ? -16.203 -20.109 -4.797 1 87.38 143 ALA B N 1
ATOM 2670 C CA . ALA B 1 143 ? -17.062 -20.344 -5.953 1 87.38 143 ALA B CA 1
ATOM 2671 C C . ALA B 1 143 ? -16.266 -20.938 -7.113 1 87.38 143 ALA B C 1
ATOM 2673 O O . ALA B 1 143 ? -16.828 -2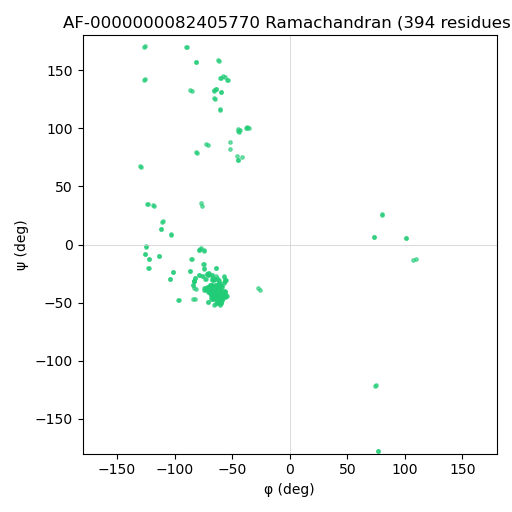1.625 -7.977 1 87.38 143 ALA B O 1
ATOM 2674 N N . HIS B 1 144 ? -14.992 -20.766 -7.078 1 88.81 144 HIS B N 1
ATOM 2675 C CA . HIS B 1 144 ? -14.164 -21.266 -8.164 1 88.81 144 HIS B CA 1
ATOM 2676 C C . HIS B 1 144 ? -13.43 -22.547 -7.77 1 88.81 144 HIS B C 1
ATOM 2678 O O . HIS B 1 144 ? -12.5 -22.969 -8.461 1 88.81 144 HIS B O 1
ATOM 2684 N N . GLY B 1 145 ? -13.797 -23.078 -6.609 1 87.62 145 GLY B N 1
ATOM 2685 C CA . GLY B 1 145 ? -13.328 -24.406 -6.262 1 87.62 145 GLY B CA 1
ATOM 2686 C C . GLY B 1 145 ? -12.172 -24.406 -5.289 1 87.62 145 GLY B C 1
ATOM 2687 O O . GLY B 1 145 ? -11.578 -25.453 -5.004 1 87.62 145 GLY B O 1
ATOM 2688 N N . CYS B 1 146 ? -11.781 -23.266 -4.781 1 91.19 146 CYS B N 1
ATOM 2689 C CA . CYS B 1 146 ? -10.75 -23.219 -3.752 1 91.19 146 CYS B CA 1
ATOM 2690 C C . CYS B 1 146 ? -11.211 -23.922 -2.482 1 91.19 146 CYS B C 1
ATOM 2692 O O . CYS B 1 146 ? -12.352 -23.734 -2.051 1 91.19 146 CYS B O 1
ATOM 2694 N N . PRO B 1 147 ? -10.297 -24.781 -1.928 1 93.56 147 PRO B N 1
ATOM 2695 C CA . PRO B 1 147 ? -10.664 -25.391 -0.646 1 93.56 147 PRO B CA 1
ATOM 2696 C C . PRO B 1 147 ? -10.906 -24.344 0.448 1 93.56 147 PRO B C 1
ATOM 2698 O O . PRO B 1 147 ? -10.211 -23.328 0.506 1 93.56 147 PRO B O 1
ATOM 2701 N N . PRO B 1 148 ? -11.875 -24.578 1.317 1 91.19 148 PRO B N 1
ATOM 2702 C CA . PRO B 1 148 ? -12.234 -23.625 2.367 1 91.19 148 PRO B CA 1
ATOM 2703 C C . PRO B 1 148 ? -11.047 -23.25 3.258 1 91.19 148 PRO B C 1
ATOM 2705 O O . PRO B 1 148 ? -10.953 -22.125 3.721 1 91.19 148 PRO B O 1
ATOM 2708 N N . ASP B 1 149 ? -10.156 -24.188 3.408 1 90.25 149 ASP B N 1
ATOM 2709 C CA . ASP B 1 149 ? -9.039 -23.953 4.312 1 90.25 149 ASP B CA 1
ATOM 2710 C C . ASP B 1 149 ? -7.977 -23.078 3.648 1 90.25 149 ASP B C 1
ATOM 2712 O O . ASP B 1 149 ? -7.047 -22.609 4.312 1 90.25 149 ASP B O 1
ATOM 2716 N N . ARG B 1 150 ? -8.211 -22.781 2.342 1 93.62 150 ARG B N 1
ATOM 2717 C CA . ARG B 1 150 ? -7.207 -22.016 1.615 1 93.62 150 ARG B CA 1
ATOM 2718 C C . ARG B 1 150 ? -7.809 -20.734 1.056 1 93.62 150 ARG B C 1
ATOM 2720 O O . ARG B 1 150 ? -7.082 -19.828 0.625 1 93.62 150 ARG B O 1
ATOM 2727 N N . ALA B 1 151 ? -9.102 -20.672 1.097 1 93.25 151 ALA B N 1
ATOM 2728 C CA . ALA B 1 151 ? -9.805 -19.562 0.458 1 93.25 151 ALA B CA 1
ATOM 2729 C C . ALA B 1 151 ? -9.391 -18.219 1.062 1 93.25 151 ALA B C 1
ATOM 2731 O O . ALA B 1 151 ? -9.227 -17.234 0.344 1 93.25 151 ALA B O 1
ATOM 2732 N N . ASP B 1 152 ? -9.109 -18.219 2.328 1 93.06 152 ASP B N 1
ATOM 2733 C CA . ASP B 1 152 ? -8.703 -17 3.01 1 93.06 152 ASP B CA 1
ATOM 2734 C C . ASP B 1 152 ? -7.301 -16.578 2.586 1 93.06 152 ASP B C 1
ATOM 2736 O O . ASP B 1 152 ? -7.031 -15.383 2.424 1 93.06 152 ASP B O 1
ATOM 2740 N N . ARG B 1 153 ? -6.43 -17.562 2.457 1 95.31 153 ARG B N 1
ATOM 2741 C CA . ARG B 1 153 ? -5.074 -17.266 2.004 1 95.31 153 ARG B CA 1
ATOM 2742 C C . ARG B 1 153 ? -5.078 -16.719 0.58 1 95.31 153 ARG B C 1
ATOM 2744 O O . ARG B 1 153 ? -4.398 -15.734 0.283 1 95.31 153 ARG B O 1
ATOM 2751 N N . TYR B 1 154 ? -5.895 -17.406 -0.187 1 95.75 154 TYR B N 1
ATOM 2752 C CA . TYR B 1 154 ? -6.02 -16.953 -1.571 1 95.75 154 TYR B CA 1
ATOM 2753 C C . TYR B 1 154 ? -6.504 -15.516 -1.645 1 95.75 154 TYR B C 1
ATOM 2755 O O . TYR B 1 154 ? -5.918 -14.695 -2.348 1 95.75 154 TYR B O 1
ATOM 2763 N N . ALA B 1 155 ? -7.535 -15.203 -0.9 1 94.88 155 ALA B N 1
ATOM 2764 C CA . ALA B 1 155 ? -8.117 -13.859 -0.884 1 94.88 155 ALA B CA 1
ATOM 2765 C C . ALA B 1 155 ? -7.113 -12.828 -0.388 1 94.88 155 ALA B C 1
ATOM 2767 O O . ALA B 1 155 ? -7.012 -11.734 -0.945 1 94.88 155 ALA B O 1
ATOM 2768 N N . THR B 1 156 ? -6.363 -13.188 0.624 1 96.88 156 THR B N 1
ATOM 2769 C CA . THR B 1 156 ? -5.352 -12.305 1.193 1 96.88 156 THR B CA 1
ATOM 2770 C C . THR B 1 156 ? -4.266 -11.992 0.167 1 96.88 156 THR B C 1
ATOM 2772 O O . THR 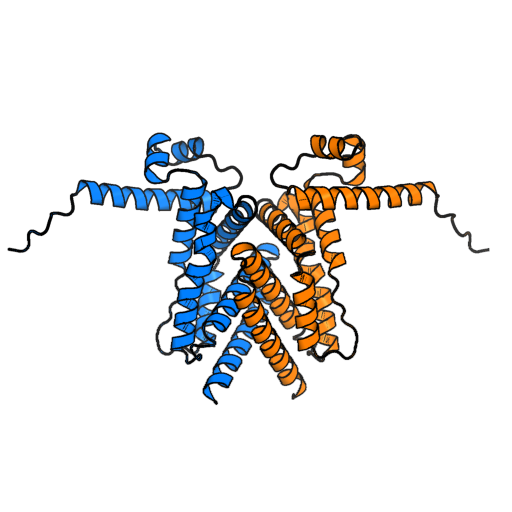B 1 156 ? -3.869 -10.836 0.009 1 96.88 156 THR B O 1
ATOM 2775 N N . ILE B 1 157 ? -3.838 -13 -0.564 1 97.81 157 ILE B N 1
ATOM 2776 C CA . ILE B 1 157 ? -2.811 -12.844 -1.589 1 97.81 157 ILE B CA 1
ATOM 2777 C C . ILE B 1 157 ? -3.312 -11.906 -2.684 1 97.81 157 ILE B C 1
ATOM 2779 O O . ILE B 1 157 ? -2.621 -10.961 -3.064 1 97.81 157 ILE B O 1
ATOM 2783 N N . VAL B 1 158 ? -4.5 -12.117 -3.135 1 96.25 158 VAL B N 1
ATOM 2784 C CA . VAL B 1 158 ? -5.059 -11.367 -4.25 1 96.25 158 VAL B CA 1
ATOM 2785 C C . VAL B 1 158 ? -5.258 -9.906 -3.84 1 96.25 158 VAL B C 1
ATOM 2787 O O . VAL B 1 158 ? -4.859 -8.992 -4.562 1 96.25 158 VAL B O 1
ATOM 2790 N N . LEU B 1 159 ? -5.82 -9.703 -2.682 1 94.31 159 LEU B N 1
ATOM 2791 C CA . LEU B 1 159 ? -6.047 -8.344 -2.201 1 94.31 159 LEU B CA 1
ATOM 2792 C C . LEU B 1 159 ? -4.727 -7.59 -2.076 1 94.31 159 LEU B C 1
ATOM 2794 O O . LEU B 1 159 ? -4.609 -6.453 -2.543 1 94.31 159 LEU B O 1
ATOM 2798 N N . ALA B 1 160 ? -3.789 -8.219 -1.465 1 96.75 160 ALA B N 1
ATOM 2799 C CA . ALA B 1 160 ? -2.482 -7.594 -1.269 1 96.75 160 ALA B CA 1
ATOM 2800 C C . ALA B 1 160 ? -1.832 -7.25 -2.6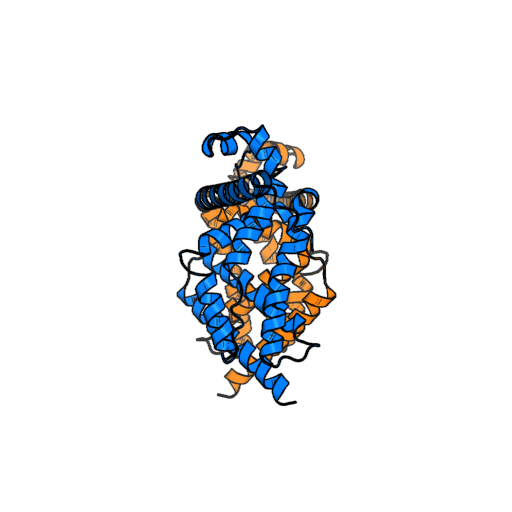05 1 96.75 160 ALA B C 1
ATOM 2802 O O . ALA B 1 160 ? -1.23 -6.188 -2.758 1 96.75 160 ALA B O 1
ATOM 2803 N N . GLN B 1 161 ? -1.938 -8.141 -3.543 1 97.75 161 GLN B N 1
ATOM 2804 C CA . GLN B 1 161 ? -1.34 -7.922 -4.855 1 97.75 161 GLN B CA 1
ATOM 2805 C C . GLN B 1 161 ? -1.993 -6.742 -5.566 1 97.75 161 GLN B C 1
ATOM 2807 O O . GLN B 1 161 ? -1.302 -5.891 -6.133 1 97.75 161 GLN B O 1
ATOM 2812 N N . ILE B 1 162 ? -3.295 -6.695 -5.5 1 94.25 162 ILE B N 1
ATOM 2813 C CA . ILE B 1 162 ? -4.031 -5.613 -6.145 1 94.25 162 ILE B CA 1
ATOM 2814 C C . ILE B 1 162 ? -3.643 -4.277 -5.512 1 94.25 162 ILE B C 1
ATOM 2816 O O . ILE B 1 162 ? -3.383 -3.303 -6.223 1 94.25 162 ILE B O 1
ATOM 2820 N N . ARG B 1 163 ? -3.559 -4.266 -4.266 1 92.44 163 ARG B N 1
ATOM 2821 C CA . ARG B 1 163 ? -3.168 -3.041 -3.57 1 92.44 163 ARG B CA 1
ATOM 2822 C C . ARG B 1 163 ? -1.733 -2.652 -3.91 1 92.44 163 ARG B C 1
ATOM 2824 O O . ARG B 1 163 ? -1.449 -1.484 -4.184 1 92.44 163 ARG B O 1
ATOM 2831 N N . GLY B 1 164 ? -0.854 -3.615 -3.896 1 95.25 164 GLY B N 1
ATOM 2832 C CA . GLY B 1 164 ? 0.538 -3.334 -4.211 1 95.25 164 GLY B CA 1
ATOM 2833 C C . GLY B 1 164 ? 0.744 -2.85 -5.633 1 95.25 164 GLY B C 1
ATOM 2834 O O . GLY B 1 164 ? 1.458 -1.871 -5.863 1 95.25 164 GLY B O 1
ATOM 2835 N N . LEU B 1 165 ? 0.142 -3.475 -6.598 1 97 165 LEU B N 1
ATOM 2836 C CA . LEU B 1 165 ? 0.293 -3.094 -7.996 1 97 165 LEU B CA 1
ATOM 2837 C C . LEU B 1 165 ? -0.385 -1.755 -8.273 1 97 165 LEU B C 1
ATOM 2839 O O . LEU B 1 165 ? 0.106 -0.959 -9.078 1 97 165 LEU B O 1
ATOM 2843 N N . THR B 1 166 ? -1.534 -1.54 -7.633 1 93.94 166 THR B N 1
ATOM 2844 C CA . THR B 1 166 ? -2.191 -0.25 -7.812 1 93.94 166 THR B CA 1
ATOM 2845 C C . THR B 1 166 ? -1.335 0.877 -7.242 1 93.94 166 THR B C 1
ATOM 2847 O O . THR B 1 166 ? -1.226 1.946 -7.848 1 93.94 166 THR B O 1
ATOM 2850 N N . LEU B 1 167 ? -0.759 0.647 -6.113 1 91.94 167 LEU B N 1
ATOM 2851 C CA . LEU B 1 167 ? 0.172 1.612 -5.539 1 91.94 167 LEU B CA 1
ATOM 2852 C C . LEU B 1 167 ? 1.309 1.914 -6.512 1 91.94 167 LEU B C 1
ATOM 2854 O O . LEU B 1 167 ? 1.66 3.078 -6.719 1 91.94 167 LEU B O 1
ATOM 2858 N N . ASP B 1 168 ? 1.874 0.911 -7.117 1 94.31 168 ASP B N 1
ATOM 2859 C CA . ASP B 1 168 ? 2.914 1.076 -8.125 1 94.31 168 ASP B CA 1
ATOM 2860 C C . ASP B 1 168 ? 2.398 1.873 -9.32 1 94.31 168 ASP B C 1
ATOM 2862 O O . ASP B 1 168 ? 3.068 2.791 -9.797 1 94.31 168 ASP B O 1
ATOM 2866 N N . LEU B 1 169 ? 1.207 1.544 -9.703 1 94.62 169 LEU B N 1
ATOM 2867 C CA . LEU B 1 169 ? 0.61 2.188 -10.867 1 94.62 169 LEU B CA 1
ATOM 2868 C C . LEU B 1 169 ? 0.417 3.68 -10.625 1 94.62 169 LEU B C 1
ATOM 2870 O O . LEU B 1 169 ? 0.776 4.504 -11.469 1 94.62 169 LEU B O 1
ATOM 2874 N N . VAL B 1 170 ? -0.058 4.027 -9.461 1 89.06 170 VAL B N 1
ATOM 2875 C CA . VAL B 1 170 ? -0.322 5.434 -9.18 1 89.06 170 VAL B CA 1
ATOM 2876 C C . VAL B 1 170 ? 0.995 6.172 -8.945 1 89.06 170 VAL B C 1
ATOM 2878 O O . VAL B 1 170 ? 1.057 7.398 -9.055 1 89.06 170 VAL B O 1
ATOM 2881 N N . THR B 1 171 ? 2.025 5.48 -8.609 1 90 171 THR B N 1
ATOM 2882 C CA . THR B 1 171 ? 3.336 6.066 -8.359 1 90 171 THR B CA 1
ATOM 2883 C C . THR B 1 171 ? 4.086 6.293 -9.672 1 90 171 THR B C 1
ATOM 2885 O O . THR B 1 171 ? 4.617 7.379 -9.906 1 90 171 THR B O 1
ATOM 2888 N N . THR B 1 172 ? 4.086 5.309 -10.523 1 91.31 172 THR B N 1
ATOM 2889 C CA . THR B 1 172 ? 4.984 5.32 -11.672 1 91.31 172 THR B CA 1
ATOM 2890 C C . THR B 1 172 ? 4.23 5.664 -12.953 1 91.31 172 THR B C 1
ATOM 2892 O O . THR B 1 172 ? 4.828 6.113 -13.93 1 91.31 172 THR B O 1
ATOM 2895 N N . GLY B 1 173 ? 2.945 5.285 -12.961 1 91.5 173 GLY B N 1
ATOM 2896 C CA . GLY B 1 173 ? 2.166 5.457 -14.172 1 91.5 173 GLY B CA 1
ATOM 2897 C C . GLY B 1 173 ? 2.525 4.461 -15.258 1 91.5 173 GLY B C 1
ATOM 2898 O O . GLY B 1 173 ? 2.062 4.578 -16.391 1 91.5 173 GLY B O 1
ATOM 2899 N N . ASN B 1 174 ? 3.369 3.502 -14.953 1 94.38 174 ASN B N 1
ATOM 2900 C CA . ASN B 1 174 ? 3.832 2.535 -15.945 1 94.38 174 ASN B CA 1
ATOM 2901 C C . ASN B 1 174 ? 2.811 1.421 -16.156 1 94.38 174 ASN B C 1
ATOM 2903 O O . ASN B 1 174 ? 3.035 0.281 -15.75 1 94.38 174 ASN B O 1
ATOM 2907 N N . ARG B 1 175 ? 1.779 1.718 -16.938 1 95.81 175 ARG B N 1
ATOM 2908 C CA . ARG B 1 175 ? 0.641 0.828 -17.141 1 95.81 175 ARG B CA 1
ATOM 2909 C C . ARG B 1 175 ? 1.07 -0.457 -17.844 1 95.81 175 ARG B C 1
ATOM 2911 O O . ARG B 1 175 ? 0.626 -1.548 -17.469 1 95.81 175 ARG B O 1
ATOM 2918 N N . VAL B 1 176 ? 1.924 -0.36 -18.766 1 96.12 176 VAL B N 1
ATOM 2919 C CA . VAL B 1 176 ? 2.334 -1.509 -19.562 1 96.12 176 VAL B CA 1
ATOM 2920 C C . VAL B 1 176 ? 3.014 -2.545 -18.672 1 96.12 176 VAL B C 1
ATOM 2922 O O . VAL B 1 176 ? 2.629 -3.717 -18.672 1 96.12 176 VAL B O 1
ATOM 2925 N N . ARG B 1 177 ? 3.957 -2.117 -17.875 1 95.06 177 ARG B N 1
ATOM 2926 C CA . ARG B 1 177 ? 4.688 -3.018 -16.984 1 95.06 177 ARG B CA 1
ATOM 2927 C C . ARG B 1 177 ? 3.76 -3.637 -15.945 1 95.06 177 ARG B C 1
ATOM 2929 O O . ARG B 1 177 ? 3.801 -4.848 -15.711 1 95.06 177 ARG B O 1
ATOM 2936 N N . ILE B 1 178 ? 2.922 -2.855 -15.391 1 97.38 178 ILE B N 1
ATOM 2937 C CA . ILE B 1 178 ? 2.102 -3.275 -14.266 1 97.38 178 ILE B CA 1
ATOM 2938 C C . ILE B 1 178 ? 1 -4.219 -14.742 1 97.38 178 ILE B C 1
ATOM 2940 O O . ILE B 1 178 ? 0.711 -5.227 -14.102 1 97.38 178 ILE B O 1
ATOM 2944 N N . ASP B 1 179 ? 0.423 -3.91 -15.914 1 97.62 179 ASP B N 1
ATOM 2945 C CA . ASP B 1 179 ? -0.59 -4.801 -16.469 1 97.62 179 ASP B CA 1
ATOM 2946 C C . ASP B 1 179 ? 0.013 -6.148 -16.859 1 97.62 179 ASP B C 1
ATOM 2948 O O . ASP B 1 179 ? -0.626 -7.191 -16.688 1 97.62 179 ASP B O 1
ATOM 2952 N N . ALA B 1 180 ? 1.21 -6.117 -17.375 1 97.31 180 ALA B N 1
ATOM 2953 C CA . ALA B 1 180 ? 1.89 -7.367 -17.719 1 97.31 180 ALA B CA 1
ATOM 2954 C C . ALA B 1 180 ? 2.156 -8.195 -16.453 1 97.31 180 ALA B C 1
ATOM 2956 O O . ALA B 1 180 ? 1.973 -9.414 -16.469 1 97.31 180 ALA B O 1
ATOM 2957 N N . ALA B 1 181 ? 2.574 -7.539 -15.414 1 97.81 181 ALA B N 1
ATOM 2958 C CA . ALA B 1 181 ? 2.816 -8.219 -14.148 1 97.81 181 ALA B CA 1
ATOM 2959 C C . ALA B 1 181 ? 1.525 -8.812 -13.594 1 97.81 181 ALA B C 1
ATOM 2961 O O . ALA B 1 181 ? 1.513 -9.953 -13.117 1 97.81 181 ALA B O 1
ATOM 2962 N N . PHE B 1 182 ? 0.472 -8.039 -13.695 1 98.06 182 PHE B N 1
ATOM 2963 C CA . PHE B 1 182 ? -0.794 -8.547 -13.172 1 98.06 182 PHE B CA 1
ATOM 2964 C C . PHE B 1 182 ? -1.261 -9.758 -13.969 1 98.06 182 PHE B C 1
ATOM 2966 O O . PHE B 1 182 ? -1.795 -10.711 -13.398 1 98.06 182 PHE B O 1
ATOM 2973 N N . ALA B 1 183 ? -1.123 -9.68 -15.266 1 97.62 183 ALA B N 1
ATOM 2974 C CA . ALA B 1 183 ? -1.521 -10.812 -16.094 1 97.62 183 ALA B CA 1
ATOM 2975 C C . ALA B 1 183 ? -0.762 -12.078 -15.703 1 97.62 183 ALA B C 1
ATOM 2977 O O . ALA B 1 183 ? -1.351 -13.156 -15.609 1 97.62 183 ALA B O 1
ATOM 2978 N N . GLU B 1 184 ? 0.504 -11.93 -15.484 1 96.38 184 GLU B N 1
ATOM 2979 C CA . GLU B 1 184 ? 1.325 -13.055 -15.047 1 96.38 184 GLU B CA 1
ATOM 2980 C C . GLU B 1 184 ? 0.885 -13.555 -13.672 1 96.38 184 GLU B C 1
ATOM 2982 O O . GLU B 1 184 ? 0.815 -14.766 -13.445 1 96.38 184 GLU B O 1
ATOM 2987 N N . PHE B 1 185 ? 0.603 -12.688 -12.805 1 97.38 185 PHE B N 1
ATOM 2988 C CA . PHE B 1 185 ? 0.114 -13.023 -11.477 1 97.38 185 PHE B CA 1
ATOM 2989 C C . PHE B 1 185 ? -1.205 -13.781 -11.555 1 97.38 185 PHE B C 1
ATOM 2991 O O . PHE B 1 185 ? -1.375 -14.812 -10.906 1 97.38 185 PHE B O 1
ATOM 2998 N N . ALA B 1 186 ? -2.121 -13.18 -12.312 1 96.5 186 ALA B N 1
ATOM 2999 C CA . ALA B 1 186 ? -3.436 -13.805 -12.453 1 96.5 186 ALA B CA 1
ATOM 3000 C C . ALA B 1 186 ? -3.316 -15.234 -12.984 1 96.5 186 ALA B C 1
ATOM 3002 O O . ALA B 1 186 ? -4.012 -16.141 -12.516 1 96.5 186 ALA B O 1
ATOM 3003 N N . ALA B 1 187 ? -2.441 -15.469 -13.93 1 95.31 187 ALA B N 1
ATOM 3004 C CA . ALA B 1 187 ? -2.203 -16.797 -14.469 1 95.31 187 ALA B CA 1
ATOM 3005 C C . ALA B 1 187 ? -1.651 -17.734 -13.398 1 95.31 187 ALA B C 1
ATOM 3007 O O . ALA B 1 187 ? -2.061 -18.891 -13.305 1 95.31 187 ALA B O 1
ATOM 3008 N N . ALA B 1 188 ? -0.746 -17.203 -12.617 1 94.5 188 ALA B N 1
ATOM 3009 C CA . ALA B 1 188 ? -0.173 -18 -11.539 1 94.5 188 ALA B CA 1
ATOM 3010 C C . ALA B 1 188 ? -1.237 -18.391 -10.516 1 94.5 188 ALA B C 1
ATOM 3012 O O . ALA B 1 188 ? -1.237 -19.5 -10 1 94.5 188 ALA B O 1
ATOM 3013 N N . MET B 1 189 ? -2.127 -17.453 -10.211 1 94.44 189 MET B N 1
ATOM 3014 C CA . MET B 1 189 ? -3.213 -17.734 -9.273 1 94.44 189 MET B CA 1
ATOM 3015 C C . MET B 1 189 ? -4.18 -18.766 -9.852 1 94.44 189 MET B C 1
ATOM 3017 O O . MET B 1 189 ? -4.707 -19.609 -9.117 1 94.44 189 MET B O 1
ATOM 3021 N N . GLY B 1 190 ? -4.445 -18.609 -11.125 1 92.69 190 GLY B N 1
ATOM 3022 C CA . GLY B 1 190 ? -5.254 -19.641 -11.766 1 92.69 190 GLY B CA 1
ATOM 3023 C C . GLY B 1 190 ? -4.645 -21.016 -11.664 1 92.69 190 GLY B C 1
ATOM 3024 O O . GLY B 1 190 ? -5.348 -22 -11.383 1 92.69 190 GLY B O 1
ATOM 3025 N N . ALA B 1 191 ? -3.346 -21.125 -11.883 1 91.81 191 ALA B N 1
ATOM 3026 C CA . ALA B 1 191 ? -2.635 -22.391 -11.773 1 91.81 191 ALA B CA 1
ATOM 3027 C C . ALA B 1 191 ? -2.705 -22.938 -10.352 1 91.81 191 ALA B C 1
ATOM 3029 O O . ALA B 1 191 ? -2.822 -24.156 -10.141 1 91.81 191 ALA B O 1
ATOM 3030 N N . LEU B 1 192 ? -2.639 -22.062 -9.43 1 91.19 192 LEU B N 1
ATOM 3031 C CA . LEU B 1 192 ? -2.723 -22.453 -8.023 1 91.19 192 LEU B CA 1
ATOM 3032 C C . LEU B 1 192 ? -4.074 -23.078 -7.719 1 91.19 192 LEU B C 1
ATOM 3034 O O . LEU B 1 192 ? -4.137 -24.156 -7.121 1 91.19 192 LEU B O 1
ATOM 3038 N N . VAL B 1 193 ? -5.121 -22.469 -8.141 1 90.69 193 VAL B N 1
ATOM 3039 C CA . VAL B 1 193 ? -6.465 -23 -7.914 1 90.69 193 VAL B CA 1
ATOM 3040 C C . VAL B 1 193 ? -6.621 -24.344 -8.617 1 90.69 193 VAL B C 1
ATOM 3042 O O . VAL B 1 193 ? -7.191 -25.281 -8.047 1 90.69 193 VAL B O 1
ATOM 3045 N N . SER B 1 194 ? -6.086 -24.469 -9.859 1 88.81 194 SER B N 1
ATOM 3046 C CA . SER B 1 194 ? -6.156 -25.719 -10.609 1 88.81 194 SER B CA 1
ATOM 3047 C C . SER B 1 194 ? -5.43 -26.844 -9.875 1 88.81 194 SER B C 1
ATOM 3049 O O . SER B 1 194 ? -5.852 -28 -9.938 1 88.81 194 SER B O 1
ATOM 3051 N N . SER B 1 195 ? -4.391 -26.484 -9.172 1 87.5 195 SER B N 1
ATOM 3052 C CA . SER B 1 195 ? -3.615 -27.484 -8.445 1 87.5 195 SER B CA 1
ATOM 3053 C C . SER B 1 195 ? -4.387 -28.016 -7.242 1 87.5 195 SER B C 1
ATOM 3055 O O . SER B 1 195 ? -4.098 -29.109 -6.746 1 87.5 195 SER B O 1
ATOM 3057 N N . TRP B 1 196 ? -5.34 -27.25 -6.707 1 85.12 196 TRP B N 1
ATOM 3058 C CA . TRP B 1 196 ? -6.137 -27.672 -5.562 1 85.12 196 TRP B CA 1
ATOM 3059 C C . TRP B 1 196 ? -7.289 -28.562 -6 1 85.12 196 TRP B C 1
ATOM 3061 O O . TRP B 1 196 ? -7.789 -29.375 -5.211 1 85.12 196 TRP B O 1
ATOM 3071 N N . LYS B 1 197 ? -7.746 -28.344 -7.203 1 75.81 197 LYS B N 1
ATOM 3072 C CA . LYS B 1 197 ? -8.82 -29.172 -7.742 1 75.81 197 LYS B CA 1
ATOM 3073 C C . LYS B 1 197 ? -8.32 -30.578 -8.086 1 75.81 197 LYS B C 1
ATOM 3075 O O . LYS B 1 197 ? -9.078 -31.547 -8.023 1 75.81 197 LYS B O 1
ATOM 3080 N N . ALA B 1 198 ? -7.086 -30.719 -8.438 1 68.44 198 ALA B N 1
ATOM 3081 C CA . ALA B 1 198 ? -6.52 -32 -8.828 1 68.44 198 ALA B CA 1
ATOM 3082 C C . ALA B 1 198 ? -6.293 -32.906 -7.613 1 68.44 198 ALA B C 1
ATOM 3084 O O . ALA B 1 198 ? -6.039 -34.094 -7.75 1 68.44 198 ALA B O 1
ATOM 3085 N N . ILE B 1 199 ? -6.504 -32.469 -6.441 1 53.62 199 ILE B N 1
ATOM 3086 C CA . ILE B 1 199 ? -6.379 -33.344 -5.289 1 53.62 199 ILE B CA 1
ATOM 3087 C C . ILE B 1 199 ? -7.762 -33.812 -4.836 1 53.62 199 ILE B C 1
ATOM 3089 O O . ILE B 1 199 ? -8.68 -32.969 -4.695 1 53.62 199 ILE B O 1
#

Secondary structure (DSSP, 8-state):
--------HHHHHHHHHHHHHHHHHHHHHHHH-STT--HHHHHHHHTS-HHHHHHHH-SHHHHHHHHHHHHHHTT-----TT--HHHHHHHHHHHHTSTTTHHHHHHHHHHHHHHHH-TTTSHHHHHHHTHHHHHHHHHHHHHTT--HHHHHHHHHHHHHHHHHHHHHHHHH--HHHHHHHHHHHHHHHHHHHHHHH--/--------HHHHHHHHHHHHHHHHHHHHHHHH-STT--HHHHHHHHTS-HHHHHHHH-SHHHHHHHHHHHHHHTT-----TT--HHHHHHHHHHHHTSTTTHHHHHHHHHHHHHHHH-TTTSHHHHHHHTHHHHHHHHHHHHHTT--HHHHHHHHHHHHHHHHHHHHHHHHH--HHHHHHHHHHHHHHHHHHHHHHH--

InterPro domains:
  IPR001647 DNA-binding HTH domain, TetR-type [PF00440] (32-67)
  IPR001647 DNA-binding HTH domain, TetR-type [PS50977] (15-75)
  IPR009057 Homedomain-like superfamily [SSF46689] (11-72)
  IPR050109 HTH-type, TetR-like transcriptional regulator [PTHR30055] (10-190)

Foldseek 3Di:
DPPPPPPPPVVVVVVVVLVVLLVVVLVVCLVVPCPPDDQQVSCVVSVHHSVVSCVNQNDPLSSLLVSLVVLVVVLFQPLDPDDQQLRSLLVSLCVCQPPVNLSSLVNVVSSVVVCVVPVVSNVVNVVCVLVVQQVRQLVSLVSNQADNVCSSVLSVVSVVLSNVLSVVCVVPVCCVVSSVVSSVVSVVSSVVSVVRVVD/DPPPPPPPPVVVVVVVVLVVLLVVVLVVCLVVPCPPDDQQVSCVVSVHHSVVSCVNQNDPLSSLLVSLVVLVVVLQQPLDPDDQQLRSLLVSLCVCQPPVNLSSLVNVVSSVVVCVVPVVSNVVNVVCVLVVQQVRQLVSLVSNPADNVCSSVLSVVSVVLSNVLSVVCVVPVCCVVSSVVSSVVSVVSSVVSVVRVVD

Organism: Rhodococcus erythropolis (NCBI:txid1833)